Protein AF-A0AA35T4T9-F1 (afdb_monomer_lite)

Radius of gyration: 31.25 Å; chains: 1; bounding box: 90×72×104 Å

InterPro domains:
  IPR000194 ATPase, F1/V1/A1 complex, alpha/beta subunit, nucleotide-binding domain [PF00006] (45-209)
  IPR003439 ABC transporter-like, ATP-binding domain [PF00005] (339-490)
  IPR003439 ABC transporter-like, ATP-binding domain [PS50893] (324-562)
  IPR003593 AAA+ ATPase domain [SM00382] (55-213)
  IPR003593 AAA+ ATPase domain [SM00382] (348-539)
  IPR004665 Transcription termination factor Rho [MF_01884] (1-222)
  IPR004665 Transcription termination factor Rho [PTHR46425] (1-222)
  IPR015856 ABC transporter, CbiO/EcfA subunit [cd03225] (333-538)
  IPR027417 P-loop containing nucleoside triphosphate hydrolase [G3DSA:3.40.50.300] (18-226)
  IPR027417 P-loop containing nucleoside triphosphate hydrolase [G3DSA:3.40.50.300] (318-562)
  IPR027417 P-loop containing nucleoside triphosphate hydrolase [SSF52540] (5-224)
  IPR027417 P-loop containing nucleoside triphosphate hydrolase [SSF52540] (334-550)

Organism: Geodia barretti (NCBI:txid519541)

pLDDT: mean 74.81, std 25.46, range [21.09, 98.5]

Foldseek 3Di:
DPDDCDDLNHGVVLVVPFDALVPFDFDAFPAWQQLQDPVRDPLSVCCCVPPTHGQLFQKEWEKAPPPCPLVSLLSSQASCCVRPVQEQEEEEEEQAAPVSLVVSVVRGDHHYFYDHVVDALVVRQVSLVVVLVVLSSVQSVQGGYEYEAEALLRNLVSLQVPDPAPVDADWQRGGPVSCPVSCCSSVSRGDGDVTGGYHYYHYQHDPHPGRSSVVSVVVQQPLEPPFDDDDDDDDDPDDPDDDDDDDDDDDDMDIDMDGRYDDDDPDPPDDDDDDDDDDDDDDDDDDDDDDDDDDDDDDDDPDDDDDDPDPVVVPDDPPDFDWQKWWAQFWADDSHTLAGGETDTHTFLAEEEEAEDPSLNQVVVVCLQLLNDDTPDTWMDHRNRTRVRDDSPVVNLQEFEADPCLLVLQDQADFLLQCLLCLLVVHNGDPDDQDPVLSVLLCVLCVLLVNNVRRRPGLNPDDLLSNLSSSLSSRCSNQHREYEYAQSCPPDDPVSLVSNLSSNCSSSVVHSHYYYHYHNDLVSDALRHQFYWYGGNNYIDTQDDPDDPVCSRVRSVSCVCVVVDPPDDPDPDDDDDDDPDVVVPVPPDDD

Sequence (591 aa):
MLKVETVNDNPPIVAQNRVPFDHLTPLYPDERLNLETADGNLETRMMNLFCPLGKGQRGLIVSPPRAGKTMLLQRVANAITENHPEVFLIVLLIDERPEEVTDMQRNVRGEVVSSTFDEQATRHVQVAEMVIEKARRLVEHRRDVVILLDSITRLARAYNQTVPTSGKILSGGVDSNALHKPKRFFGAARNVEHGGSLTIVATGLIETGSRMDEVIFEEFKGHRQHGGAPGPQDRRPQDLSGDQPQADRHPQGRVAVERSGAGQAVDPAQGARPHGRTADRRVSDRKDAQDQDQRCLPALDEHHGGRRLTLRSLGEPRSGGTPAFALDRVTLRNAAPILNGVSWSAELGQRWAVLGPNGCGKSTLLRLLAGRAHPSSGTVDLLGHRVGRVDLGPLRRAIAWVHADLLQWIPRFQTVLETVVAGMRGTFVVYDRIAPPEAGLAREELHAVAMWPLRDRRFVTLSTGERQRTLIARAFAARPALVLLDEPCAGLDPRAREEFLTALRAAVDRSSATVVYVTHSIEELDGSYDGVMLMKAGCLRRSGAAGDPAHRGESVTAVRRAVLGDRRRRPLLAACRPSRTISAMIRATGR

Structure (mmCIF, N/CA/C/O backbone):
data_AF-A0AA35T4T9-F1
#
_entry.id   AF-A0AA35T4T9-F1
#
loop_
_atom_site.group_PDB
_atom_site.id
_atom_site.type_symbol
_atom_site.label_atom_id
_atom_site.label_alt_id
_atom_site.label_comp_id
_atom_site.label_asym_id
_atom_site.label_entity_id
_atom_site.label_seq_id
_atom_site.pdbx_PDB_ins_code
_atom_site.Cartn_x
_atom_site.Cartn_y
_atom_site.Cartn_z
_atom_site.occupancy
_atom_site.B_iso_or_equiv
_atom_site.auth_seq_id
_atom_site.auth_comp_id
_atom_site.auth_asym_id
_atom_site.auth_atom_id
_atom_site.pdbx_PDB_model_num
ATOM 1 N N . MET A 1 1 ? 0.673 22.098 -16.822 1.00 44.81 1 MET A N 1
ATOM 2 C CA . MET A 1 1 ? -0.026 21.186 -17.753 1.00 44.81 1 MET A CA 1
ATOM 3 C C . MET A 1 1 ? -1.448 21.715 -17.905 1.00 44.81 1 MET A C 1
ATOM 5 O O . MET A 1 1 ? -2.124 21.805 -16.891 1.00 44.81 1 MET A O 1
ATOM 9 N N . LEU A 1 2 ? -1.845 22.196 -19.091 1.00 62.41 2 LEU A N 1
ATOM 10 C CA . LEU A 1 2 ? -3.111 22.936 -19.292 1.00 62.41 2 LEU A CA 1
ATOM 11 C C . LEU A 1 2 ? -4.284 22.036 -19.729 1.00 62.41 2 LEU A C 1
ATOM 13 O O . LEU A 1 2 ? -5.432 22.356 -19.443 1.00 62.41 2 LEU A O 1
ATOM 17 N N . LYS A 1 3 ? -4.002 20.899 -20.377 1.00 70.94 3 LYS A N 1
ATOM 18 C CA . LYS A 1 3 ? -4.974 19.872 -20.776 1.00 70.94 3 LYS A CA 1
ATOM 19 C C . LYS A 1 3 ? -4.243 18.538 -20.956 1.00 70.94 3 LYS A C 1
ATOM 21 O O . LYS A 1 3 ? -3.087 18.535 -21.372 1.00 70.94 3 LYS A O 1
ATOM 26 N N . VAL A 1 4 ? -4.884 17.426 -20.601 1.00 78.12 4 VAL A N 1
ATOM 27 C CA . VAL A 1 4 ? -4.354 16.069 -20.815 1.00 78.12 4 VAL A CA 1
ATOM 28 C C . VAL A 1 4 ? -4.960 15.530 -22.105 1.00 78.12 4 VAL A C 1
ATOM 30 O O . VAL A 1 4 ? -6.179 15.395 -22.188 1.00 78.12 4 VAL A O 1
ATOM 33 N N . GLU A 1 5 ? -4.128 15.261 -23.108 1.00 82.75 5 GLU A N 1
ATOM 34 C CA . GLU A 1 5 ? -4.583 14.746 -24.407 1.00 82.75 5 GLU A CA 1
ATOM 35 C C . GLU A 1 5 ? -4.777 13.230 -24.384 1.00 82.75 5 GLU A C 1
ATOM 37 O O . GLU A 1 5 ? -5.777 12.730 -24.893 1.00 82.75 5 GLU A O 1
ATOM 42 N N . THR A 1 6 ? -3.866 12.504 -23.733 1.00 81.94 6 THR A N 1
ATOM 43 C CA . THR A 1 6 ? -3.902 11.045 -23.608 1.00 81.94 6 THR A CA 1
ATOM 44 C C . THR A 1 6 ? -3.505 10.600 -22.200 1.00 81.94 6 THR A C 1
ATOM 46 O O . THR A 1 6 ? -2.745 11.266 -21.494 1.00 81.94 6 THR A O 1
ATOM 49 N N . VAL A 1 7 ? -4.048 9.462 -21.769 1.00 81.94 7 VAL A N 1
ATOM 50 C CA . VAL A 1 7 ? -3.685 8.761 -20.532 1.00 81.94 7 VAL A CA 1
ATOM 51 C C . VAL A 1 7 ? -3.388 7.313 -20.904 1.00 81.94 7 VAL A C 1
ATOM 53 O O . VAL A 1 7 ? -4.291 6.604 -21.342 1.00 81.94 7 VAL A O 1
ATOM 56 N N . ASN A 1 8 ? -2.135 6.877 -20.736 1.00 80.69 8 ASN A N 1
ATOM 57 C CA . ASN A 1 8 ? -1.667 5.542 -21.145 1.00 80.69 8 ASN A CA 1
ATOM 58 C C . ASN A 1 8 ? -2.036 5.218 -22.604 1.00 80.69 8 ASN A C 1
ATOM 60 O O . ASN A 1 8 ? -2.707 4.220 -22.866 1.00 80.69 8 ASN A O 1
ATOM 64 N N . ASP A 1 9 ? -1.678 6.112 -23.528 1.00 80.06 9 ASP A N 1
ATOM 65 C CA . ASP A 1 9 ? -1.926 5.988 -24.976 1.00 80.06 9 ASP A CA 1
ATOM 66 C C . ASP A 1 9 ? -3.414 5.925 -25.380 1.00 80.06 9 ASP A C 1
ATOM 68 O O . ASP A 1 9 ? -3.741 5.667 -26.534 1.00 80.06 9 ASP A O 1
ATOM 72 N N . ASN A 1 10 ? -4.329 6.192 -24.443 1.00 77.38 10 ASN A N 1
ATOM 73 C CA . ASN A 1 10 ? -5.772 6.175 -24.663 1.00 77.38 10 ASN A CA 1
ATOM 74 C C . ASN A 1 10 ? -6.399 7.556 -24.414 1.00 77.38 10 ASN A C 1
ATOM 76 O O . ASN A 1 10 ? -5.863 8.349 -23.630 1.00 77.38 10 ASN A O 1
ATOM 80 N N . PRO A 1 11 ? -7.575 7.846 -25.001 1.00 83.06 11 PRO A N 1
ATOM 81 C CA . PRO A 1 11 ? -8.355 9.019 -24.634 1.00 83.06 11 PRO A CA 1
ATOM 82 C C . PRO A 1 11 ? -8.667 9.033 -23.122 1.00 83.06 11 PRO A C 1
ATOM 84 O O . PR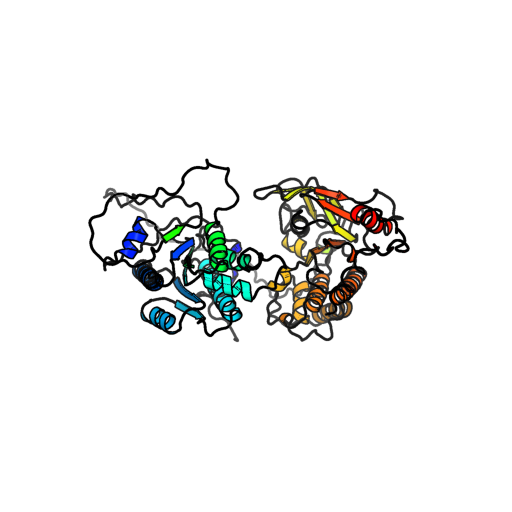O A 1 11 ? -9.018 7.987 -22.565 1.00 83.06 11 PRO A O 1
ATOM 87 N N . PRO A 1 12 ? -8.616 10.195 -22.438 1.00 83.94 12 PRO A N 1
ATOM 88 C CA . PRO A 1 12 ? -8.791 10.288 -20.983 1.00 83.94 12 PRO A CA 1
ATOM 89 C C . PRO A 1 12 ? -10.098 9.688 -20.445 1.00 83.94 12 PRO A C 1
ATOM 91 O O . PRO A 1 12 ? -10.160 9.289 -19.285 1.00 83.94 12 PRO A O 1
ATOM 94 N N . ILE A 1 13 ? -11.137 9.589 -21.279 1.00 80.56 13 ILE A N 1
ATOM 95 C CA . ILE A 1 13 ? -12.422 8.992 -20.901 1.00 80.56 13 ILE A CA 1
ATOM 96 C C . ILE A 1 13 ? -12.313 7.492 -20.590 1.00 80.56 13 ILE A C 1
ATOM 98 O O . ILE A 1 13 ? -12.965 7.004 -19.671 1.00 80.56 13 ILE A O 1
ATOM 102 N N . VAL A 1 14 ? -11.424 6.767 -21.279 1.00 77.56 14 VAL A N 1
ATOM 103 C CA . VAL A 1 14 ? -11.160 5.340 -21.016 1.00 77.56 14 VAL A CA 1
ATOM 104 C C . VAL A 1 14 ? -10.571 5.170 -19.618 1.00 77.56 14 VAL A C 1
ATOM 106 O O . VAL A 1 14 ? -10.965 4.288 -18.859 1.00 77.56 14 VAL A O 1
ATOM 109 N N . ALA A 1 15 ? -9.674 6.081 -19.242 1.00 75.75 15 ALA A N 1
ATOM 110 C CA . ALA A 1 15 ? -9.070 6.101 -17.925 1.00 75.75 15 ALA A CA 1
ATOM 111 C C . ALA A 1 15 ? -10.091 6.369 -16.800 1.00 75.75 15 ALA A C 1
ATOM 113 O O . ALA A 1 15 ? -9.854 5.913 -15.684 1.00 75.75 15 ALA A O 1
ATOM 114 N N . GLN A 1 16 ? -11.210 7.057 -17.052 1.00 78.00 16 GLN A N 1
ATOM 115 C CA . GLN A 1 16 ? -12.232 7.325 -16.026 1.00 78.00 16 GLN A CA 1
ATOM 116 C C . GLN A 1 16 ? -13.088 6.094 -15.692 1.00 78.00 16 GLN A C 1
ATOM 118 O O . GLN A 1 16 ? -13.493 5.936 -14.544 1.00 78.00 16 GLN A O 1
ATOM 123 N N . ASN A 1 17 ? -13.314 5.206 -16.665 1.00 79.94 17 ASN A N 1
ATOM 124 C CA . ASN A 1 17 ? -14.188 4.036 -16.517 1.00 79.94 17 ASN A CA 1
ATOM 125 C C . ASN A 1 17 ? -13.442 2.740 -16.149 1.00 79.94 17 ASN A C 1
ATOM 127 O O . ASN A 1 17 ? -14.055 1.675 -16.076 1.00 79.94 17 ASN A O 1
ATOM 131 N N . ARG A 1 18 ? -12.120 2.796 -15.944 1.00 81.31 18 ARG A N 1
ATOM 132 C CA . ARG A 1 18 ? -11.312 1.603 -15.656 1.00 81.31 18 ARG A CA 1
ATOM 133 C C . ARG A 1 18 ? -11.523 1.096 -14.229 1.00 81.31 18 ARG A C 1
ATOM 135 O O . ARG A 1 18 ? -11.650 1.875 -13.283 1.00 81.31 18 ARG A O 1
ATOM 142 N N . VAL A 1 19 ? -11.480 -0.222 -14.062 1.00 85.88 19 VAL A N 1
ATOM 143 C CA . VAL A 1 19 ? -11.493 -0.856 -12.739 1.00 85.88 19 VAL A CA 1
ATOM 144 C C . VAL A 1 19 ? -10.095 -0.730 -12.118 1.00 85.88 19 VAL A C 1
ATOM 146 O O . VAL A 1 19 ? -9.117 -1.088 -12.775 1.00 85.88 19 VAL A O 1
ATOM 149 N N . PRO A 1 20 ? -9.957 -0.231 -10.875 1.00 88.75 20 PRO A N 1
ATOM 150 C CA . PRO A 1 20 ? -8.660 -0.162 -10.205 1.00 88.75 20 PRO A CA 1
ATOM 151 C C . PRO A 1 20 ? -8.016 -1.543 -10.037 1.00 88.75 20 PRO A C 1
ATOM 153 O O . PRO A 1 20 ? -8.707 -2.510 -9.722 1.00 88.75 20 PRO A O 1
ATOM 156 N N . PHE A 1 21 ? -6.686 -1.617 -10.135 1.00 90.81 21 PHE A N 1
ATOM 157 C CA . PHE A 1 21 ? -5.913 -2.864 -10.057 1.00 90.81 21 PHE A CA 1
ATOM 158 C C . PHE A 1 21 ? -6.214 -3.714 -8.814 1.00 90.81 21 PHE A C 1
ATOM 160 O O . PHE A 1 21 ? -6.198 -4.940 -8.867 1.00 90.81 21 PHE A O 1
ATOM 167 N N . ASP A 1 22 ? -6.501 -3.075 -7.680 1.00 88.25 22 ASP A N 1
ATOM 168 C CA . ASP A 1 22 ? -6.801 -3.768 -6.423 1.00 88.25 22 ASP A CA 1
ATOM 169 C C . ASP A 1 22 ? -8.177 -4.459 -6.420 1.00 88.25 22 ASP A C 1
ATOM 171 O O . ASP A 1 22 ? -8.401 -5.348 -5.602 1.00 88.25 22 ASP A O 1
ATOM 175 N N . HIS A 1 23 ? -9.080 -4.078 -7.328 1.00 90.00 23 HIS A N 1
ATOM 176 C CA . HIS A 1 23 ? -10.413 -4.671 -7.486 1.00 90.00 23 HIS A CA 1
ATOM 177 C C . HIS A 1 23 ? -10.487 -5.697 -8.624 1.00 90.00 23 HIS A C 1
ATOM 179 O O . HIS A 1 23 ? -11.531 -6.312 -8.819 1.00 90.00 23 HIS A O 1
ATOM 185 N N . LEU A 1 24 ? -9.402 -5.873 -9.377 1.00 89.50 24 LEU A N 1
ATOM 186 C CA . LEU A 1 24 ? -9.315 -6.880 -10.425 1.00 89.50 24 LEU A CA 1
ATOM 187 C C . LEU A 1 24 ? -9.246 -8.288 -9.810 1.00 89.50 24 LEU A C 1
ATOM 189 O O . LEU A 1 24 ? -8.465 -8.519 -8.879 1.00 89.50 24 LEU A O 1
ATOM 193 N N . THR A 1 25 ? -10.041 -9.225 -10.335 1.00 90.81 25 THR A N 1
ATOM 194 C CA . THR A 1 25 ? -10.057 -10.621 -9.874 1.00 90.81 25 THR A CA 1
ATOM 195 C C . THR A 1 25 ? -8.735 -11.304 -10.247 1.00 90.81 25 THR A C 1
ATOM 197 O O . THR A 1 25 ? -8.428 -11.410 -11.436 1.00 90.81 25 THR A O 1
ATOM 200 N N . PRO A 1 26 ? -7.928 -11.760 -9.270 1.00 91.25 26 PRO A N 1
ATOM 201 C CA . PRO A 1 26 ? -6.673 -12.446 -9.545 1.00 91.25 26 PRO A CA 1
ATOM 202 C C . PRO A 1 26 ? -6.917 -13.887 -10.003 1.00 91.25 26 PRO A C 1
ATOM 204 O O . PRO A 1 26 ? -7.647 -14.629 -9.347 1.00 91.25 26 PRO A O 1
ATOM 207 N N . LEU A 1 27 ? -6.227 -14.300 -11.061 1.00 88.50 27 LEU A N 1
ATOM 208 C CA . LEU A 1 27 ? -6.191 -15.674 -11.554 1.00 88.50 27 LEU A CA 1
ATOM 209 C C . LEU A 1 27 ? -4.770 -16.241 -11.500 1.00 88.50 27 LEU A C 1
ATOM 211 O O . LEU A 1 27 ? -3.778 -15.516 -11.349 1.00 88.50 27 LEU A O 1
ATOM 215 N N . TYR A 1 28 ? -4.679 -17.561 -11.632 1.00 87.31 28 TYR A N 1
ATOM 216 C CA . TYR A 1 28 ? -3.417 -18.211 -11.962 1.00 87.31 28 TYR A CA 1
ATOM 217 C C . TYR A 1 28 ? -3.031 -17.919 -13.420 1.00 87.31 28 TYR A C 1
ATOM 219 O O . TYR A 1 28 ? -3.920 -17.666 -14.237 1.00 87.31 28 TYR A O 1
ATOM 227 N N . PRO A 1 29 ? -1.728 -17.941 -13.755 1.00 90.62 29 PRO A N 1
ATOM 228 C CA . PRO A 1 29 ? -1.291 -17.877 -15.144 1.00 90.62 29 PRO A CA 1
ATOM 229 C C . PRO A 1 29 ? -1.898 -19.021 -15.957 1.00 90.62 29 PRO A C 1
ATOM 231 O O . PRO A 1 29 ? -1.780 -20.185 -15.572 1.00 90.62 29 PRO A O 1
ATOM 234 N N . ASP A 1 30 ? -2.536 -18.674 -17.065 1.00 89.06 30 ASP A N 1
ATOM 235 C CA . ASP A 1 30 ? -3.159 -19.582 -18.031 1.00 89.06 30 ASP A CA 1
ATOM 236 C C . ASP A 1 30 ? -2.425 -19.567 -19.381 1.00 89.06 30 ASP A C 1
ATOM 238 O O . ASP A 1 30 ? -2.356 -20.591 -20.058 1.00 89.06 30 ASP A O 1
ATOM 242 N N . GLU A 1 31 ? -1.799 -18.444 -19.731 1.00 92.44 31 GLU A N 1
ATOM 243 C CA . GLU A 1 31 ? -0.946 -18.307 -20.910 1.00 92.44 31 GLU A CA 1
ATOM 244 C C . GLU A 1 31 ? 0.548 -18.384 -20.547 1.00 92.44 31 GLU A C 1
ATOM 246 O O . GLU A 1 31 ? 1.024 -17.768 -19.587 1.00 92.44 31 GLU A O 1
ATOM 251 N N . ARG A 1 32 ? 1.314 -19.149 -21.330 1.00 93.56 32 ARG A N 1
ATOM 252 C CA . ARG A 1 32 ? 2.755 -19.351 -21.134 1.00 93.56 32 ARG A CA 1
ATOM 253 C C . ARG A 1 32 ? 3.571 -18.278 -21.862 1.00 93.56 32 ARG A C 1
ATOM 255 O O . ARG A 1 32 ? 3.330 -18.009 -23.031 1.00 93.56 32 ARG A O 1
ATOM 262 N N . LEU A 1 33 ? 4.600 -17.758 -21.193 1.00 94.75 33 LEU A N 1
ATOM 263 C CA . LEU A 1 33 ? 5.670 -16.978 -21.815 1.00 94.75 33 LEU A CA 1
ATOM 264 C C . LEU A 1 33 ? 6.736 -17.946 -22.342 1.00 94.75 33 LEU A C 1
ATOM 266 O O . LEU A 1 33 ? 7.464 -18.568 -21.564 1.00 94.75 33 LEU A O 1
ATOM 270 N N . ASN A 1 34 ? 6.792 -18.119 -23.658 1.00 93.69 34 ASN A N 1
ATOM 271 C CA . ASN A 1 34 ? 7.774 -18.959 -24.323 1.00 93.69 34 ASN A CA 1
ATOM 272 C C . ASN A 1 34 ? 9.136 -18.253 -24.366 1.00 93.69 34 ASN A C 1
ATOM 274 O O . ASN A 1 34 ? 9.271 -17.188 -24.960 1.00 93.69 34 ASN A O 1
ATOM 278 N N . LEU A 1 35 ? 10.158 -18.856 -23.760 1.00 93.56 35 LEU A N 1
ATOM 279 C CA . LEU A 1 35 ? 11.514 -18.296 -23.711 1.00 93.56 35 LEU A CA 1
ATOM 280 C C . LEU A 1 35 ? 12.462 -18.890 -24.771 1.00 93.56 35 LEU A C 1
ATOM 282 O O . LEU A 1 35 ? 13.629 -18.519 -24.841 1.00 93.56 35 LEU A O 1
ATOM 286 N N . GLU A 1 36 ? 11.995 -19.832 -25.583 1.00 91.69 36 GLU A N 1
ATOM 287 C CA . GLU A 1 36 ? 12.795 -20.467 -26.630 1.00 91.69 36 GLU A CA 1
ATOM 288 C C . GLU A 1 36 ? 12.978 -19.529 -27.820 1.00 91.69 36 GLU A C 1
ATOM 290 O O . GLU A 1 36 ? 11.995 -19.159 -28.452 1.00 91.69 36 GLU A O 1
ATOM 295 N N . THR A 1 37 ? 14.223 -19.168 -28.127 1.00 88.81 37 THR A N 1
ATOM 296 C CA . THR A 1 37 ? 14.591 -18.323 -29.273 1.00 88.81 37 THR A CA 1
ATOM 297 C C . THR A 1 37 ? 15.264 -19.145 -30.374 1.00 88.81 37 THR A C 1
ATOM 299 O O . THR A 1 37 ? 15.725 -20.272 -30.140 1.00 88.81 37 THR A O 1
ATOM 302 N N . ALA A 1 38 ? 15.321 -18.601 -31.593 1.00 81.94 38 ALA A N 1
ATOM 303 C CA . ALA A 1 38 ? 15.870 -19.298 -32.765 1.00 81.94 38 ALA A CA 1
ATOM 304 C C . ALA A 1 38 ? 17.374 -19.618 -32.636 1.00 81.94 38 ALA A C 1
ATOM 306 O O . ALA A 1 38 ? 17.856 -20.627 -33.148 1.00 81.94 38 ALA A O 1
ATOM 307 N N . ASP A 1 39 ? 18.100 -18.782 -31.902 1.00 80.31 39 ASP A N 1
ATOM 308 C CA . ASP A 1 39 ? 19.509 -18.909 -31.521 1.00 80.31 39 ASP A CA 1
ATOM 309 C C . ASP A 1 39 ? 19.779 -20.076 -30.554 1.00 80.31 39 ASP A C 1
ATOM 311 O O . ASP A 1 39 ? 20.935 -20.418 -30.299 1.00 80.31 39 ASP A O 1
ATOM 315 N N . GLY A 1 40 ? 18.731 -20.750 -30.067 1.00 77.50 40 GLY A N 1
ATOM 316 C CA . GLY A 1 40 ? 18.852 -22.037 -29.387 1.00 77.50 40 GLY A CA 1
ATOM 317 C C . GLY A 1 40 ? 19.535 -21.955 -28.025 1.00 77.50 40 GLY A C 1
ATOM 318 O O . GLY A 1 40 ? 20.131 -22.945 -27.588 1.00 77.50 40 GLY A O 1
ATOM 319 N N . ASN A 1 41 ? 19.449 -20.800 -27.354 1.00 87.25 41 ASN A N 1
ATOM 320 C CA . ASN A 1 41 ? 20.067 -20.567 -26.056 1.00 87.25 41 ASN A CA 1
ATOM 321 C C . ASN A 1 41 ? 19.670 -21.660 -25.042 1.00 87.25 41 ASN A C 1
ATOM 323 O O . ASN A 1 41 ? 18.491 -21.909 -24.778 1.00 87.25 41 ASN A O 1
ATOM 327 N N . LEU A 1 42 ? 20.671 -22.351 -24.488 1.00 89.06 42 LEU A N 1
ATOM 328 C CA . LEU A 1 42 ? 20.436 -23.508 -23.625 1.00 89.06 42 LEU A CA 1
ATOM 329 C C . LEU A 1 42 ? 19.725 -23.104 -22.330 1.00 89.06 42 LEU A C 1
ATOM 331 O O . LEU A 1 42 ? 18.864 -23.838 -21.849 1.00 89.06 42 LEU A O 1
ATOM 335 N N . GLU A 1 43 ? 20.060 -21.941 -21.775 1.00 88.25 43 GLU A N 1
ATOM 336 C CA . GLU A 1 43 ? 19.523 -21.477 -20.502 1.00 88.25 43 GLU A CA 1
ATOM 337 C C . GLU A 1 43 ? 18.029 -21.160 -20.597 1.00 88.25 43 GLU A C 1
ATOM 339 O O . GLU A 1 43 ? 17.256 -21.603 -19.742 1.00 88.25 43 GLU A O 1
ATOM 344 N N . THR A 1 44 ? 17.590 -20.472 -21.653 1.00 90.06 44 THR A N 1
ATOM 345 C CA . THR A 1 44 ? 16.164 -20.180 -21.842 1.00 90.06 44 THR A CA 1
ATOM 346 C C . THR A 1 44 ? 15.358 -21.435 -22.167 1.00 90.06 44 THR A C 1
ATOM 348 O O . THR A 1 44 ? 14.261 -21.594 -21.633 1.00 90.06 44 THR A O 1
ATOM 351 N N . ARG A 1 45 ? 15.924 -22.385 -22.929 1.00 91.44 45 ARG A N 1
ATOM 352 C CA . ARG A 1 45 ? 15.344 -23.724 -23.171 1.00 91.44 45 ARG A CA 1
ATOM 353 C C . ARG A 1 45 ? 15.167 -24.522 -21.885 1.00 91.44 45 ARG A C 1
ATOM 355 O O . ARG A 1 45 ? 14.108 -25.101 -21.645 1.00 91.44 45 ARG A O 1
ATOM 362 N N . MET A 1 46 ? 16.195 -24.539 -21.040 1.00 89.31 46 MET A N 1
ATOM 363 C CA . MET A 1 46 ? 16.137 -25.200 -19.737 1.00 89.31 46 MET A CA 1
ATOM 364 C C . MET A 1 46 ? 15.077 -24.560 -18.840 1.00 89.31 46 MET A C 1
ATOM 366 O O . MET A 1 46 ? 14.273 -25.279 -18.247 1.00 89.31 46 MET A O 1
ATOM 370 N N . MET A 1 47 ? 15.021 -23.226 -18.774 1.00 90.31 47 MET A N 1
ATOM 371 C CA . MET A 1 47 ? 13.966 -22.529 -18.032 1.00 90.31 47 MET A CA 1
ATOM 372 C C . MET A 1 47 ? 12.581 -22.874 -18.576 1.00 90.31 47 MET A C 1
ATOM 374 O O . MET A 1 47 ? 11.683 -23.189 -17.801 1.00 90.31 47 MET A O 1
ATOM 378 N N . ASN A 1 48 ? 12.418 -22.891 -19.894 1.00 87.81 48 ASN A N 1
ATOM 379 C CA . ASN A 1 48 ? 11.174 -23.270 -20.545 1.00 87.81 48 ASN A CA 1
ATOM 380 C C . ASN A 1 48 ? 10.700 -24.676 -20.153 1.00 87.81 48 ASN A C 1
ATOM 382 O O . ASN A 1 48 ? 9.513 -24.878 -19.901 1.00 87.81 48 ASN A O 1
ATOM 386 N N . LEU A 1 49 ? 11.614 -25.644 -20.105 1.00 88.75 49 LEU A N 1
ATOM 387 C CA . LEU A 1 49 ? 11.284 -27.036 -19.813 1.00 88.75 49 LEU A CA 1
ATOM 388 C C . LEU A 1 49 ? 11.010 -27.273 -18.323 1.00 88.75 49 LEU A C 1
ATOM 390 O O . LEU A 1 49 ? 10.016 -27.903 -17.967 1.00 88.75 49 LEU A O 1
ATOM 394 N N . PHE A 1 50 ? 11.889 -26.781 -17.449 1.00 86.75 50 PHE A N 1
ATOM 395 C CA . PHE A 1 50 ? 11.869 -27.129 -16.025 1.00 86.75 50 PHE A CA 1
ATOM 396 C C . PHE A 1 50 ? 11.141 -26.108 -15.154 1.00 86.75 50 PHE A C 1
ATOM 398 O O . PHE A 1 50 ? 10.624 -26.454 -14.093 1.00 86.75 50 PHE A O 1
ATOM 405 N N . CYS A 1 51 ? 11.110 -24.844 -15.568 1.00 89.31 51 CYS A N 1
ATOM 406 C CA . CYS A 1 51 ? 10.561 -23.735 -14.794 1.00 89.31 51 CYS A CA 1
ATOM 4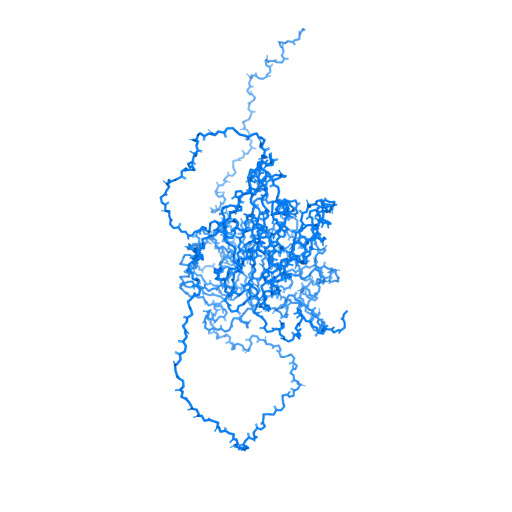07 C C . CYS A 1 51 ? 9.728 -22.789 -15.681 1.00 89.31 51 CYS A C 1
ATOM 409 O O . CYS A 1 51 ? 10.029 -21.593 -15.719 1.00 89.31 51 CYS A O 1
ATOM 411 N N . PRO A 1 52 ? 8.683 -23.276 -16.390 1.00 88.69 52 PRO A N 1
ATOM 412 C CA . PRO A 1 52 ? 7.964 -22.440 -17.342 1.00 88.69 52 PRO A CA 1
ATOM 413 C C . PRO A 1 52 ? 7.364 -21.214 -16.653 1.00 88.69 52 PRO A C 1
ATOM 415 O O . PRO A 1 52 ? 6.801 -21.329 -15.553 1.00 88.69 52 PRO A O 1
ATOM 418 N N . LEU A 1 53 ? 7.507 -20.063 -17.313 1.00 93.56 53 LEU A N 1
ATOM 419 C CA . LEU A 1 53 ? 6.938 -18.781 -16.912 1.00 93.56 53 LEU A CA 1
ATOM 420 C C . LEU A 1 53 ? 5.599 -18.569 -17.619 1.00 93.56 53 LEU A C 1
ATOM 422 O O . LEU A 1 53 ? 5.439 -18.942 -18.777 1.00 93.56 53 LEU A O 1
ATOM 426 N N . GLY A 1 54 ? 4.642 -17.960 -16.926 1.00 93.56 54 GLY A N 1
ATOM 427 C CA . GLY A 1 54 ? 3.345 -17.593 -17.487 1.00 93.56 54 GLY A CA 1
ATOM 428 C C . GLY A 1 54 ? 3.036 -16.113 -17.302 1.00 93.56 54 GLY A C 1
ATOM 429 O O . GLY A 1 54 ? 3.649 -15.435 -16.473 1.00 93.56 54 GLY A O 1
ATOM 430 N N . LYS A 1 55 ? 2.059 -15.622 -18.058 1.00 96.06 55 LYS A N 1
ATOM 431 C CA . LYS A 1 55 ? 1.511 -14.276 -17.912 1.00 96.06 55 LYS A CA 1
ATOM 432 C C . LYS A 1 55 ? 0.837 -14.144 -16.546 1.00 96.06 55 LYS A C 1
ATOM 434 O O . LYS A 1 55 ? -0.098 -14.865 -16.212 1.00 96.06 55 LYS A O 1
ATOM 439 N N . GLY A 1 56 ? 1.375 -13.268 -15.702 1.00 93.62 56 GLY A N 1
ATOM 440 C CA . GLY A 1 56 ? 0.944 -13.105 -14.314 1.00 93.62 56 GLY A CA 1
ATOM 441 C C . GLY A 1 56 ? 1.784 -13.874 -13.292 1.00 93.62 56 GLY A C 1
ATOM 442 O O . GLY A 1 56 ? 1.422 -13.932 -12.114 1.00 93.62 56 GLY A O 1
ATOM 443 N N . GLN A 1 57 ? 2.881 -14.507 -13.721 1.00 93.31 57 GLN A N 1
ATOM 444 C CA . GLN A 1 57 ? 3.717 -15.336 -12.855 1.00 93.31 57 GLN A CA 1
ATOM 445 C C . GLN A 1 57 ? 4.517 -14.493 -11.851 1.00 93.31 57 GLN A C 1
ATOM 447 O O . GLN A 1 57 ? 5.047 -13.425 -12.160 1.00 93.31 57 GLN A O 1
ATOM 452 N N . ARG A 1 58 ? 4.669 -15.042 -10.642 1.00 94.19 58 ARG A N 1
ATOM 453 C CA . ARG A 1 58 ? 5.694 -14.632 -9.673 1.00 94.19 58 ARG A CA 1
ATOM 454 C C . ARG A 1 58 ? 6.854 -15.614 -9.728 1.00 94.19 58 ARG A C 1
ATOM 456 O O . ARG A 1 58 ? 6.668 -16.796 -9.422 1.00 94.19 58 ARG A O 1
ATOM 463 N N . GLY A 1 59 ? 8.018 -15.138 -10.154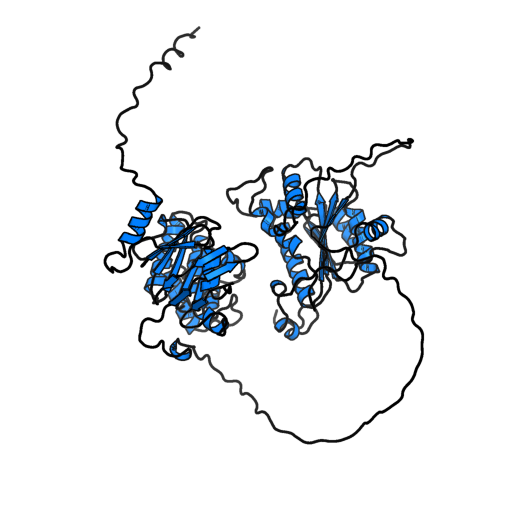 1.00 92.44 59 GLY A N 1
ATOM 464 C CA . GLY A 1 59 ? 9.238 -15.934 -10.289 1.00 92.44 59 GLY A CA 1
ATOM 465 C C . GLY A 1 59 ? 10.366 -15.377 -9.429 1.00 92.44 59 GLY A C 1
ATOM 466 O O . GLY A 1 59 ? 10.553 -14.161 -9.368 1.00 92.44 59 GLY A O 1
ATOM 467 N N . LEU A 1 60 ? 11.115 -16.260 -8.768 1.00 94.00 60 LEU A N 1
ATOM 468 C CA . LEU A 1 60 ? 12.313 -15.896 -8.017 1.00 94.00 60 LEU A CA 1
ATOM 469 C C . LEU A 1 60 ? 13.515 -16.675 -8.566 1.00 94.00 60 LEU A C 1
ATOM 471 O O . LEU A 1 60 ? 13.532 -17.902 -8.527 1.00 94.00 60 LEU A O 1
ATOM 475 N N . ILE A 1 61 ? 14.514 -15.961 -9.080 1.00 92.31 61 ILE A N 1
ATOM 476 C CA . ILE A 1 61 ? 15.794 -16.519 -9.527 1.00 92.31 61 ILE A CA 1
ATOM 477 C C . ILE A 1 61 ? 16.781 -16.378 -8.373 1.00 92.31 61 ILE A C 1
ATOM 479 O O . ILE A 1 61 ? 17.247 -15.285 -8.064 1.00 92.31 61 ILE A O 1
ATOM 483 N N . VAL A 1 62 ? 17.077 -17.484 -7.713 1.00 91.00 62 VAL A N 1
ATOM 484 C CA . VAL A 1 62 ? 17.926 -17.544 -6.530 1.00 91.00 62 VAL A CA 1
ATOM 485 C C . VAL A 1 62 ? 19.349 -17.866 -6.960 1.00 91.00 62 VAL A C 1
ATOM 487 O O . VAL A 1 62 ? 19.591 -18.862 -7.644 1.00 91.00 62 VAL A O 1
ATOM 490 N N . SER A 1 63 ? 20.305 -17.030 -6.573 1.00 88.12 63 SER A N 1
ATOM 491 C CA . SER A 1 63 ? 21.700 -17.239 -6.954 1.00 88.12 63 SER A CA 1
ATOM 492 C C . SER A 1 63 ? 22.675 -16.577 -5.984 1.00 88.12 63 SER A C 1
ATOM 494 O O . SER A 1 63 ? 22.385 -15.474 -5.506 1.00 88.12 63 SER A O 1
ATOM 496 N N . PRO A 1 64 ? 23.853 -17.173 -5.746 1.00 88.38 64 PRO A N 1
ATOM 497 C CA . PRO A 1 64 ? 24.922 -16.479 -5.052 1.00 88.38 64 PRO A CA 1
ATOM 498 C C . PRO A 1 64 ? 25.513 -15.348 -5.913 1.00 88.38 64 PRO A C 1
ATOM 500 O O . PRO A 1 64 ? 25.307 -15.304 -7.135 1.00 88.38 64 PRO A O 1
ATOM 503 N N . PRO A 1 65 ? 26.258 -14.406 -5.307 1.00 85.75 65 PRO A N 1
ATOM 504 C CA . PRO A 1 65 ? 26.968 -13.375 -6.055 1.00 85.75 65 PRO A CA 1
ATOM 505 C C . PRO A 1 65 ? 27.870 -13.982 -7.140 1.00 85.75 65 PRO A C 1
ATOM 507 O O . PRO A 1 65 ? 28.533 -14.988 -6.912 1.00 85.75 65 PRO A O 1
ATOM 510 N N . ARG A 1 66 ? 27.936 -13.334 -8.312 1.00 83.38 66 ARG A N 1
ATOM 511 C CA . ARG A 1 66 ? 28.765 -13.742 -9.470 1.00 83.38 66 ARG A CA 1
ATOM 512 C C . ARG A 1 66 ? 28.389 -15.080 -10.135 1.00 83.38 66 ARG A C 1
ATOM 514 O O . ARG A 1 66 ? 29.144 -15.555 -10.973 1.00 83.38 66 ARG A O 1
ATOM 521 N N . ALA A 1 67 ? 27.207 -15.636 -9.872 1.00 81.19 67 ALA A N 1
ATOM 522 C CA . ALA A 1 67 ? 26.727 -16.874 -10.506 1.00 81.19 67 ALA A CA 1
ATOM 523 C C . ALA A 1 67 ? 26.084 -16.693 -11.903 1.00 81.19 67 ALA A C 1
ATOM 525 O O . ALA A 1 67 ? 25.415 -17.593 -12.400 1.00 81.19 67 ALA A O 1
ATOM 526 N N . GLY A 1 68 ? 26.233 -15.524 -12.539 1.00 83.69 68 GLY A N 1
ATOM 527 C CA . GLY A 1 68 ? 25.678 -15.269 -13.878 1.00 83.69 68 GLY A CA 1
ATOM 528 C C . GLY A 1 68 ? 24.220 -14.786 -13.918 1.00 83.69 68 GLY A C 1
ATOM 529 O O . GLY A 1 68 ? 23.600 -14.840 -14.980 1.00 83.69 68 GLY A O 1
ATOM 530 N N . LYS A 1 69 ? 23.678 -14.265 -12.801 1.00 89.44 69 LYS A N 1
ATOM 531 C CA . LYS A 1 69 ? 22.305 -13.716 -12.709 1.00 89.44 69 LYS A CA 1
ATOM 532 C C . LYS A 1 69 ? 21.969 -12.724 -13.830 1.00 89.44 69 LYS A C 1
ATOM 534 O O . LYS A 1 69 ? 20.908 -12.817 -14.436 1.00 89.44 69 LYS A O 1
ATOM 539 N N . THR A 1 70 ? 22.896 -11.814 -14.129 1.00 85.44 70 THR A N 1
ATOM 540 C CA . THR A 1 70 ? 22.680 -10.699 -15.056 1.00 85.44 70 THR A CA 1
ATOM 541 C C . THR A 1 70 ? 22.547 -11.214 -16.486 1.00 85.44 70 THR A C 1
ATOM 543 O O . THR A 1 70 ? 21.621 -10.835 -17.195 1.00 85.44 70 THR A O 1
ATOM 546 N N . MET A 1 71 ? 23.405 -12.164 -16.873 1.00 89.06 71 MET A N 1
ATOM 547 C CA . MET A 1 71 ? 23.369 -12.803 -18.190 1.00 89.06 71 MET A CA 1
ATOM 548 C C . MET A 1 71 ? 22.077 -13.602 -18.392 1.00 89.06 71 MET A C 1
ATOM 550 O O . MET A 1 71 ? 21.461 -13.543 -19.455 1.00 89.06 71 MET A O 1
ATOM 554 N N . LEU A 1 72 ? 21.628 -14.325 -17.360 1.00 91.31 72 LEU A N 1
ATOM 555 C CA . LEU A 1 72 ? 20.352 -15.036 -17.413 1.00 91.31 72 LEU A CA 1
ATOM 556 C C . LEU A 1 72 ? 19.178 -14.062 -17.574 1.00 91.31 72 LEU A C 1
ATOM 558 O O . LEU A 1 72 ? 18.315 -14.285 -18.419 1.00 91.31 72 LEU A O 1
ATOM 562 N N . LEU A 1 73 ? 19.163 -12.968 -16.807 1.00 93.06 73 LEU A N 1
ATOM 563 C CA . LEU A 1 73 ? 18.095 -11.970 -16.867 1.00 93.06 73 LEU A CA 1
ATOM 564 C C . LEU A 1 73 ? 18.035 -11.274 -18.236 1.00 93.06 73 LEU A C 1
ATOM 566 O O . LEU A 1 73 ? 16.944 -11.099 -18.770 1.00 93.06 73 LEU A O 1
ATOM 570 N N . GLN A 1 74 ? 19.188 -10.953 -18.834 1.00 92.81 74 GLN A N 1
ATOM 571 C CA . GLN A 1 74 ? 19.284 -10.415 -20.199 1.00 92.81 74 GLN A CA 1
ATOM 572 C C . GLN A 1 74 ? 18.721 -11.382 -21.245 1.00 92.81 74 GLN A C 1
ATOM 574 O O . GLN A 1 74 ? 17.956 -10.975 -22.117 1.00 92.81 74 GLN A O 1
ATOM 579 N N . ARG A 1 75 ? 19.056 -12.673 -21.147 1.00 93.25 75 ARG A N 1
ATOM 580 C CA . ARG A 1 75 ? 18.536 -13.702 -22.061 1.00 93.25 75 ARG A CA 1
ATOM 581 C C . ARG A 1 75 ? 17.026 -13.863 -21.937 1.00 93.25 75 ARG A C 1
ATOM 583 O O . ARG A 1 75 ? 16.343 -13.920 -22.952 1.00 93.25 75 ARG A O 1
ATOM 590 N N . VAL A 1 76 ? 16.499 -13.871 -20.710 1.00 94.38 76 VAL A N 1
ATOM 591 C CA . VAL A 1 76 ? 15.047 -13.887 -20.465 1.00 94.38 76 VAL A CA 1
ATOM 592 C C . VAL A 1 76 ? 14.386 -12.641 -21.056 1.00 94.38 76 VAL A C 1
ATOM 594 O O . VAL A 1 76 ? 13.360 -12.758 -21.716 1.00 94.38 76 VAL A O 1
ATOM 597 N N . ALA A 1 77 ? 14.981 -11.463 -20.860 1.00 95.38 77 ALA A N 1
ATOM 598 C CA . ALA A 1 77 ? 14.478 -10.205 -21.399 1.00 95.38 77 ALA A CA 1
ATOM 599 C C . ALA A 1 77 ? 14.370 -10.242 -22.930 1.00 95.38 77 ALA A C 1
ATOM 601 O O . ALA A 1 77 ? 13.311 -9.964 -23.484 1.00 95.38 77 ALA A O 1
ATOM 602 N N . ASN A 1 78 ? 15.445 -10.654 -23.602 1.00 93.81 78 ASN A N 1
ATOM 603 C CA . ASN A 1 78 ? 15.494 -10.722 -25.058 1.00 93.81 78 ASN A CA 1
ATOM 604 C C . ASN A 1 78 ? 14.546 -11.783 -25.624 1.00 93.81 78 ASN A C 1
ATOM 606 O O . ASN A 1 78 ? 13.846 -11.498 -26.592 1.00 93.81 78 ASN A O 1
ATOM 610 N N . ALA A 1 79 ? 14.442 -12.947 -24.979 1.00 94.69 79 ALA A N 1
ATOM 611 C CA . ALA A 1 79 ? 13.491 -13.979 -25.376 1.00 94.69 79 ALA A CA 1
ATOM 612 C C . ALA A 1 79 ? 12.033 -13.513 -25.257 1.00 94.69 79 ALA A C 1
ATOM 614 O O . ALA A 1 79 ? 11.223 -13.800 -26.134 1.00 94.69 79 ALA A O 1
ATOM 615 N N . ILE A 1 80 ? 11.693 -12.758 -24.203 1.00 95.81 80 ILE A N 1
ATOM 616 C CA . ILE A 1 80 ? 10.355 -12.170 -24.057 1.00 95.81 80 ILE A CA 1
ATOM 617 C C . ILE A 1 80 ? 10.107 -11.143 -25.161 1.00 95.81 80 ILE A C 1
ATOM 619 O O . ILE A 1 80 ? 9.060 -11.195 -25.791 1.00 95.81 80 ILE A O 1
ATOM 623 N N . THR A 1 81 ? 11.051 -10.244 -25.443 1.00 94.88 81 THR A N 1
ATOM 624 C CA . THR A 1 81 ? 10.845 -9.227 -26.486 1.00 94.88 81 THR A CA 1
ATOM 625 C C . THR A 1 81 ? 10.760 -9.823 -27.896 1.00 94.88 81 THR A C 1
ATOM 627 O O . THR A 1 81 ? 10.070 -9.268 -28.748 1.00 94.88 81 THR A O 1
ATOM 630 N N . GLU A 1 82 ? 11.448 -10.935 -28.159 1.00 94.06 82 GLU A N 1
ATOM 631 C CA . GLU A 1 82 ? 11.383 -11.642 -29.443 1.00 94.06 82 GLU A CA 1
ATOM 632 C C . GLU A 1 82 ? 10.073 -12.419 -29.610 1.00 94.06 82 GLU A C 1
ATOM 634 O O . GLU A 1 82 ? 9.388 -12.262 -30.620 1.00 94.06 82 GLU A O 1
ATOM 639 N N . ASN A 1 83 ? 9.705 -13.227 -28.613 1.00 94.94 83 ASN A N 1
ATOM 640 C CA . ASN A 1 83 ? 8.565 -14.141 -28.712 1.00 94.94 83 ASN A CA 1
ATOM 641 C C . ASN A 1 83 ? 7.225 -13.496 -28.341 1.00 94.94 83 ASN A C 1
ATOM 643 O O . ASN A 1 83 ? 6.179 -13.973 -28.777 1.00 94.94 83 ASN A O 1
ATOM 647 N N . HIS A 1 84 ? 7.260 -12.440 -27.529 1.00 96.12 84 HIS A N 1
ATOM 648 C CA . HIS A 1 84 ? 6.091 -11.758 -26.978 1.00 96.12 84 HIS A CA 1
ATOM 649 C C . HIS A 1 84 ? 6.204 -10.231 -27.136 1.00 96.12 84 HIS A C 1
ATOM 651 O O . HIS A 1 84 ? 6.270 -9.502 -26.140 1.00 96.12 84 HIS A O 1
ATOM 657 N N . PRO A 1 85 ? 6.234 -9.703 -28.377 1.00 94.38 85 PRO A N 1
ATOM 658 C CA . PRO A 1 85 ? 6.356 -8.265 -28.625 1.00 94.38 85 PRO A CA 1
ATOM 659 C C . PRO A 1 85 ? 5.154 -7.453 -28.109 1.00 94.38 85 PRO A C 1
ATOM 661 O O . PRO A 1 85 ? 5.245 -6.231 -27.989 1.00 94.38 85 PRO A O 1
ATOM 664 N N . GLU A 1 86 ? 4.027 -8.103 -27.805 1.00 93.81 86 GLU A N 1
ATOM 665 C CA . GLU A 1 86 ? 2.856 -7.487 -27.176 1.00 93.81 86 GLU A CA 1
ATOM 666 C C . GLU A 1 86 ? 3.068 -7.156 -25.690 1.00 93.81 86 GLU A C 1
ATOM 668 O O . GLU A 1 86 ? 2.349 -6.322 -25.131 1.00 93.81 86 GLU A O 1
ATOM 673 N N . VAL A 1 87 ? 4.041 -7.805 -25.044 1.00 96.69 87 VAL A N 1
ATOM 674 C CA . VAL A 1 87 ? 4.323 -7.642 -23.619 1.00 96.69 87 VAL A CA 1
ATOM 675 C C . VAL A 1 87 ? 5.132 -6.373 -23.379 1.00 96.69 87 VAL A C 1
ATOM 677 O O . VAL A 1 87 ? 6.195 -6.142 -23.953 1.00 96.69 87 VAL A O 1
ATOM 680 N N . PHE A 1 88 ? 4.664 -5.559 -22.438 1.00 97.00 88 PHE A N 1
ATOM 681 C CA . PHE A 1 88 ? 5.393 -4.388 -21.982 1.00 97.00 88 PHE A CA 1
ATOM 682 C C . PHE A 1 88 ? 6.489 -4.799 -20.989 1.00 97.00 88 PHE A C 1
ATOM 684 O O . PHE A 1 88 ? 6.216 -5.066 -19.814 1.00 97.00 88 PHE A O 1
ATOM 691 N N . LEU A 1 89 ? 7.734 -4.856 -21.464 1.00 97.94 89 LEU A N 1
ATOM 692 C CA . LEU A 1 89 ? 8.889 -5.268 -20.670 1.00 97.94 89 LEU A CA 1
ATOM 693 C C . LEU A 1 89 ? 9.536 -4.087 -19.932 1.00 97.94 89 LEU A C 1
ATOM 695 O O . LEU A 1 89 ? 9.981 -3.118 -20.551 1.00 97.94 89 LEU A O 1
ATOM 699 N N . ILE A 1 90 ? 9.652 -4.216 -18.610 1.00 98.25 90 ILE A N 1
ATOM 700 C CA . ILE A 1 90 ? 10.375 -3.293 -17.732 1.00 98.25 90 ILE A CA 1
ATOM 701 C C . ILE A 1 90 ? 11.515 -4.048 -17.051 1.00 98.25 90 ILE A C 1
ATOM 703 O O . ILE A 1 90 ? 11.287 -5.059 -16.386 1.00 98.25 90 ILE A O 1
ATOM 707 N N . VAL A 1 91 ? 12.736 -3.530 -17.143 1.00 97.88 91 VAL A N 1
ATOM 708 C CA . VAL A 1 91 ? 13.876 -4.011 -16.354 1.00 97.88 91 VAL A CA 1
ATOM 709 C C . VAL A 1 91 ? 14.153 -3.009 -15.244 1.00 97.88 91 VAL A C 1
ATOM 711 O O . VAL A 1 91 ? 14.482 -1.858 -15.516 1.00 97.88 91 VAL A O 1
ATOM 714 N N . LEU A 1 92 ? 13.996 -3.436 -13.994 1.00 97.75 92 LEU A N 1
ATOM 715 C CA . LEU A 1 92 ? 14.198 -2.618 -12.805 1.00 97.75 92 LEU A CA 1
ATOM 716 C C . LEU A 1 92 ? 15.491 -3.025 -12.094 1.00 97.75 92 LEU A C 1
ATOM 718 O O . LEU A 1 92 ? 15.568 -4.104 -11.508 1.00 97.75 92 LEU A O 1
ATOM 722 N N . LEU A 1 93 ? 16.481 -2.136 -12.108 1.00 96.81 93 LEU A N 1
ATOM 723 C CA . LEU A 1 93 ? 17.787 -2.349 -11.480 1.00 96.81 93 LEU A CA 1
ATOM 724 C C . LEU A 1 93 ? 17.906 -1.499 -10.210 1.00 96.81 93 LEU A C 1
ATOM 726 O O . LEU A 1 93 ? 17.792 -0.271 -10.265 1.00 96.81 93 LEU A O 1
ATOM 730 N N . ILE A 1 94 ? 18.115 -2.139 -9.062 1.00 96.19 94 ILE A N 1
ATOM 731 C CA . ILE A 1 94 ? 18.164 -1.491 -7.747 1.00 96.19 94 ILE A CA 1
ATOM 732 C C . ILE A 1 94 ? 19.495 -1.780 -7.070 1.00 96.19 94 ILE A C 1
ATOM 734 O O . ILE A 1 94 ? 19.824 -2.944 -6.838 1.00 96.19 94 ILE A O 1
ATOM 738 N N . ASP A 1 95 ? 20.187 -0.710 -6.669 1.00 93.62 95 ASP A N 1
ATOM 739 C CA . ASP A 1 95 ? 21.455 -0.774 -5.934 1.00 93.62 95 ASP A CA 1
ATOM 740 C C . ASP A 1 95 ? 22.494 -1.629 -6.690 1.00 93.62 95 ASP A C 1
ATOM 742 O O . ASP A 1 95 ? 23.224 -2.444 -6.123 1.00 93.62 95 ASP A O 1
ATOM 746 N N . GLU A 1 96 ? 22.506 -1.468 -8.018 1.00 91.94 96 GLU A N 1
ATOM 747 C CA . GLU A 1 96 ? 23.416 -2.161 -8.929 1.00 91.94 96 GLU A CA 1
ATOM 748 C C . GLU A 1 96 ? 24.468 -1.203 -9.499 1.00 91.94 96 GLU A C 1
ATOM 750 O O . GLU A 1 96 ? 24.314 0.026 -9.460 1.00 91.94 96 GLU A O 1
ATOM 755 N N . ARG A 1 97 ? 25.572 -1.763 -9.995 1.00 92.06 97 ARG A N 1
ATOM 756 C CA . ARG A 1 97 ? 26.698 -0.983 -10.515 1.00 92.06 97 ARG A CA 1
ATOM 757 C C . ARG A 1 97 ? 26.371 -0.247 -11.825 1.00 92.06 97 ARG A C 1
ATOM 759 O O . ARG A 1 97 ? 25.703 -0.823 -12.686 1.00 92.06 97 ARG A O 1
ATOM 766 N N . PRO A 1 98 ? 26.850 1.000 -12.024 1.00 91.56 98 PRO A N 1
ATOM 767 C CA . PRO A 1 98 ? 26.598 1.774 -13.243 1.00 91.56 98 PRO A CA 1
ATOM 768 C C . PRO A 1 98 ? 26.991 1.060 -14.544 1.00 91.56 98 PRO A C 1
ATOM 770 O O . PRO A 1 98 ? 26.291 1.186 -15.553 1.00 91.56 98 PRO A O 1
ATOM 773 N N . GLU A 1 99 ? 28.083 0.294 -14.539 1.00 92.06 99 GLU A N 1
ATOM 774 C CA . GLU A 1 99 ? 28.522 -0.487 -15.697 1.00 92.06 99 GLU A CA 1
ATOM 775 C C . GLU A 1 99 ? 27.545 -1.617 -16.048 1.00 92.06 99 GLU A C 1
ATOM 777 O O . GLU A 1 99 ? 27.257 -1.826 -17.224 1.00 92.06 99 GLU A O 1
ATOM 782 N N . GLU A 1 100 ? 26.958 -2.277 -15.045 1.00 89.44 100 GLU A N 1
ATOM 783 C CA . GLU A 1 100 ? 25.950 -3.329 -15.237 1.00 89.44 100 GLU A CA 1
ATOM 784 C C . GLU A 1 100 ? 24.618 -2.738 -15.732 1.00 89.44 100 GLU A C 1
ATOM 786 O O . GLU A 1 100 ? 23.951 -3.317 -16.591 1.00 89.44 100 GLU A O 1
ATOM 791 N N . VAL A 1 101 ? 24.255 -1.541 -15.254 1.00 92.44 101 VAL A N 1
ATOM 792 C CA . VAL A 1 101 ? 23.094 -0.788 -15.757 1.00 92.44 101 VAL A CA 1
ATOM 793 C C . VAL A 1 101 ? 23.273 -0.421 -17.228 1.00 92.44 101 VAL A C 1
ATOM 795 O O . VAL A 1 101 ? 22.363 -0.618 -18.034 1.00 92.44 101 VAL A O 1
ATOM 798 N N . THR A 1 102 ? 24.450 0.095 -17.585 1.00 91.81 102 THR A N 1
ATOM 799 C CA . THR A 1 102 ? 24.763 0.496 -18.963 1.00 91.81 102 THR A CA 1
ATOM 800 C C . THR A 1 102 ? 24.741 -0.706 -19.905 1.00 91.81 102 THR A C 1
ATOM 802 O O . THR A 1 102 ? 24.228 -0.610 -21.021 1.00 91.81 102 THR A O 1
ATOM 805 N N . ASP A 1 103 ? 25.269 -1.845 -19.458 1.00 92.19 103 ASP A N 1
ATOM 806 C CA . ASP A 1 103 ? 25.248 -3.094 -20.217 1.00 92.19 103 ASP A CA 1
ATOM 807 C C . ASP A 1 103 ? 23.811 -3.576 -20.481 1.00 92.19 103 ASP A C 1
ATOM 809 O O . ASP A 1 103 ? 23.446 -3.872 -21.621 1.00 92.19 103 ASP A O 1
ATOM 813 N N . MET A 1 104 ? 22.945 -3.543 -19.463 1.00 92.94 104 MET A N 1
ATOM 814 C CA . MET A 1 104 ? 21.527 -3.888 -19.612 1.00 92.94 104 MET A CA 1
ATOM 815 C C . MET A 1 104 ? 20.805 -2.961 -20.603 1.00 92.94 104 MET A C 1
ATOM 817 O O . MET A 1 104 ? 20.060 -3.432 -21.459 1.00 92.94 104 MET A O 1
ATOM 821 N N . GLN A 1 105 ? 21.055 -1.649 -20.530 1.00 91.88 105 GLN A N 1
ATOM 822 C CA . GLN A 1 105 ? 20.452 -0.654 -21.428 1.00 91.88 105 GLN A CA 1
ATOM 823 C C . GLN A 1 105 ? 20.829 -0.849 -22.899 1.00 91.88 105 GLN A C 1
ATOM 825 O O . GLN A 1 105 ? 20.041 -0.514 -23.781 1.00 91.88 105 GLN A O 1
ATOM 830 N N . ARG A 1 106 ? 22.034 -1.357 -23.174 1.00 91.81 106 ARG A N 1
ATOM 831 C CA . ARG A 1 106 ? 22.515 -1.571 -24.546 1.00 91.81 106 ARG A CA 1
ATOM 832 C C . ARG A 1 106 ? 22.034 -2.890 -25.141 1.00 91.81 106 ARG A C 1
ATOM 834 O O . ARG A 1 106 ? 21.821 -2.953 -26.348 1.00 91.81 106 ARG A O 1
ATOM 841 N N . ASN A 1 107 ? 21.880 -3.921 -24.312 1.00 90.88 107 ASN A N 1
ATOM 842 C CA . ASN A 1 107 ? 21.635 -5.287 -24.776 1.00 90.88 107 ASN A CA 1
ATOM 843 C C . ASN A 1 107 ? 20.178 -5.748 -24.657 1.00 90.88 107 ASN A C 1
ATOM 845 O O . ASN A 1 107 ? 19.825 -6.750 -25.278 1.00 90.88 107 ASN A O 1
ATOM 849 N N . VAL A 1 108 ? 19.337 -5.049 -23.884 1.00 91.75 108 VAL A N 1
ATOM 850 C CA . VAL A 1 108 ? 17.922 -5.401 -23.707 1.00 91.75 108 VAL A CA 1
ATOM 851 C C . VAL A 1 108 ? 17.009 -4.430 -24.437 1.00 91.75 108 VAL A C 1
ATOM 853 O O . VAL A 1 108 ? 17.055 -3.217 -24.240 1.00 91.75 108 VAL A O 1
ATOM 856 N N . ARG A 1 109 ? 16.104 -4.988 -25.243 1.00 88.25 109 ARG A N 1
ATOM 857 C CA . ARG A 1 109 ? 15.023 -4.236 -25.888 1.00 88.25 109 ARG A CA 1
ATOM 858 C C . ARG A 1 109 ? 13.822 -4.148 -24.946 1.00 88.25 109 ARG A C 1
ATOM 860 O O . ARG A 1 109 ? 12.966 -5.026 -24.944 1.00 88.25 109 ARG A O 1
ATOM 867 N N . GLY A 1 110 ? 13.774 -3.091 -24.142 1.00 91.50 110 GLY A N 1
ATOM 868 C CA . GLY A 1 110 ? 12.697 -2.827 -23.188 1.00 91.50 110 GLY A CA 1
ATOM 869 C C . GLY A 1 110 ? 12.929 -1.531 -22.415 1.00 91.50 110 GLY A C 1
ATOM 870 O O . GLY A 1 110 ? 13.921 -0.832 -22.629 1.00 91.50 110 GLY A O 1
ATOM 871 N N . GLU A 1 111 ? 12.021 -1.196 -21.504 1.00 95.94 111 GLU A N 1
ATOM 872 C CA . GLU A 1 111 ? 12.198 -0.029 -20.643 1.00 95.94 111 GLU A CA 1
ATOM 873 C C . GLU A 1 111 ? 13.115 -0.373 -19.464 1.00 95.94 111 GLU A C 1
ATOM 875 O O . GLU A 1 111 ? 12.708 -1.058 -18.526 1.00 95.94 111 GLU A O 1
ATOM 880 N N . VAL A 1 112 ? 14.355 0.116 -19.491 1.00 96.12 112 VAL A N 1
ATOM 881 C CA . VAL A 1 112 ? 15.309 -0.081 -18.393 1.00 96.12 112 VAL A CA 1
ATOM 882 C C . VAL A 1 112 ? 15.248 1.103 -17.429 1.00 96.12 112 VAL A C 1
ATOM 884 O O . VAL A 1 112 ? 15.624 2.224 -17.771 1.00 96.12 112 VAL A O 1
ATOM 887 N N . VAL A 1 113 ? 14.792 0.846 -16.204 1.00 96.62 113 VAL A N 1
ATOM 888 C CA . VAL A 1 113 ? 14.707 1.816 -15.108 1.00 96.62 113 VAL A CA 1
ATOM 889 C C . VAL A 1 113 ? 15.688 1.411 -14.013 1.00 96.62 113 VAL A C 1
ATOM 891 O O . VAL A 1 113 ? 15.656 0.282 -13.529 1.00 96.62 113 VAL A O 1
ATOM 894 N N . SER A 1 114 ? 16.550 2.328 -13.580 1.00 94.94 114 SER A N 1
ATOM 895 C CA . SER A 1 114 ? 17.610 2.015 -12.619 1.00 94.94 114 SER A CA 1
ATOM 896 C C . SER A 1 114 ? 17.745 3.043 -11.502 1.00 94.94 114 SER A C 1
ATOM 898 O O . SER A 1 114 ? 17.525 4.238 -11.700 1.00 94.94 114 SER A O 1
ATOM 900 N N . SER A 1 115 ? 18.193 2.576 -10.340 1.00 94.88 115 SER A N 1
ATOM 901 C CA . SER A 1 115 ? 18.773 3.392 -9.274 1.00 94.88 115 SER A CA 1
ATOM 902 C C . SER A 1 115 ? 20.079 2.724 -8.847 1.00 94.88 115 SER A C 1
ATOM 904 O O . SER A 1 115 ? 20.033 1.655 -8.240 1.00 94.88 115 SER A O 1
ATOM 906 N N . THR A 1 116 ? 21.221 3.317 -9.205 1.00 93.31 116 THR A N 1
ATOM 907 C CA . THR A 1 116 ? 22.558 2.753 -8.937 1.00 93.31 116 THR A CA 1
ATOM 908 C C . THR A 1 116 ? 22.893 2.778 -7.448 1.00 93.31 116 THR A C 1
ATOM 910 O O . THR A 1 116 ? 22.236 3.489 -6.692 1.00 93.31 116 THR A O 1
ATOM 913 N N . PHE A 1 117 ? 23.918 2.033 -7.022 1.00 89.56 117 PHE A N 1
ATOM 914 C CA . PHE A 1 117 ? 24.346 1.989 -5.611 1.00 89.56 117 PHE A CA 1
ATOM 915 C C . PHE A 1 117 ? 24.817 3.343 -5.040 1.00 89.56 117 PHE A C 1
ATOM 917 O O . PHE A 1 117 ? 24.895 3.500 -3.824 1.00 89.56 117 PHE A O 1
ATOM 924 N N . ASP A 1 118 ? 25.139 4.321 -5.896 1.00 89.25 118 ASP A N 1
ATOM 925 C CA . ASP A 1 118 ? 25.521 5.681 -5.483 1.00 89.25 118 ASP A CA 1
ATOM 926 C C . ASP A 1 118 ? 24.336 6.488 -4.915 1.00 89.25 118 ASP A C 1
ATOM 928 O O . ASP A 1 118 ? 24.514 7.535 -4.289 1.00 89.25 118 ASP A O 1
ATOM 932 N N . GLU A 1 119 ? 23.110 6.023 -5.154 1.00 92.88 119 GLU A N 1
ATOM 933 C CA . GLU A 1 119 ? 21.879 6.680 -4.726 1.00 92.88 119 GLU A CA 1
ATOM 934 C C . GLU A 1 119 ? 21.475 6.278 -3.300 1.00 92.88 119 GLU A C 1
ATOM 936 O O . GLU A 1 119 ? 21.811 5.213 -2.789 1.00 92.88 119 GLU A O 1
ATOM 941 N N . GLN A 1 120 ? 20.677 7.117 -2.637 1.00 93.00 120 GLN A N 1
ATOM 942 C CA . GLN A 1 120 ? 20.171 6.795 -1.299 1.00 93.00 120 GLN A CA 1
ATOM 943 C C . GLN A 1 120 ? 19.098 5.693 -1.339 1.00 93.00 120 GLN A C 1
ATOM 945 O O . GLN A 1 120 ? 18.283 5.630 -2.261 1.00 93.00 120 GLN A O 1
ATOM 950 N N . ALA A 1 121 ? 18.964 4.921 -0.254 1.00 93.19 121 ALA A N 1
ATOM 951 C CA . ALA A 1 121 ? 17.906 3.912 -0.111 1.00 93.19 121 ALA A CA 1
ATOM 952 C C . ALA A 1 121 ? 16.482 4.465 -0.338 1.00 93.19 121 ALA A C 1
ATOM 954 O O . ALA A 1 121 ? 15.611 3.779 -0.877 1.00 93.19 121 ALA A O 1
ATOM 955 N N . THR A 1 122 ? 16.240 5.731 0.018 1.00 92.50 122 THR A N 1
ATOM 956 C CA . THR A 1 122 ? 14.977 6.441 -0.252 1.00 92.50 122 THR A CA 1
ATOM 957 C C . THR A 1 122 ? 14.682 6.564 -1.747 1.00 92.50 122 THR A C 1
ATOM 959 O O . THR A 1 122 ? 13.526 6.426 -2.153 1.00 92.50 122 THR A O 1
ATOM 962 N N . ARG A 1 123 ? 15.714 6.771 -2.575 1.00 91.88 123 ARG A N 1
ATOM 963 C CA . ARG A 1 123 ? 15.614 6.826 -4.035 1.00 91.88 123 ARG A CA 1
ATOM 964 C C . ARG A 1 123 ? 15.286 5.456 -4.613 1.00 91.88 123 ARG A C 1
ATOM 966 O O . ARG A 1 123 ? 14.372 5.374 -5.428 1.00 91.88 123 ARG A O 1
ATOM 973 N N . HIS A 1 124 ? 15.943 4.393 -4.147 1.00 95.19 124 HIS A N 1
ATOM 974 C CA . HIS A 1 124 ? 15.643 3.021 -4.578 1.00 95.19 124 HIS A CA 1
ATOM 975 C C . HIS A 1 124 ? 14.169 2.666 -4.350 1.00 95.19 124 HIS A C 1
ATOM 977 O O . HIS A 1 124 ? 13.484 2.204 -5.263 1.00 95.19 124 HIS A O 1
ATOM 983 N N . VAL A 1 125 ? 13.664 2.948 -3.141 1.00 94.31 125 VAL A N 1
ATOM 984 C CA . VAL A 1 125 ? 12.257 2.729 -2.780 1.00 94.31 125 VAL A CA 1
ATOM 985 C C . VAL A 1 125 ? 11.332 3.556 -3.668 1.00 94.31 125 VAL A C 1
ATOM 987 O O . VAL A 1 125 ? 10.355 3.028 -4.194 1.00 94.31 125 VAL A O 1
ATOM 990 N N . GLN A 1 126 ? 11.644 4.837 -3.880 1.00 92.94 126 GLN A N 1
ATOM 991 C CA . GLN A 1 126 ? 10.833 5.714 -4.721 1.00 92.94 126 GLN A CA 1
ATOM 992 C C . GLN A 1 126 ? 10.764 5.221 -6.173 1.00 92.94 126 GLN A C 1
ATOM 994 O O . GLN A 1 126 ? 9.683 5.210 -6.761 1.00 92.94 126 GLN A O 1
ATOM 999 N N . VAL A 1 127 ? 11.896 4.822 -6.759 1.00 95.19 127 VAL A N 1
ATOM 1000 C CA . VAL A 1 127 ? 11.962 4.317 -8.139 1.00 95.19 127 VAL A CA 1
ATOM 1001 C C . VAL A 1 127 ? 11.148 3.032 -8.278 1.00 95.19 127 VAL A C 1
ATOM 1003 O O . VAL A 1 127 ? 10.310 2.944 -9.176 1.00 95.19 127 VAL A O 1
ATOM 1006 N N . ALA A 1 128 ? 11.300 2.085 -7.350 1.00 96.31 128 ALA A N 1
ATOM 1007 C CA . ALA A 1 128 ? 10.506 0.859 -7.342 1.00 96.31 128 ALA A CA 1
ATOM 1008 C C . ALA A 1 128 ? 8.996 1.135 -7.194 1.00 96.31 128 ALA A C 1
ATOM 1010 O O . ALA A 1 128 ? 8.192 0.549 -7.920 1.00 96.31 128 ALA A O 1
ATOM 1011 N N . GLU A 1 129 ? 8.595 2.058 -6.308 1.00 94.88 129 GLU A N 1
ATOM 1012 C CA . GLU A 1 129 ? 7.187 2.447 -6.125 1.00 94.88 129 GLU A CA 1
ATOM 1013 C C . GLU A 1 129 ? 6.594 3.097 -7.393 1.00 94.88 129 GLU A C 1
ATOM 1015 O O . GLU A 1 129 ? 5.449 2.819 -7.753 1.00 94.88 129 GLU A O 1
ATOM 1020 N N . MET A 1 130 ? 7.366 3.907 -8.125 1.00 94.81 130 MET A N 1
ATOM 1021 C CA . MET A 1 130 ? 6.916 4.475 -9.404 1.00 94.81 130 MET A CA 1
ATOM 1022 C C . MET A 1 130 ? 6.747 3.400 -10.484 1.00 94.81 130 MET A C 1
ATOM 1024 O O . MET A 1 130 ? 5.748 3.411 -11.205 1.00 94.81 130 MET A O 1
ATOM 1028 N N . VAL A 1 131 ? 7.691 2.460 -10.579 1.00 97.12 131 VAL A N 1
ATOM 1029 C CA . VAL A 1 131 ? 7.648 1.374 -11.570 1.00 97.12 131 VAL A CA 1
ATOM 1030 C C . VAL A 1 131 ? 6.455 0.454 -11.335 1.00 97.12 131 VAL A C 1
ATOM 1032 O O . VAL A 1 131 ? 5.730 0.145 -12.282 1.00 97.12 131 VAL A O 1
ATOM 1035 N N . ILE A 1 132 ? 6.192 0.057 -10.086 1.00 96.44 132 ILE A N 1
ATOM 1036 C CA . ILE A 1 132 ? 5.051 -0.821 -9.800 1.00 96.44 132 ILE A CA 1
ATOM 1037 C C . ILE A 1 132 ? 3.716 -0.119 -10.050 1.00 96.44 132 ILE A C 1
ATOM 1039 O O . ILE A 1 132 ? 2.802 -0.735 -10.593 1.00 96.44 132 ILE A O 1
ATOM 1043 N N . GLU A 1 133 ? 3.586 1.168 -9.713 1.00 95.00 133 GLU A N 1
ATOM 1044 C CA . GLU A 1 133 ? 2.361 1.914 -10.011 1.00 95.00 133 GLU A CA 1
ATOM 1045 C C . GLU A 1 133 ? 2.164 2.088 -11.518 1.00 95.00 133 GLU A C 1
ATOM 1047 O O . GLU A 1 133 ? 1.050 1.885 -12.000 1.00 95.00 133 GLU A O 1
ATOM 1052 N N . LYS A 1 134 ? 3.230 2.362 -12.281 1.00 95.50 134 LYS A N 1
ATOM 1053 C CA . LYS A 1 134 ? 3.169 2.375 -13.749 1.00 95.50 134 LYS A CA 1
ATOM 1054 C C . LYS A 1 134 ? 2.677 1.032 -14.290 1.00 95.50 134 LYS A C 1
ATOM 1056 O O . LYS A 1 134 ? 1.710 1.008 -15.046 1.00 95.50 134 LYS A O 1
ATOM 1061 N N . ALA A 1 135 ? 3.271 -0.075 -13.851 1.00 96.25 135 ALA A N 1
ATOM 1062 C CA . ALA A 1 135 ? 2.872 -1.413 -14.279 1.00 96.25 135 ALA A CA 1
ATOM 1063 C C . ALA A 1 135 ? 1.399 -1.715 -13.958 1.00 96.25 135 ALA A C 1
ATOM 1065 O O . ALA A 1 135 ? 0.662 -2.179 -14.824 1.00 96.25 135 ALA A O 1
ATOM 1066 N N . ARG A 1 136 ? 0.923 -1.365 -12.755 1.00 94.88 136 ARG A N 1
ATOM 1067 C CA . ARG A 1 136 ? -0.498 -1.511 -12.387 1.00 94.88 136 ARG A CA 1
ATOM 1068 C C . ARG A 1 136 ? -1.418 -0.722 -13.309 1.00 94.88 136 ARG A C 1
ATOM 1070 O O . ARG A 1 136 ? -2.428 -1.259 -13.749 1.00 94.88 136 ARG A O 1
ATOM 1077 N N . ARG A 1 137 ? -1.072 0.532 -13.623 1.00 92.75 137 ARG A N 1
ATOM 1078 C CA . ARG A 1 137 ? -1.857 1.361 -14.551 1.00 92.75 137 ARG A CA 1
ATOM 1079 C C . ARG A 1 137 ? -1.899 0.753 -15.954 1.00 92.75 137 ARG A C 1
ATOM 1081 O O . ARG A 1 137 ? -2.939 0.817 -16.590 1.00 92.75 137 ARG A O 1
ATOM 1088 N N . LEU A 1 138 ? -0.819 0.132 -16.423 1.00 93.31 138 LEU A N 1
ATOM 1089 C CA . LEU A 1 138 ? -0.811 -0.566 -17.713 1.00 93.31 138 LEU A CA 1
ATOM 1090 C C . LEU A 1 138 ? -1.714 -1.811 -17.708 1.00 93.31 138 LEU A C 1
ATOM 1092 O O . LEU A 1 138 ? -2.476 -2.015 -18.651 1.00 93.31 138 LEU A O 1
ATOM 1096 N N . VAL A 1 139 ? -1.708 -2.589 -16.623 1.00 94.75 139 VAL A N 1
ATOM 1097 C CA . VAL A 1 139 ? -2.576 -3.774 -16.482 1.00 94.75 139 VAL A CA 1
ATOM 1098 C C . VAL A 1 139 ? -4.056 -3.404 -16.385 1.00 94.75 139 VAL A C 1
ATOM 1100 O O . VAL A 1 139 ? -4.900 -4.080 -16.970 1.00 94.75 139 VAL A O 1
ATOM 1103 N N . GLU A 1 140 ? -4.390 -2.290 -15.726 1.00 91.50 140 GLU A N 1
ATOM 1104 C CA . GLU A 1 140 ? -5.757 -1.737 -15.724 1.00 91.50 140 GLU A CA 1
ATOM 1105 C C . GLU A 1 140 ? -6.258 -1.398 -17.141 1.00 91.50 140 GLU A C 1
ATOM 1107 O O . GLU A 1 140 ? -7.463 -1.391 -17.382 1.00 91.50 140 GLU A O 1
ATOM 1112 N N . HIS A 1 141 ? -5.342 -1.151 -18.082 1.00 89.19 141 HIS A N 1
ATOM 1113 C CA . HIS A 1 141 ? -5.619 -0.944 -19.507 1.00 89.19 141 HIS A CA 1
ATOM 1114 C C . HIS A 1 141 ? -5.471 -2.230 -20.338 1.00 89.19 141 HIS A C 1
ATOM 1116 O O . HIS A 1 141 ? -5.293 -2.166 -21.553 1.00 89.19 141 HIS A O 1
ATOM 1122 N N . ARG A 1 142 ? -5.571 -3.399 -19.692 1.00 91.19 142 ARG A N 1
ATOM 1123 C CA . ARG A 1 142 ? -5.508 -4.726 -20.319 1.00 91.19 142 ARG A CA 1
ATOM 1124 C C . ARG A 1 142 ? -4.197 -5.022 -21.056 1.00 91.19 142 ARG A C 1
ATOM 1126 O O . ARG A 1 142 ? -4.203 -5.763 -22.031 1.00 91.19 142 ARG A O 1
ATOM 1133 N N . ARG A 1 143 ? -3.079 -4.442 -20.610 1.00 93.75 143 ARG A N 1
ATOM 1134 C CA . ARG A 1 143 ? -1.748 -4.780 -21.138 1.00 93.75 143 ARG A CA 1
ATOM 1135 C C . ARG A 1 143 ? -1.083 -5.850 -20.286 1.00 93.75 143 ARG A C 1
ATOM 1137 O O . ARG A 1 143 ? -1.184 -5.807 -19.060 1.00 93.75 143 ARG A O 1
ATOM 1144 N N . ASP A 1 144 ? -0.362 -6.752 -20.939 1.00 97.19 144 ASP A N 1
ATOM 1145 C CA . ASP A 1 144 ? 0.554 -7.673 -20.277 1.00 97.19 144 ASP A CA 1
ATOM 1146 C C . ASP A 1 144 ? 1.864 -6.958 -19.967 1.00 97.19 144 ASP A C 1
ATOM 1148 O O . ASP A 1 144 ? 2.469 -6.332 -20.837 1.00 97.19 144 ASP A O 1
ATOM 1152 N N . VAL A 1 145 ? 2.293 -7.021 -18.712 1.00 98.06 145 VAL A N 1
ATOM 1153 C CA . VAL A 1 145 ? 3.488 -6.334 -18.225 1.00 98.06 145 VAL A CA 1
ATOM 1154 C C . VAL A 1 145 ? 4.406 -7.343 -17.557 1.00 98.06 145 VAL A C 1
ATOM 1156 O O . VAL A 1 145 ? 3.982 -8.090 -16.672 1.00 98.06 145 VAL A O 1
ATOM 1159 N N . VAL A 1 146 ? 5.684 -7.329 -17.932 1.00 98.50 146 VAL A N 1
ATOM 1160 C CA . VAL A 1 146 ? 6.739 -8.093 -17.256 1.00 98.50 146 VAL A CA 1
ATOM 1161 C C . VAL A 1 146 ? 7.702 -7.124 -16.585 1.00 98.50 146 VAL A C 1
ATOM 1163 O O . VAL A 1 146 ? 8.235 -6.229 -17.234 1.00 98.50 146 VAL A O 1
ATOM 1166 N N . ILE A 1 147 ? 7.956 -7.326 -15.292 1.00 98.44 147 ILE A N 1
ATOM 1167 C CA . ILE A 1 147 ? 9.030 -6.655 -14.557 1.00 98.44 147 ILE A CA 1
ATOM 1168 C C . ILE A 1 147 ? 10.132 -7.670 -14.259 1.00 98.44 147 ILE A C 1
ATOM 1170 O O . ILE A 1 147 ? 9.909 -8.643 -13.534 1.00 98.44 147 ILE A O 1
ATOM 1174 N N . LEU A 1 148 ? 11.329 -7.404 -14.773 1.00 97.81 148 LEU A N 1
ATOM 1175 C CA . LEU A 1 148 ? 12.558 -8.102 -14.412 1.00 97.81 148 LEU A CA 1
ATOM 1176 C C . LEU A 1 148 ? 13.291 -7.277 -13.351 1.00 97.81 148 LEU A C 1
ATOM 1178 O O . LEU A 1 148 ? 13.797 -6.201 -13.655 1.00 97.81 148 LEU A O 1
ATOM 1182 N N . LEU A 1 149 ? 13.302 -7.744 -12.101 1.00 97.06 149 LEU A N 1
ATOM 1183 C CA . LEU A 1 149 ? 13.876 -7.022 -10.961 1.00 97.06 149 LEU A CA 1
ATOM 1184 C C . LEU A 1 149 ? 15.229 -7.613 -10.549 1.00 97.06 149 LEU A C 1
ATOM 1186 O O . LEU A 1 149 ? 15.293 -8.765 -10.120 1.00 97.06 149 LEU A O 1
ATOM 1190 N N . ASP A 1 150 ? 16.276 -6.791 -10.559 1.00 95.00 150 ASP A N 1
ATOM 1191 C CA . ASP A 1 150 ? 17.590 -7.125 -10.004 1.00 95.00 150 ASP A CA 1
ATOM 1192 C C . ASP A 1 150 ? 17.972 -6.113 -8.906 1.00 95.00 150 ASP A C 1
ATOM 1194 O O . ASP A 1 150 ? 18.325 -4.977 -9.202 1.00 95.00 150 ASP A O 1
ATOM 1198 N N . SER A 1 151 ? 17.827 -6.407 -7.610 1.00 92.75 151 SER A N 1
ATOM 1199 C CA . SER A 1 151 ? 17.313 -7.647 -6.995 1.00 92.75 151 SER A CA 1
ATOM 1200 C C . SER A 1 151 ? 16.264 -7.368 -5.915 1.00 92.75 151 SER A C 1
ATOM 1202 O O . SER A 1 151 ? 16.229 -6.284 -5.320 1.00 92.75 151 SER A O 1
ATOM 1204 N N . ILE A 1 152 ? 15.431 -8.369 -5.595 1.00 94.56 152 ILE A N 1
ATOM 1205 C CA . ILE A 1 152 ? 14.463 -8.267 -4.485 1.00 94.56 152 ILE A CA 1
ATOM 1206 C C . ILE A 1 152 ? 15.181 -8.115 -3.139 1.00 94.56 152 ILE A C 1
ATOM 1208 O O . ILE A 1 152 ? 14.699 -7.397 -2.263 1.00 94.56 152 ILE A O 1
ATOM 1212 N N . THR A 1 153 ? 16.354 -8.741 -2.981 1.00 94.06 153 THR A N 1
ATOM 1213 C CA . THR A 1 153 ? 17.151 -8.679 -1.749 1.00 94.06 153 THR A CA 1
ATOM 1214 C C . THR A 1 153 ? 17.636 -7.257 -1.483 1.00 94.06 153 THR A C 1
ATOM 1216 O O . THR A 1 153 ? 17.450 -6.732 -0.384 1.00 94.06 153 THR A O 1
ATOM 1219 N N . ARG A 1 154 ? 18.194 -6.592 -2.502 1.00 94.69 154 ARG A N 1
ATOM 1220 C CA . ARG A 1 154 ? 18.638 -5.194 -2.393 1.00 94.69 154 ARG A CA 1
ATOM 1221 C C . ARG A 1 154 ? 17.472 -4.235 -2.170 1.00 94.69 154 ARG A C 1
ATOM 1223 O O . ARG A 1 154 ? 17.554 -3.356 -1.313 1.00 94.69 154 ARG A O 1
ATOM 1230 N N . LEU A 1 155 ? 16.345 -4.456 -2.849 1.00 95.44 155 LEU A N 1
ATOM 1231 C CA . LEU A 1 155 ? 15.133 -3.673 -2.612 1.00 95.44 155 LEU A CA 1
ATOM 1232 C C . LEU A 1 155 ? 14.636 -3.819 -1.163 1.00 95.44 155 LEU A C 1
ATOM 1234 O O . LEU A 1 155 ? 14.317 -2.824 -0.513 1.00 95.44 155 LEU A O 1
ATOM 1238 N N . ALA A 1 156 ? 14.616 -5.038 -0.619 1.00 94.88 156 ALA A N 1
ATOM 1239 C CA . ALA A 1 156 ? 14.229 -5.286 0.768 1.00 94.88 156 ALA A CA 1
ATOM 1240 C C . ALA A 1 156 ? 15.170 -4.603 1.775 1.00 94.88 156 ALA A C 1
ATOM 1242 O O . ALA A 1 156 ? 14.696 -4.027 2.757 1.00 94.88 156 ALA A O 1
ATOM 1243 N N . ARG A 1 157 ? 16.483 -4.580 1.505 1.00 93.88 157 ARG A N 1
ATOM 1244 C CA . ARG A 1 157 ? 17.450 -3.802 2.298 1.00 93.88 157 ARG A CA 1
ATOM 1245 C C . ARG A 1 157 ? 17.130 -2.308 2.289 1.00 93.88 157 ARG A C 1
ATOM 1247 O O . ARG A 1 157 ? 17.119 -1.692 3.354 1.00 93.88 157 ARG A O 1
ATOM 1254 N N . ALA A 1 158 ? 16.818 -1.742 1.124 1.00 94.06 158 ALA A N 1
ATOM 1255 C CA . ALA A 1 158 ? 16.458 -0.330 1.006 1.00 94.06 158 ALA A CA 1
ATOM 1256 C C . ALA A 1 158 ? 15.181 0.011 1.800 1.00 94.06 158 ALA A C 1
ATOM 1258 O O . ALA A 1 158 ? 15.119 1.032 2.489 1.00 94.06 158 ALA A O 1
ATOM 1259 N N . TYR A 1 159 ? 14.178 -0.872 1.791 1.00 93.25 159 TYR A N 1
ATOM 1260 C CA . TYR A 1 159 ? 12.997 -0.716 2.646 1.00 93.25 159 TYR A CA 1
ATOM 1261 C C . TYR A 1 159 ? 13.339 -0.799 4.140 1.00 93.25 159 TYR A C 1
ATOM 1263 O O . TYR A 1 159 ? 12.844 0.011 4.919 1.00 93.25 159 TYR A O 1
ATOM 1271 N N . ASN A 1 160 ? 14.229 -1.706 4.545 1.00 91.88 160 ASN A N 1
ATOM 1272 C CA . ASN A 1 160 ? 14.656 -1.818 5.943 1.00 91.88 160 ASN A CA 1
ATOM 1273 C C . ASN A 1 160 ? 15.366 -0.565 6.469 1.00 91.88 160 ASN A C 1
ATOM 1275 O O . ASN A 1 160 ? 15.208 -0.224 7.634 1.00 91.88 160 ASN A O 1
ATOM 1279 N N . GLN A 1 161 ? 16.114 0.139 5.619 1.00 89.44 161 GLN A N 1
ATOM 1280 C CA . GLN A 1 161 ? 16.801 1.377 6.004 1.00 89.44 161 GLN A CA 1
ATOM 1281 C C . GLN A 1 161 ? 15.869 2.597 6.070 1.00 89.44 161 GLN A C 1
ATOM 1283 O O . GLN A 1 161 ? 16.190 3.583 6.728 1.00 89.44 161 GLN A O 1
ATOM 1288 N N . THR A 1 162 ? 14.733 2.561 5.369 1.00 88.19 162 THR A N 1
ATOM 1289 C CA . THR A 1 162 ? 13.831 3.718 5.221 1.00 88.19 162 THR A CA 1
ATOM 1290 C C . THR A 1 162 ? 12.592 3.645 6.109 1.00 88.19 162 THR A C 1
ATOM 1292 O O . THR A 1 162 ? 11.965 4.672 6.375 1.00 88.19 162 THR A O 1
ATOM 1295 N N . VAL A 1 163 ? 12.216 2.450 6.567 1.00 83.88 163 VAL A N 1
ATOM 1296 C CA . VAL A 1 163 ? 11.078 2.246 7.467 1.00 83.88 163 VAL A CA 1
ATOM 1297 C C . VAL A 1 163 ? 11.479 2.610 8.906 1.00 83.88 163 VAL A C 1
ATOM 1299 O O . VAL A 1 163 ? 12.513 2.145 9.381 1.00 83.88 163 VAL A O 1
ATOM 1302 N N . PRO A 1 164 ? 10.674 3.415 9.631 1.00 79.75 164 PRO A N 1
ATOM 1303 C CA . PRO A 1 164 ? 10.914 3.688 11.045 1.00 79.75 164 PRO A CA 1
ATOM 1304 C C . PRO A 1 164 ? 10.920 2.397 11.867 1.00 79.75 164 PRO A C 1
ATOM 1306 O O . PRO A 1 164 ? 10.044 1.548 11.686 1.00 79.75 164 PRO A O 1
ATOM 1309 N N . THR A 1 165 ? 11.870 2.267 12.793 1.00 74.50 165 THR A N 1
ATOM 1310 C CA . THR A 1 165 ? 12.021 1.064 13.617 1.00 74.50 165 THR A CA 1
ATOM 1311 C C . THR A 1 165 ? 10.741 0.778 14.409 1.00 74.50 165 THR A C 1
ATOM 1313 O O . THR A 1 165 ? 10.252 1.622 15.158 1.00 74.50 165 THR A O 1
ATOM 1316 N N . SER A 1 166 ? 10.210 -0.435 14.283 1.00 69.81 166 SER A N 1
ATOM 1317 C CA . SER A 1 166 ? 9.009 -0.909 14.984 1.00 69.81 166 SER A CA 1
ATOM 1318 C C . SER A 1 166 ? 9.277 -1.336 16.432 1.00 69.81 166 SER A C 1
ATOM 1320 O O . SER A 1 166 ? 8.355 -1.716 17.155 1.00 69.81 166 SER A O 1
ATOM 1322 N N . GLY A 1 167 ? 10.548 -1.329 16.848 1.00 70.50 167 GLY A N 1
ATOM 1323 C CA . GLY A 1 167 ? 11.018 -1.879 18.121 1.00 70.50 167 GLY A CA 1
ATOM 1324 C C . GLY A 1 167 ? 11.091 -3.411 18.145 1.00 70.50 167 GLY A C 1
ATOM 1325 O O . GLY A 1 167 ? 11.536 -3.981 19.139 1.00 70.50 167 GLY A O 1
ATOM 1326 N N . LYS A 1 168 ? 10.688 -4.090 17.062 1.00 74.56 168 LYS A N 1
ATOM 1327 C CA . LYS A 1 168 ? 10.763 -5.548 16.902 1.00 74.56 168 LYS A CA 1
ATOM 1328 C C . LYS A 1 168 ? 11.714 -5.894 15.761 1.00 74.56 168 LYS A C 1
ATOM 1330 O O . LYS A 1 168 ? 11.324 -5.925 14.593 1.00 74.56 168 LYS A O 1
ATOM 1335 N N . ILE A 1 169 ? 12.962 -6.154 16.132 1.00 78.00 169 ILE A N 1
ATOM 1336 C CA . ILE A 1 169 ? 14.033 -6.532 15.210 1.00 78.00 169 ILE A CA 1
ATOM 1337 C C . ILE A 1 169 ? 14.114 -8.063 15.174 1.00 78.00 169 ILE A C 1
ATOM 1339 O O . ILE A 1 169 ? 14.255 -8.707 16.214 1.00 78.00 169 ILE A O 1
ATOM 1343 N N . LEU A 1 170 ? 13.979 -8.639 13.982 1.00 76.25 170 LEU A N 1
ATOM 1344 C CA . LEU A 1 170 ? 14.180 -10.062 13.715 1.00 76.25 170 LEU A CA 1
ATOM 1345 C C . LEU A 1 170 ? 15.675 -10.409 13.769 1.00 76.25 170 LEU A C 1
ATOM 1347 O O . LEU A 1 170 ? 16.550 -9.536 13.765 1.00 76.25 170 LEU A O 1
ATOM 1351 N N . SER A 1 171 ? 15.989 -11.705 13.780 1.00 67.44 171 SER A N 1
ATOM 1352 C CA . SER A 1 171 ? 17.364 -12.167 13.570 1.00 67.44 171 SER A CA 1
ATOM 1353 C C . SER A 1 171 ? 17.965 -11.509 12.318 1.00 67.44 171 SER A C 1
ATOM 1355 O O . SER A 1 171 ? 17.280 -11.322 11.319 1.00 67.44 171 SER A O 1
ATOM 1357 N N . GLY A 1 172 ? 19.235 -11.103 12.378 1.00 75.12 172 GLY A N 1
ATOM 1358 C CA . GLY A 1 172 ? 19.909 -10.468 11.236 1.00 75.12 172 GLY A CA 1
ATOM 1359 C C . GLY A 1 172 ? 19.641 -8.969 11.046 1.00 75.12 172 GLY A C 1
ATOM 1360 O O . GLY A 1 172 ? 20.073 -8.420 10.039 1.00 75.12 172 GLY A O 1
ATOM 1361 N N . GLY A 1 173 ? 18.981 -8.287 11.993 1.00 80.31 173 GLY A N 1
ATOM 1362 C CA . GLY A 1 173 ? 18.833 -6.821 11.957 1.00 80.31 173 GLY A CA 1
ATOM 1363 C C . GLY A 1 173 ? 17.713 -6.316 11.038 1.00 80.31 173 GLY A C 1
ATOM 1364 O O . GLY A 1 173 ? 17.677 -5.132 10.699 1.00 80.31 173 GLY A O 1
ATOM 1365 N N . VAL A 1 174 ? 16.807 -7.207 10.628 1.00 84.12 174 VAL A N 1
ATOM 1366 C CA . VAL A 1 174 ? 15.644 -6.871 9.799 1.00 84.12 174 VAL A CA 1
ATOM 1367 C C . VAL A 1 174 ? 14.482 -6.465 10.696 1.00 84.12 174 VAL A C 1
ATOM 1369 O O . VAL A 1 174 ? 14.103 -7.200 11.605 1.00 84.12 174 VAL A O 1
ATOM 1372 N N . ASP A 1 175 ? 13.885 -5.308 10.450 1.00 83.25 175 ASP A N 1
ATOM 1373 C CA . ASP A 1 175 ? 12.677 -4.894 11.150 1.00 83.25 175 ASP A CA 1
ATOM 1374 C C . ASP A 1 175 ? 11.470 -5.715 10.671 1.00 83.25 175 ASP A C 1
ATOM 1376 O O . ASP A 1 175 ? 11.257 -5.904 9.471 1.00 83.25 175 ASP A O 1
ATOM 1380 N N . SER A 1 176 ? 10.639 -6.180 11.606 1.00 74.81 176 SER A N 1
ATOM 1381 C CA . SER A 1 176 ? 9.452 -6.982 11.275 1.00 74.81 176 SER A CA 1
ATOM 1382 C C . SER A 1 176 ? 8.475 -6.291 10.305 1.00 74.81 176 SER A C 1
ATOM 1384 O O . SER A 1 176 ? 7.826 -6.966 9.504 1.00 74.81 176 SER A O 1
ATOM 1386 N N . ASN A 1 177 ? 8.405 -4.954 10.313 1.00 80.69 177 ASN A N 1
ATOM 1387 C CA . ASN A 1 177 ? 7.556 -4.183 9.403 1.00 80.69 177 ASN A CA 1
ATOM 1388 C C . ASN A 1 177 ? 8.237 -3.871 8.060 1.00 80.69 177 ASN A C 1
ATOM 1390 O O . ASN A 1 177 ? 7.545 -3.583 7.079 1.00 80.69 177 ASN A O 1
ATOM 1394 N N . ALA A 1 178 ? 9.571 -3.942 7.985 1.00 81.88 178 ALA A N 1
ATOM 1395 C CA . ALA A 1 178 ? 10.324 -3.566 6.789 1.00 81.88 178 ALA A CA 1
ATOM 1396 C C . ALA A 1 178 ? 10.024 -4.461 5.583 1.00 81.88 178 ALA A C 1
ATOM 1398 O O . ALA A 1 178 ? 10.013 -3.984 4.449 1.00 81.88 178 ALA A O 1
ATOM 1399 N N . LEU A 1 179 ? 9.723 -5.743 5.813 1.00 87.88 179 LEU A N 1
ATOM 1400 C CA . LEU A 1 179 ? 9.468 -6.708 4.740 1.00 87.88 179 LEU A CA 1
ATOM 1401 C C . LEU A 1 179 ? 8.050 -6.634 4.163 1.00 87.88 179 LEU A C 1
ATOM 1403 O O . LEU A 1 179 ? 7.801 -7.177 3.088 1.00 87.88 179 LEU A O 1
ATOM 1407 N N . HIS A 1 180 ? 7.117 -5.938 4.818 1.00 88.50 180 HIS A N 1
ATOM 1408 C CA . HIS A 1 180 ? 5.727 -5.873 4.359 1.00 88.50 180 HIS A CA 1
ATOM 1409 C C . HIS A 1 180 ? 5.596 -5.221 2.971 1.00 88.50 180 HIS A C 1
ATOM 1411 O O . HIS A 1 180 ? 4.880 -5.723 2.102 1.00 88.50 180 HIS A O 1
ATOM 1417 N N . LYS A 1 181 ? 6.314 -4.116 2.732 1.00 91.06 181 LYS A N 1
ATOM 1418 C CA . LYS A 1 181 ? 6.293 -3.412 1.440 1.00 91.06 181 LYS A CA 1
ATOM 1419 C C . LYS A 1 181 ? 6.951 -4.215 0.302 1.00 91.06 181 LYS A C 1
ATOM 1421 O O . LYS A 1 181 ? 6.281 -4.395 -0.714 1.00 91.06 181 LYS A O 1
ATOM 1426 N N . PRO A 1 182 ? 8.175 -4.759 0.456 1.00 92.12 182 PRO A N 1
ATOM 1427 C CA . PRO A 1 182 ? 8.773 -5.679 -0.513 1.00 92.12 182 PRO A CA 1
ATOM 1428 C C . PRO A 1 182 ? 7.873 -6.873 -0.864 1.00 92.12 182 PRO A C 1
ATOM 1430 O O . PRO A 1 182 ? 7.691 -7.194 -2.038 1.00 92.12 182 PRO A O 1
ATOM 1433 N N . LYS A 1 183 ? 7.238 -7.493 0.141 1.00 91.38 183 LYS A N 1
ATOM 1434 C CA . LYS A 1 183 ? 6.288 -8.597 -0.070 1.00 91.38 183 LYS A CA 1
ATOM 1435 C C . LYS A 1 183 ? 5.079 -8.164 -0.889 1.00 91.38 183 LYS A C 1
ATOM 1437 O O . LYS A 1 183 ? 4.666 -8.880 -1.794 1.00 91.38 183 LYS A O 1
ATOM 1442 N N . ARG A 1 184 ? 4.532 -6.973 -0.628 1.00 91.00 184 ARG A N 1
ATOM 1443 C CA . ARG A 1 184 ? 3.425 -6.414 -1.418 1.00 91.00 184 ARG A CA 1
ATOM 1444 C C . ARG A 1 184 ? 3.845 -6.053 -2.846 1.00 91.00 184 ARG A C 1
ATOM 1446 O O . ARG A 1 184 ? 3.036 -6.215 -3.753 1.00 91.00 184 ARG A O 1
ATOM 1453 N N . PHE A 1 185 ? 5.074 -5.574 -3.050 1.00 94.12 185 PHE A N 1
ATOM 1454 C CA . PHE A 1 185 ? 5.632 -5.331 -4.384 1.00 94.12 185 PHE A CA 1
ATOM 1455 C C . PHE A 1 185 ? 5.669 -6.636 -5.182 1.00 94.12 185 PHE A C 1
ATOM 1457 O O . PHE A 1 185 ? 5.066 -6.726 -6.246 1.00 94.12 185 PHE A O 1
ATOM 1464 N N . PHE A 1 186 ? 6.300 -7.673 -4.630 1.00 94.19 186 PHE A N 1
ATOM 1465 C CA . PHE A 1 186 ? 6.452 -8.959 -5.309 1.00 94.19 186 PHE A CA 1
ATOM 1466 C C . PHE A 1 186 ? 5.114 -9.702 -5.462 1.00 94.19 186 PHE A C 1
ATOM 1468 O O . PHE A 1 186 ? 4.814 -10.270 -6.509 1.00 94.19 186 PHE A O 1
ATOM 1475 N N . GLY A 1 187 ? 4.257 -9.626 -4.442 1.00 91.94 187 GLY A N 1
ATOM 1476 C CA . GLY A 1 187 ? 2.912 -10.199 -4.426 1.00 91.94 187 GLY A CA 1
ATOM 1477 C C . GLY A 1 187 ? 1.916 -9.512 -5.362 1.00 91.94 187 GLY A C 1
ATOM 1478 O O . GLY A 1 187 ? 0.836 -10.056 -5.579 1.00 91.94 187 GLY A O 1
ATOM 1479 N N . ALA A 1 188 ? 2.260 -8.350 -5.929 1.00 93.50 188 ALA A N 1
ATOM 1480 C CA . ALA A 1 188 ? 1.417 -7.668 -6.903 1.00 93.50 188 ALA A CA 1
ATOM 1481 C C . ALA A 1 188 ? 1.317 -8.431 -8.229 1.00 93.50 188 ALA A C 1
ATOM 1483 O O . ALA A 1 188 ? 0.335 -8.230 -8.937 1.00 93.50 188 ALA A O 1
ATOM 1484 N N . ALA A 1 189 ? 2.289 -9.289 -8.559 1.00 94.88 189 ALA A N 1
ATOM 1485 C CA . ALA A 1 189 ? 2.214 -10.109 -9.760 1.00 94.88 189 ALA A CA 1
ATOM 1486 C C . ALA A 1 189 ? 1.089 -11.149 -9.658 1.00 94.88 189 ALA A C 1
ATOM 1488 O O . ALA A 1 189 ? 0.969 -11.874 -8.659 1.00 94.88 189 ALA A O 1
ATOM 1489 N N . ARG A 1 190 ? 0.243 -11.146 -10.688 1.00 94.25 190 ARG A N 1
ATOM 1490 C CA . ARG A 1 190 ? -0.958 -11.970 -10.847 1.00 94.25 190 ARG A CA 1
ATOM 1491 C C . ARG A 1 190 ? -1.462 -11.881 -12.283 1.00 94.25 190 ARG A C 1
ATOM 1493 O O . ARG A 1 190 ? -1.285 -10.852 -12.941 1.00 94.25 190 ARG A O 1
ATOM 1500 N N . ASN A 1 191 ? -2.133 -12.936 -12.727 1.00 94.12 191 ASN A N 1
ATOM 1501 C CA . ASN A 1 191 ? -3.007 -12.865 -13.890 1.00 94.12 191 ASN A CA 1
ATOM 1502 C C . ASN A 1 191 ? -4.342 -12.223 -13.475 1.00 94.12 191 ASN A C 1
ATOM 1504 O O . ASN A 1 191 ? -4.688 -12.255 -12.288 1.00 94.12 191 ASN A O 1
ATOM 1508 N N . VAL A 1 192 ? -5.082 -11.628 -14.407 1.00 92.44 192 VAL A N 1
ATOM 1509 C CA . VAL A 1 192 ? -6.356 -10.957 -14.120 1.00 92.44 192 VAL A CA 1
ATOM 1510 C C . VAL A 1 192 ? -7.455 -11.443 -15.054 1.00 92.44 192 VAL A C 1
ATOM 1512 O O . VAL A 1 192 ? -7.306 -11.438 -16.272 1.00 92.44 192 VAL A O 1
ATOM 1515 N N . GLU A 1 193 ? -8.610 -11.763 -14.476 1.00 86.00 193 GLU A N 1
ATOM 1516 C CA . GLU A 1 193 ? -9.820 -12.107 -15.222 1.00 86.00 193 GLU A CA 1
ATOM 1517 C C . GLU A 1 193 ? -10.304 -10.928 -16.091 1.00 86.00 193 GLU A C 1
ATOM 1519 O O . GLU A 1 193 ? -10.553 -9.830 -15.588 1.00 86.00 193 GLU A O 1
ATOM 1524 N N . HIS A 1 194 ? -10.432 -11.149 -17.407 1.00 75.94 194 HIS A N 1
ATOM 1525 C CA . HIS A 1 194 ? -10.831 -10.136 -18.403 1.00 75.94 194 HIS A CA 1
ATOM 1526 C C . HIS A 1 194 ? -9.935 -8.873 -18.443 1.00 75.94 194 HIS A C 1
ATOM 1528 O O . HIS A 1 194 ? -10.365 -7.799 -18.895 1.00 75.94 194 HIS A O 1
ATOM 1534 N N . GLY A 1 195 ? -8.695 -9.003 -17.963 1.00 78.06 195 GLY A N 1
ATOM 1535 C CA . GLY A 1 195 ? -7.680 -7.955 -17.897 1.00 78.06 195 GLY A CA 1
ATOM 1536 C C . GLY A 1 195 ? -6.405 -8.313 -18.663 1.00 78.06 195 GLY A C 1
ATOM 1537 O O . GLY A 1 195 ? -6.411 -9.193 -19.514 1.00 78.06 195 GLY A O 1
ATOM 1538 N N . GLY A 1 196 ? -5.324 -7.594 -18.361 1.00 91.88 196 GLY A N 1
ATOM 1539 C CA . GLY A 1 196 ? -3.961 -7.996 -18.722 1.00 91.88 196 GLY A CA 1
ATOM 1540 C C . GLY A 1 196 ? -3.278 -8.658 -17.527 1.00 91.88 196 GLY A C 1
ATOM 1541 O O . GLY A 1 196 ? -3.876 -8.798 -16.461 1.00 91.88 196 GLY A O 1
ATOM 1542 N N . SER A 1 197 ? -2.009 -9.009 -17.654 1.00 96.88 197 SER A N 1
ATOM 1543 C CA . SER A 1 197 ? -1.269 -9.682 -16.584 1.00 96.88 197 SER A CA 1
ATOM 1544 C C . SER A 1 197 ? -0.105 -8.851 -16.038 1.00 96.88 197 SER A C 1
ATOM 1546 O O . SER A 1 197 ? 0.529 -8.081 -16.758 1.00 96.88 197 SER A O 1
ATOM 1548 N N . LEU A 1 198 ? 0.204 -9.015 -14.745 1.00 98.12 198 LEU A N 1
ATOM 1549 C CA . LEU A 1 198 ? 1.448 -8.512 -14.155 1.00 98.12 198 LEU A CA 1
ATOM 1550 C C . LEU A 1 198 ? 2.354 -9.683 -13.795 1.00 98.12 198 LEU A C 1
ATOM 1552 O O . LEU A 1 198 ? 2.096 -10.387 -12.820 1.00 98.12 198 LEU A O 1
ATOM 1556 N N . THR A 1 199 ? 3.436 -9.849 -14.538 1.00 98.00 199 THR A N 1
ATOM 1557 C CA . THR A 1 199 ? 4.486 -10.831 -14.266 1.00 98.00 199 THR A CA 1
ATOM 1558 C C . THR A 1 199 ? 5.657 -10.137 -13.580 1.00 98.00 199 THR A C 1
ATOM 1560 O O . THR A 1 199 ? 6.113 -9.092 -14.042 1.00 98.00 199 THR A O 1
ATOM 1563 N N . ILE A 1 200 ? 6.168 -10.703 -12.487 1.00 97.88 200 ILE A N 1
ATOM 1564 C CA . ILE A 1 200 ? 7.381 -10.208 -11.821 1.00 97.88 200 ILE A CA 1
ATOM 1565 C C . ILE A 1 200 ? 8.346 -11.378 -11.670 1.00 97.88 200 ILE A C 1
ATOM 1567 O O . ILE A 1 200 ? 8.041 -12.360 -10.988 1.00 97.88 200 ILE A O 1
ATOM 1571 N N . VAL A 1 201 ? 9.521 -11.246 -12.280 1.00 96.25 201 VAL A N 1
ATOM 1572 C CA . VAL A 1 201 ? 10.650 -12.158 -12.097 1.00 96.25 201 VAL A CA 1
ATOM 1573 C C . VAL A 1 201 ? 11.748 -11.377 -11.403 1.00 96.25 201 VAL A C 1
ATOM 1575 O O . VAL A 1 201 ? 12.277 -10.418 -11.959 1.00 96.25 201 VAL A O 1
ATOM 1578 N N . ALA A 1 202 ? 12.064 -11.754 -10.170 1.00 96.12 202 ALA A N 1
ATOM 1579 C CA . ALA A 1 202 ? 13.081 -11.072 -9.386 1.00 96.12 202 ALA A CA 1
ATOM 1580 C C . ALA A 1 202 ? 14.272 -11.987 -9.110 1.00 96.12 202 ALA A C 1
ATOM 1582 O O . ALA A 1 202 ? 14.097 -13.192 -8.941 1.00 96.12 202 ALA A O 1
ATOM 1583 N N . THR A 1 203 ? 15.472 -11.424 -9.016 1.00 94.06 203 THR A N 1
ATOM 1584 C CA . THR A 1 203 ? 16.640 -12.145 -8.503 1.00 94.06 203 THR A CA 1
ATOM 1585 C C . THR A 1 203 ? 16.680 -12.052 -6.975 1.00 94.06 203 THR A C 1
ATOM 1587 O O . THR A 1 203 ? 16.333 -11.020 -6.391 1.00 94.06 203 THR A O 1
ATOM 1590 N N . GLY A 1 204 ? 17.082 -13.134 -6.313 1.00 93.06 204 GLY A N 1
ATOM 1591 C CA . GLY A 1 204 ? 17.298 -13.226 -4.872 1.00 93.06 204 GLY A CA 1
ATOM 1592 C C . GLY A 1 204 ? 18.724 -13.681 -4.583 1.00 93.06 204 GLY A C 1
ATOM 1593 O O . GLY A 1 204 ? 19.181 -14.687 -5.125 1.00 93.06 204 GLY A O 1
ATOM 1594 N N . LEU A 1 205 ? 19.430 -12.933 -3.738 1.00 91.00 205 LEU A N 1
ATOM 1595 C CA . LEU A 1 205 ? 20.794 -13.265 -3.337 1.00 91.00 205 LEU A CA 1
ATOM 1596 C C . LEU A 1 205 ? 20.789 -14.240 -2.155 1.00 91.00 205 LEU A C 1
ATOM 1598 O O . LEU A 1 205 ? 20.117 -13.990 -1.155 1.00 91.00 205 LEU A O 1
ATOM 1602 N N . ILE A 1 206 ? 21.580 -15.306 -2.271 1.00 89.81 206 ILE A N 1
ATOM 1603 C CA . ILE A 1 206 ? 21.879 -16.274 -1.203 1.00 89.81 206 ILE A CA 1
ATOM 1604 C C . ILE A 1 206 ? 23.390 -16.385 -1.001 1.00 89.81 206 ILE A C 1
ATOM 1606 O O . ILE A 1 206 ? 24.159 -15.868 -1.808 1.00 89.81 206 ILE A O 1
ATOM 1610 N N . GLU A 1 207 ? 23.818 -17.036 0.082 1.00 86.31 207 GLU A N 1
ATOM 1611 C CA . GLU A 1 207 ? 25.241 -17.296 0.372 1.00 86.31 207 GLU A CA 1
ATOM 1612 C C . GLU A 1 207 ? 26.108 -16.020 0.378 1.00 86.31 207 GLU A C 1
ATOM 1614 O O . GLU A 1 207 ? 27.303 -16.044 0.097 1.00 86.31 207 GLU A O 1
ATOM 1619 N N . THR A 1 208 ? 25.515 -14.871 0.720 1.00 87.00 208 THR A N 1
ATOM 1620 C CA . THR A 1 208 ? 26.220 -13.581 0.767 1.00 87.00 208 THR A CA 1
ATOM 1621 C C . THR A 1 208 ? 27.070 -13.413 2.029 1.00 87.00 208 THR A C 1
ATOM 1623 O O . THR A 1 208 ? 27.800 -12.431 2.154 1.00 87.00 208 THR A O 1
ATOM 1626 N N . GLY A 1 209 ? 26.936 -14.326 2.997 1.00 85.50 209 GLY A N 1
ATOM 1627 C CA . GLY A 1 209 ? 27.495 -14.198 4.346 1.00 85.50 209 GLY A CA 1
ATOM 1628 C C . GLY A 1 209 ? 26.730 -13.218 5.248 1.00 85.50 209 GLY A C 1
ATOM 1629 O O . GLY A 1 209 ? 27.141 -12.981 6.383 1.00 85.50 209 GLY A O 1
ATOM 1630 N N . SER A 1 210 ? 25.619 -12.641 4.774 1.00 90.06 210 SER A N 1
ATOM 1631 C CA . SER A 1 210 ? 24.773 -11.735 5.550 1.00 90.06 210 SER A CA 1
ATOM 1632 C C . SER A 1 210 ? 23.554 -12.460 6.113 1.00 90.06 210 SER A C 1
ATOM 1634 O O . SER A 1 210 ? 22.647 -12.834 5.370 1.00 90.06 210 SER A O 1
ATOM 1636 N N . ARG A 1 211 ? 23.455 -12.530 7.448 1.00 87.44 211 ARG A N 1
ATOM 1637 C CA . ARG A 1 211 ? 22.247 -13.025 8.141 1.00 87.44 211 ARG A CA 1
ATOM 1638 C C . ARG A 1 211 ? 20.982 -12.254 7.754 1.00 87.44 211 ARG A C 1
ATOM 1640 O O . ARG A 1 211 ? 19.887 -12.799 7.812 1.00 87.44 211 ARG A O 1
ATOM 1647 N N . MET A 1 212 ? 21.126 -10.981 7.383 1.00 89.19 212 MET A N 1
ATOM 1648 C CA . MET A 1 212 ? 20.014 -10.167 6.895 1.00 89.19 212 MET A CA 1
ATOM 1649 C C . MET A 1 212 ? 19.446 -10.741 5.592 1.00 89.19 212 MET A C 1
ATOM 1651 O O . MET A 1 212 ? 18.232 -10.837 5.446 1.00 89.19 212 MET A O 1
ATOM 1655 N N . ASP A 1 213 ? 20.320 -11.143 4.666 1.00 91.19 213 ASP A N 1
ATOM 1656 C CA . ASP A 1 213 ? 19.913 -11.669 3.360 1.00 91.19 213 ASP A CA 1
ATOM 1657 C C . ASP A 1 213 ? 19.320 -13.065 3.484 1.00 91.19 213 ASP A C 1
ATOM 1659 O O . ASP A 1 213 ? 18.339 -13.355 2.811 1.00 91.19 213 ASP A O 1
ATOM 1663 N N . GLU A 1 214 ? 19.858 -13.892 4.384 1.00 88.50 214 GLU A N 1
ATOM 1664 C CA . GLU A 1 214 ? 19.285 -15.199 4.722 1.00 88.50 214 GLU A CA 1
ATOM 1665 C C . GLU A 1 214 ? 17.838 -15.054 5.210 1.00 88.50 214 GLU A C 1
ATOM 1667 O O . GLU A 1 214 ? 16.942 -15.735 4.719 1.00 88.50 214 GLU A O 1
ATOM 1672 N N . VAL A 1 215 ? 17.581 -14.106 6.119 1.00 88.38 215 VAL A N 1
ATOM 1673 C CA . VAL A 1 215 ? 16.226 -13.843 6.627 1.00 88.38 215 VAL A CA 1
ATOM 1674 C C . VAL A 1 215 ? 15.320 -13.263 5.546 1.00 88.38 215 VAL A C 1
ATOM 1676 O O . VAL A 1 215 ? 14.174 -13.687 5.424 1.00 88.38 215 VAL A O 1
ATOM 1679 N N . ILE A 1 216 ? 15.817 -12.331 4.726 1.00 89.75 216 ILE A N 1
ATOM 1680 C CA . ILE A 1 216 ? 15.062 -11.814 3.577 1.00 89.75 216 ILE A CA 1
ATOM 1681 C C . ILE A 1 216 ? 14.677 -12.965 2.641 1.00 89.75 216 ILE A C 1
ATOM 1683 O O . ILE A 1 216 ? 13.517 -13.070 2.245 1.00 89.75 216 ILE A O 1
ATOM 1687 N N . PHE A 1 217 ? 15.630 -13.831 2.300 1.00 89.06 217 PHE A N 1
ATOM 1688 C CA . PHE A 1 217 ? 15.414 -14.957 1.404 1.00 89.06 217 PHE A CA 1
ATOM 1689 C C . PHE A 1 217 ? 14.355 -15.923 1.945 1.00 89.06 217 PHE A C 1
ATOM 1691 O O . PHE A 1 217 ? 13.390 -16.215 1.237 1.00 89.06 217 PHE A O 1
ATOM 1698 N N . GLU A 1 218 ? 14.466 -16.350 3.205 1.00 86.44 218 GLU A N 1
ATOM 1699 C CA . GLU A 1 218 ? 13.492 -17.255 3.831 1.00 86.44 218 GLU A CA 1
ATOM 1700 C C . GLU A 1 218 ? 12.071 -16.662 3.848 1.00 86.44 218 GLU A C 1
ATOM 1702 O O . GLU A 1 218 ? 11.084 -17.357 3.595 1.00 86.44 218 GLU A O 1
ATOM 1707 N N . GLU A 1 219 ? 11.947 -15.348 4.037 1.00 86.38 219 GLU A N 1
ATOM 1708 C CA . GLU A 1 219 ? 10.658 -14.649 4.034 1.00 86.38 219 GLU A CA 1
ATOM 1709 C C . GLU A 1 219 ? 10.004 -14.568 2.642 1.00 86.38 219 GLU A C 1
ATOM 1711 O O . GLU A 1 219 ? 8.768 -14.532 2.535 1.00 86.38 219 GLU A O 1
ATOM 1716 N N . PHE A 1 220 ? 10.807 -14.566 1.573 1.00 85.06 220 PHE A N 1
ATOM 1717 C CA . PHE A 1 220 ? 10.331 -14.616 0.185 1.00 85.06 220 PHE A CA 1
ATOM 1718 C C . PHE A 1 220 ? 10.115 -16.044 -0.328 1.00 85.06 220 PHE A C 1
ATOM 1720 O O . PHE A 1 220 ? 9.196 -16.273 -1.118 1.00 85.06 220 PHE A O 1
ATOM 1727 N N . LYS A 1 221 ? 10.878 -17.014 0.182 1.00 76.06 221 LYS A N 1
ATOM 1728 C CA . LYS A 1 221 ? 10.669 -18.451 -0.038 1.00 76.06 221 LYS A CA 1
ATOM 1729 C C . LYS A 1 221 ? 9.369 -18.936 0.610 1.00 76.06 221 LYS A C 1
ATOM 1731 O O . LYS A 1 221 ? 8.603 -19.694 0.015 1.00 76.06 221 LYS A O 1
ATOM 1736 N N . GLY A 1 222 ? 9.072 -18.435 1.812 1.00 50.00 222 GLY A N 1
ATOM 1737 C CA . GLY A 1 222 ? 7.918 -18.793 2.640 1.00 50.00 222 GLY A CA 1
ATOM 1738 C C . GLY A 1 222 ? 6.545 -18.325 2.142 1.00 50.00 222 GLY A C 1
ATOM 1739 O O . GLY A 1 222 ? 5.558 -18.529 2.842 1.00 50.00 222 GLY A O 1
ATOM 1740 N N . HIS A 1 223 ? 6.416 -17.742 0.944 1.00 46.38 223 HIS A N 1
ATOM 1741 C CA . HIS A 1 223 ? 5.123 -17.340 0.356 1.00 46.38 223 HIS A CA 1
ATOM 1742 C C . HIS A 1 223 ? 4.255 -18.522 -0.134 1.00 46.38 223 HIS A C 1
ATOM 1744 O O . HIS A 1 223 ? 3.530 -18.431 -1.127 1.00 46.38 223 HIS A O 1
ATOM 1750 N N . ARG A 1 224 ? 4.253 -19.632 0.614 1.00 33.69 224 ARG A N 1
ATOM 1751 C CA . ARG A 1 224 ? 3.079 -20.501 0.702 1.00 33.69 224 ARG A CA 1
ATOM 1752 C C . ARG A 1 224 ? 2.064 -19.760 1.566 1.00 33.69 224 ARG A C 1
ATOM 1754 O O . ARG A 1 224 ? 2.332 -19.474 2.727 1.00 33.69 224 ARG A O 1
ATOM 1761 N N . GLN A 1 225 ? 0.916 -19.404 0.998 1.00 30.22 225 GLN A N 1
ATOM 1762 C CA . GLN A 1 225 ? -0.189 -18.843 1.773 1.00 30.22 225 GLN A CA 1
ATOM 1763 C C . GLN A 1 225 ? -0.446 -19.718 3.011 1.00 30.22 225 GLN A C 1
ATOM 1765 O O . GLN A 1 225 ? -0.627 -20.930 2.895 1.00 30.22 225 GLN A O 1
ATOM 1770 N N . HIS A 1 226 ? -0.476 -19.105 4.195 1.00 26.80 226 HIS A N 1
ATOM 1771 C CA . HIS A 1 226 ? -1.084 -19.716 5.370 1.00 26.80 226 HIS A CA 1
ATOM 1772 C C . HIS A 1 226 ? -2.568 -19.967 5.062 1.00 26.80 226 HIS A C 1
ATOM 1774 O O . HIS A 1 226 ? -3.387 -19.054 5.142 1.00 26.80 226 HIS A O 1
ATOM 1780 N N . GLY A 1 227 ? -2.887 -21.199 4.659 1.00 27.66 227 GLY A N 1
ATOM 1781 C CA . GLY A 1 227 ? -4.237 -21.615 4.283 1.00 27.66 227 GLY A CA 1
ATOM 1782 C C . GLY A 1 227 ? -4.275 -22.923 3.494 1.00 27.66 227 GLY A C 1
ATOM 1783 O O . GLY A 1 227 ? -4.781 -22.950 2.381 1.00 27.66 227 GLY A O 1
ATOM 1784 N N . GLY A 1 228 ? -3.742 -24.007 4.058 1.00 24.69 228 GLY A N 1
ATOM 1785 C CA . GLY A 1 228 ? -3.898 -25.367 3.535 1.00 24.69 228 GLY A CA 1
ATOM 1786 C C . GLY A 1 228 ? -3.476 -26.374 4.601 1.00 24.69 228 GLY A C 1
ATOM 1787 O O . GLY A 1 228 ? -2.447 -26.180 5.241 1.00 24.69 228 GLY A O 1
ATOM 1788 N N . ALA A 1 229 ? -4.307 -27.387 4.848 1.00 24.84 229 ALA A N 1
ATOM 1789 C CA . ALA A 1 229 ? -4.113 -28.425 5.863 1.00 24.84 229 ALA A CA 1
ATOM 1790 C C . ALA A 1 229 ? -2.706 -29.075 5.817 1.00 24.84 229 ALA A C 1
ATOM 1792 O O . ALA A 1 229 ? -2.084 -29.103 4.752 1.00 24.84 229 ALA A O 1
ATOM 1793 N N . PRO A 1 230 ? -2.192 -29.619 6.941 1.00 28.14 230 PRO A N 1
ATOM 1794 C CA . PRO A 1 230 ? -0.872 -30.238 6.974 1.00 28.14 230 PRO A CA 1
ATOM 1795 C C . PRO A 1 230 ? -0.879 -31.536 6.153 1.00 28.14 230 PRO A C 1
ATOM 1797 O O . PRO A 1 230 ? -1.461 -32.538 6.558 1.00 28.14 230 PRO A O 1
ATOM 1800 N N . GLY A 1 231 ? -0.237 -31.508 4.984 1.00 27.53 231 GLY A N 1
ATOM 1801 C CA . GLY A 1 231 ? 0.200 -32.710 4.271 1.00 27.53 231 GLY A CA 1
ATOM 1802 C C . GLY A 1 231 ? 1.496 -33.253 4.888 1.00 27.53 231 GLY A C 1
ATOM 1803 O O . GLY A 1 231 ? 2.237 -32.477 5.499 1.00 27.53 231 GLY A O 1
ATOM 1804 N N . PRO A 1 232 ? 1.768 -34.564 4.773 1.00 27.36 232 PRO A N 1
ATOM 1805 C CA . PRO A 1 232 ? 2.708 -35.251 5.644 1.00 27.36 232 PRO A CA 1
ATOM 1806 C C . PRO A 1 232 ? 4.131 -34.706 5.496 1.00 27.36 232 PRO A C 1
ATOM 1808 O O . PRO A 1 232 ? 4.674 -34.589 4.396 1.00 27.36 232 PRO A O 1
ATOM 1811 N N . GLN A 1 233 ? 4.716 -34.372 6.647 1.00 31.56 233 GLN A N 1
ATOM 1812 C CA . GLN A 1 233 ? 6.143 -34.149 6.829 1.00 31.56 233 GLN A CA 1
ATOM 1813 C C . GLN A 1 233 ? 6.880 -35.448 6.503 1.00 31.56 233 GLN A C 1
ATOM 1815 O O . GLN A 1 233 ? 6.890 -36.359 7.316 1.00 31.56 233 GLN A O 1
ATOM 1820 N N . ASP A 1 234 ? 7.460 -35.534 5.311 1.00 30.19 234 ASP A N 1
ATOM 1821 C CA . ASP A 1 234 ? 8.797 -36.093 5.109 1.00 30.19 234 ASP A CA 1
ATOM 1822 C C . ASP A 1 234 ? 9.176 -35.984 3.635 1.00 30.19 234 ASP A C 1
ATOM 1824 O O . ASP A 1 234 ? 8.514 -36.547 2.767 1.00 30.19 234 ASP A O 1
ATOM 1828 N N . ARG A 1 235 ? 10.251 -35.244 3.363 1.00 26.22 235 ARG A N 1
ATOM 1829 C CA . ARG A 1 235 ? 11.157 -35.419 2.218 1.00 26.22 235 ARG A CA 1
ATOM 1830 C C . ARG A 1 235 ? 12.329 -34.470 2.436 1.00 26.22 235 ARG A C 1
ATOM 1832 O O . ARG A 1 235 ? 12.287 -33.298 2.069 1.00 26.22 235 ARG A O 1
ATOM 1839 N N . ARG A 1 236 ? 13.364 -34.987 3.101 1.00 21.61 236 ARG A N 1
ATOM 1840 C CA . ARG A 1 236 ? 14.703 -34.392 3.057 1.00 21.61 236 ARG A CA 1
ATOM 1841 C C . ARG A 1 236 ? 15.153 -34.330 1.586 1.00 21.61 236 ARG A C 1
ATOM 1843 O O . ARG A 1 236 ? 14.784 -35.232 0.829 1.00 21.61 236 ARG A O 1
ATOM 1850 N N . PRO A 1 237 ? 15.927 -33.315 1.169 1.00 25.84 237 PRO A N 1
ATOM 1851 C CA . PRO A 1 237 ? 16.593 -33.347 -0.127 1.00 25.84 237 PRO A CA 1
ATOM 1852 C C . PRO A 1 237 ? 17.453 -34.613 -0.194 1.00 25.84 237 PRO A C 1
ATOM 1854 O O . PRO A 1 237 ? 18.232 -34.875 0.720 1.00 25.84 237 PRO A O 1
ATOM 1857 N N . GLN A 1 238 ? 17.255 -35.436 -1.222 1.00 24.39 238 GLN A N 1
ATOM 1858 C CA . GLN A 1 238 ? 18.140 -36.563 -1.488 1.00 24.39 238 GLN A CA 1
ATOM 1859 C C . GLN A 1 238 ? 19.447 -36.010 -2.057 1.00 24.39 238 GLN A C 1
ATOM 1861 O O . GLN A 1 238 ? 19.460 -35.478 -3.168 1.00 24.39 238 GLN A O 1
ATOM 1866 N N . ASP A 1 239 ? 20.527 -36.138 -1.289 1.00 25.66 239 ASP A N 1
ATOM 1867 C CA . ASP A 1 239 ? 21.887 -36.064 -1.809 1.00 25.66 239 ASP A CA 1
ATOM 1868 C C . ASP A 1 239 ? 22.102 -37.251 -2.753 1.00 25.66 239 ASP A C 1
ATOM 1870 O O . ASP A 1 239 ? 22.104 -38.409 -2.336 1.00 25.66 239 ASP A O 1
ATOM 1874 N N . LEU A 1 240 ? 22.268 -36.966 -4.043 1.00 25.72 240 LEU A N 1
ATOM 1875 C CA . LEU A 1 240 ? 22.767 -37.933 -5.015 1.00 25.72 240 LEU A CA 1
ATOM 1876 C C . LEU A 1 240 ? 24.285 -37.761 -5.115 1.00 25.72 240 LEU A C 1
ATOM 1878 O O . LEU A 1 240 ? 24.795 -37.055 -5.983 1.00 25.72 240 LEU A O 1
ATOM 1882 N N . SER A 1 241 ? 25.000 -38.399 -4.189 1.00 28.20 241 SER A N 1
ATOM 1883 C CA . SER A 1 241 ? 26.411 -38.753 -4.345 1.00 28.20 241 SER A CA 1
ATOM 1884 C C . SER A 1 241 ? 26.501 -40.112 -5.044 1.00 28.20 241 SER A C 1
ATOM 1886 O O . SER A 1 241 ? 26.066 -41.118 -4.485 1.00 28.20 241 SER A O 1
ATOM 1888 N N . GLY A 1 242 ? 27.058 -40.137 -6.252 1.00 23.94 242 GLY A N 1
ATOM 1889 C CA . GLY A 1 242 ? 27.320 -41.356 -7.016 1.00 23.94 242 GLY A CA 1
ATOM 1890 C C . GLY A 1 242 ? 28.189 -41.059 -8.236 1.00 23.94 242 GLY A C 1
ATOM 1891 O O . GLY A 1 242 ? 27.681 -40.569 -9.235 1.00 23.94 242 GLY A O 1
ATOM 1892 N N . ASP A 1 243 ? 29.486 -41.318 -8.066 1.00 25.81 243 ASP A N 1
ATOM 1893 C CA . ASP A 1 243 ? 30.582 -41.512 -9.027 1.00 25.81 243 ASP A CA 1
ATOM 1894 C C . ASP A 1 243 ? 30.767 -40.573 -10.238 1.00 25.81 243 ASP A C 1
ATOM 1896 O O . ASP A 1 243 ? 30.014 -40.543 -11.208 1.00 25.81 243 ASP A O 1
ATOM 1900 N N . GLN A 1 244 ? 31.902 -39.864 -10.193 1.00 24.59 244 GLN A N 1
ATOM 1901 C CA . GLN A 1 244 ? 32.542 -39.166 -11.311 1.00 24.59 244 GLN A CA 1
ATOM 1902 C C . GLN A 1 244 ? 33.151 -40.147 -12.334 1.00 24.59 244 GLN A C 1
ATOM 1904 O O . GLN A 1 244 ? 33.521 -41.269 -11.990 1.00 24.59 244 GLN A O 1
ATOM 1909 N N . PRO A 1 245 ? 33.454 -39.648 -13.545 1.00 25.58 245 PRO A N 1
ATOM 1910 C CA . PRO A 1 245 ? 34.871 -39.514 -13.885 1.00 25.58 245 PRO A CA 1
ATOM 1911 C C . PRO A 1 245 ? 35.272 -38.057 -14.141 1.00 25.58 245 PRO A C 1
ATOM 1913 O O . PRO A 1 245 ? 34.510 -37.250 -14.670 1.00 25.58 245 PRO A O 1
ATOM 1916 N N . GLN A 1 246 ? 36.495 -37.750 -13.715 1.00 29.20 246 GLN A N 1
ATOM 1917 C CA . GLN A 1 246 ? 37.150 -36.444 -13.706 1.00 29.20 246 GLN A CA 1
ATOM 1918 C C . GLN A 1 246 ? 37.213 -35.768 -15.086 1.00 29.20 246 GLN A C 1
ATOM 1920 O O . GLN A 1 246 ? 37.718 -36.350 -16.043 1.00 29.20 246 GLN A O 1
ATOM 1925 N N . ALA A 1 247 ? 36.826 -34.491 -15.136 1.00 25.20 247 ALA A N 1
ATOM 1926 C CA . ALA A 1 247 ? 37.427 -33.486 -16.010 1.00 25.20 247 ALA A CA 1
ATOM 1927 C C . ALA A 1 247 ? 37.223 -32.088 -15.395 1.00 25.20 247 ALA A C 1
ATOM 1929 O O . ALA A 1 247 ? 36.131 -31.722 -14.964 1.00 25.20 247 ALA A O 1
ATOM 1930 N N . ASP A 1 248 ? 38.334 -31.368 -15.300 1.00 26.53 248 ASP A N 1
ATOM 1931 C CA . ASP A 1 248 ? 38.609 -30.206 -14.463 1.00 26.53 248 ASP A CA 1
ATOM 1932 C C . ASP A 1 248 ? 37.765 -28.929 -14.668 1.00 26.53 248 ASP A C 1
ATOM 1934 O O . ASP A 1 248 ? 37.349 -28.578 -15.769 1.00 26.53 248 ASP A O 1
ATOM 1938 N N . ARG A 1 249 ? 37.742 -28.153 -13.567 1.00 27.34 249 ARG A N 1
ATOM 1939 C CA . ARG A 1 249 ? 37.392 -26.724 -13.373 1.00 27.34 249 ARG A CA 1
ATOM 1940 C C . ARG A 1 249 ? 35.913 -26.400 -13.105 1.00 27.34 249 ARG A C 1
ATOM 1942 O O . ARG A 1 249 ? 35.120 -26.128 -13.997 1.00 27.34 249 ARG A O 1
ATOM 1949 N N . HIS A 1 250 ? 35.592 -26.315 -11.810 1.00 26.23 250 HIS A N 1
ATOM 1950 C CA . HIS A 1 250 ? 34.386 -25.684 -11.262 1.00 26.23 250 HIS A CA 1
ATOM 1951 C C . HIS A 1 250 ? 34.182 -24.238 -11.751 1.00 26.23 250 HIS A C 1
ATOM 1953 O O . HIS A 1 250 ? 35.119 -23.439 -11.694 1.00 26.23 250 HIS A O 1
ATOM 1959 N N . PRO A 1 251 ? 32.919 -23.835 -11.968 1.00 30.14 251 PRO A N 1
ATOM 1960 C CA . PRO A 1 251 ? 32.410 -22.578 -11.454 1.00 30.14 251 PRO A CA 1
ATOM 1961 C C . PRO A 1 251 ? 31.482 -22.855 -10.261 1.00 30.14 251 PRO A C 1
ATOM 1963 O O . PRO A 1 251 ? 30.563 -23.674 -10.317 1.00 30.14 251 PRO A O 1
ATOM 1966 N N . GLN A 1 252 ? 31.785 -22.197 -9.145 1.00 32.31 252 GLN A N 1
ATOM 1967 C CA . GLN A 1 252 ? 30.979 -22.184 -7.928 1.00 32.31 252 GLN A CA 1
ATOM 1968 C C . GLN A 1 252 ? 29.664 -21.421 -8.168 1.00 32.31 252 GLN A C 1
ATOM 1970 O O . GLN A 1 252 ? 29.670 -20.368 -8.801 1.00 32.31 252 GLN A O 1
ATOM 1975 N N . GLY A 1 253 ? 28.560 -21.940 -7.617 1.00 32.72 253 GLY A N 1
ATOM 1976 C CA . GLY A 1 253 ? 27.244 -21.290 -7.575 1.00 32.72 253 GLY A CA 1
ATOM 1977 C C . GLY A 1 253 ? 26.266 -21.774 -8.649 1.00 32.72 253 GLY A C 1
ATOM 1978 O O . GLY A 1 253 ? 26.356 -21.380 -9.807 1.00 32.72 253 GLY A O 1
ATOM 1979 N N . ARG A 1 254 ? 25.289 -22.611 -8.270 1.00 38.62 254 ARG A N 1
ATOM 1980 C CA . ARG A 1 254 ? 24.158 -22.969 -9.146 1.00 38.62 254 ARG A CA 1
ATOM 1981 C C . ARG A 1 254 ? 23.064 -21.906 -9.024 1.00 38.62 254 ARG A C 1
ATOM 1983 O O . ARG A 1 254 ? 22.707 -21.519 -7.915 1.00 38.62 254 ARG A O 1
ATOM 1990 N N . VAL A 1 255 ? 22.519 -21.462 -10.154 1.00 41.34 255 VAL A N 1
ATOM 1991 C CA . VAL A 1 255 ? 21.311 -20.626 -10.197 1.00 41.34 255 VAL A CA 1
ATOM 1992 C C . VAL A 1 255 ? 20.093 -21.544 -10.094 1.00 41.34 255 VAL A C 1
ATOM 1994 O O . VAL A 1 255 ? 19.950 -22.467 -10.894 1.00 41.34 255 VAL A O 1
ATOM 1997 N N . ALA A 1 256 ? 19.228 -21.309 -9.112 1.00 53.16 256 ALA A N 1
ATOM 1998 C CA . ALA A 1 256 ? 17.975 -22.036 -8.936 1.00 53.16 256 ALA A CA 1
ATOM 1999 C C . ALA A 1 256 ? 16.793 -21.118 -9.263 1.00 53.16 256 ALA A C 1
ATOM 2001 O O . ALA A 1 256 ? 16.779 -19.953 -8.877 1.00 53.16 256 ALA A O 1
ATOM 2002 N N . VAL A 1 257 ? 15.784 -21.628 -9.964 1.00 56.31 257 VAL A N 1
ATOM 2003 C CA . VAL A 1 257 ? 14.554 -20.878 -10.252 1.00 56.31 257 VAL A CA 1
ATOM 2004 C C . VAL A 1 257 ? 13.438 -21.467 -9.397 1.00 56.31 257 VAL A C 1
ATOM 2006 O O . VAL A 1 257 ? 13.051 -22.619 -9.579 1.00 56.31 257 VAL A O 1
ATOM 2009 N N . GLU A 1 258 ? 12.934 -20.691 -8.439 1.00 55.28 258 GLU A N 1
ATOM 2010 C CA . GLU A 1 258 ? 11.859 -21.110 -7.539 1.00 55.28 258 GLU A CA 1
ATOM 2011 C C . GLU A 1 258 ? 10.517 -20.462 -7.915 1.00 55.28 258 GLU A C 1
ATOM 2013 O O . GLU A 1 258 ? 10.420 -19.279 -8.267 1.00 55.28 258 GLU A O 1
ATOM 2018 N N . ARG A 1 259 ? 9.441 -21.249 -7.786 1.00 51.66 259 ARG A N 1
ATOM 2019 C CA . ARG A 1 259 ? 8.056 -20.776 -7.902 1.00 51.66 259 ARG A CA 1
ATOM 2020 C C . ARG A 1 259 ? 7.521 -20.385 -6.530 1.00 51.66 259 ARG A C 1
ATOM 2022 O O . ARG A 1 259 ? 7.397 -21.224 -5.641 1.00 51.66 259 ARG A O 1
ATOM 2029 N N . SER A 1 260 ? 7.113 -19.130 -6.379 1.00 41.88 260 SER A N 1
ATOM 2030 C CA . SER A 1 260 ? 6.457 -18.632 -5.165 1.00 41.88 260 SER A CA 1
ATOM 2031 C C . SER A 1 260 ? 4.925 -18.669 -5.312 1.00 41.88 260 SER A C 1
ATOM 2033 O O . SER A 1 260 ? 4.266 -17.686 -5.669 1.00 41.88 260 SER A O 1
ATOM 2035 N N . GLY A 1 261 ? 4.335 -19.842 -5.051 1.00 36.31 261 GLY A N 1
ATOM 2036 C CA . GLY A 1 261 ? 2.880 -20.049 -4.988 1.00 36.31 261 GLY A CA 1
ATOM 2037 C C . GLY A 1 261 ? 2.411 -21.401 -5.541 1.00 36.31 261 GLY A C 1
ATOM 2038 O O . GLY A 1 261 ? 3.089 -22.017 -6.357 1.00 36.31 261 GLY A O 1
ATOM 2039 N N . ALA A 1 262 ? 1.241 -21.868 -5.092 1.00 29.91 262 ALA A N 1
ATOM 2040 C CA . ALA A 1 262 ? 0.613 -23.097 -5.581 1.00 29.91 262 ALA A CA 1
ATOM 2041 C C . ALA A 1 262 ? -0.107 -22.829 -6.911 1.00 29.91 262 ALA A C 1
ATOM 2043 O O . ALA A 1 262 ? -1.236 -22.362 -6.886 1.00 29.91 262 ALA A O 1
ATOM 2044 N N . GLY A 1 263 ? 0.545 -23.081 -8.047 1.00 33.03 263 GLY A N 1
ATOM 2045 C CA . GLY A 1 263 ? -0.078 -23.097 -9.375 1.00 33.03 263 GLY A CA 1
ATOM 2046 C C . GLY A 1 263 ? 0.065 -24.484 -9.998 1.00 33.03 263 GLY A C 1
ATOM 2047 O O . GLY A 1 263 ? 1.143 -25.080 -9.915 1.00 33.03 263 GLY A O 1
ATOM 2048 N N . GLN A 1 264 ? -1.017 -25.012 -10.577 1.00 31.73 264 GLN A N 1
ATOM 2049 C CA . GLN A 1 264 ? -0.980 -26.237 -11.380 1.00 31.73 264 GLN A CA 1
ATOM 2050 C C . GLN A 1 264 ? 0.008 -26.069 -12.544 1.00 31.73 264 GLN A C 1
ATOM 2052 O O . GLN A 1 264 ? 0.200 -24.970 -13.062 1.00 31.73 264 GLN A O 1
ATOM 2057 N N . ALA A 1 265 ? 0.679 -27.158 -12.923 1.00 34.16 265 ALA A N 1
ATOM 2058 C CA . ALA A 1 265 ? 1.536 -27.170 -14.097 1.00 34.16 265 ALA A CA 1
ATOM 2059 C C . ALA A 1 265 ? 0.701 -26.836 -15.341 1.00 34.16 265 ALA A C 1
ATOM 2061 O O . ALA A 1 265 ? -0.311 -27.486 -15.588 1.00 34.16 265 ALA A O 1
ATOM 2062 N N . VAL A 1 266 ? 1.134 -25.842 -16.119 1.00 39.59 266 VAL A N 1
ATOM 2063 C CA . VAL A 1 266 ? 0.698 -25.709 -17.512 1.00 39.59 266 VAL A CA 1
ATOM 2064 C C . VAL A 1 266 ? 1.265 -26.928 -18.234 1.00 39.59 266 VAL A C 1
ATOM 2066 O O . VAL A 1 266 ? 2.485 -27.079 -18.331 1.00 39.59 266 VAL A O 1
ATOM 2069 N N . ASP A 1 267 ? 0.380 -27.845 -18.611 1.00 32.41 267 ASP A N 1
ATOM 2070 C CA . ASP A 1 267 ? 0.724 -29.146 -19.177 1.00 32.41 267 ASP A CA 1
ATOM 2071 C C . ASP A 1 267 ? 1.482 -28.956 -20.510 1.00 32.41 267 ASP A C 1
ATOM 2073 O O . ASP A 1 267 ? 0.974 -28.277 -21.406 1.00 32.41 267 ASP A O 1
ATOM 2077 N N . PRO A 1 268 ? 2.700 -29.504 -20.684 1.00 31.39 268 PRO A N 1
ATOM 2078 C CA . PRO A 1 268 ? 3.478 -29.355 -21.918 1.00 31.39 268 PRO A CA 1
ATOM 2079 C C . PRO A 1 268 ? 2.879 -30.083 -23.139 1.00 31.39 268 PRO A C 1
ATOM 2081 O O . PRO A 1 268 ? 3.443 -30.004 -24.229 1.00 31.39 268 PRO A O 1
ATOM 2084 N N . ALA A 1 269 ? 1.753 -30.786 -22.990 1.00 30.05 269 ALA A N 1
ATOM 2085 C CA . ALA A 1 269 ? 1.206 -31.696 -23.992 1.00 30.05 269 ALA A CA 1
ATOM 2086 C C . ALA A 1 269 ? -0.137 -31.242 -24.600 1.00 30.05 269 ALA A C 1
ATOM 2088 O O . ALA A 1 269 ? -1.092 -32.010 -24.622 1.00 30.05 269 ALA A O 1
ATOM 2089 N N . GLN A 1 270 ? -0.226 -30.032 -25.161 1.00 29.66 270 GLN A N 1
ATOM 2090 C CA . GLN A 1 270 ? -1.286 -29.702 -26.134 1.00 29.66 270 GLN A CA 1
ATOM 2091 C C . GLN A 1 270 ? -0.703 -28.992 -27.362 1.00 29.66 270 GLN A C 1
ATOM 2093 O O . GLN A 1 270 ? -1.006 -27.847 -27.678 1.00 29.66 270 GLN A O 1
ATOM 2098 N N . GLY A 1 271 ? 0.170 -29.718 -28.063 1.00 26.52 271 GLY A N 1
ATOM 2099 C CA . GLY A 1 271 ? 0.538 -29.421 -29.441 1.00 26.52 271 GLY A CA 1
ATOM 2100 C C . GLY A 1 271 ? -0.618 -29.735 -30.393 1.00 26.52 271 GLY A C 1
ATOM 2101 O O . GLY A 1 271 ? -1.286 -30.764 -30.277 1.00 26.52 271 GLY A O 1
ATOM 2102 N N . ALA A 1 272 ? -0.831 -28.813 -31.326 1.00 29.91 272 ALA A N 1
ATOM 2103 C CA . ALA A 1 272 ? -1.836 -28.811 -32.377 1.00 29.91 272 ALA A CA 1
ATOM 2104 C C . ALA A 1 272 ? -2.084 -30.178 -33.043 1.00 29.91 272 ALA A C 1
ATOM 2106 O O . ALA A 1 272 ? -1.160 -30.853 -33.499 1.00 29.91 272 ALA A O 1
ATOM 2107 N N . ARG A 1 273 ? -3.365 -30.526 -33.214 1.00 24.59 273 ARG A N 1
ATOM 2108 C CA . ARG A 1 273 ? -3.811 -31.463 -34.252 1.00 24.59 273 ARG A CA 1
ATOM 2109 C C . ARG A 1 273 ? -4.647 -30.701 -35.282 1.00 24.59 273 ARG A C 1
ATOM 2111 O O . ARG A 1 273 ? -5.591 -30.019 -34.887 1.00 24.59 273 ARG A O 1
ATOM 2118 N N . PRO A 1 274 ? -4.339 -30.807 -36.585 1.00 26.95 274 PRO A N 1
ATOM 2119 C CA . PRO A 1 274 ? -5.125 -30.173 -37.627 1.00 26.95 274 PRO A CA 1
ATOM 2120 C C . PRO A 1 274 ? -6.335 -31.058 -37.944 1.00 26.95 274 PRO A C 1
ATOM 2122 O O . PRO A 1 274 ? -6.191 -32.236 -38.277 1.00 26.95 274 PRO A O 1
ATOM 2125 N N . HIS A 1 275 ? -7.541 -30.502 -37.872 1.00 27.53 275 HIS A N 1
ATOM 2126 C CA . HIS A 1 275 ? -8.710 -31.120 -38.491 1.00 27.53 275 HIS A CA 1
ATOM 2127 C C . HIS A 1 275 ? -9.130 -30.314 -39.710 1.00 27.53 275 HIS A C 1
ATOM 2129 O O . HIS A 1 275 ? -9.592 -29.178 -39.630 1.00 27.53 275 HIS A O 1
ATOM 2135 N N . GLY A 1 276 ? -8.878 -30.931 -40.863 1.00 23.55 276 GLY A N 1
ATOM 2136 C CA . GLY A 1 276 ? -9.324 -30.472 -42.158 1.00 23.55 276 GLY A CA 1
ATOM 2137 C C . GLY A 1 276 ? -10.812 -30.740 -42.387 1.00 23.55 276 GLY A C 1
ATOM 2138 O O . GLY A 1 276 ? -11.300 -31.825 -42.108 1.00 23.55 276 GLY A O 1
ATOM 2139 N N . ARG A 1 277 ? -11.433 -29.719 -42.987 1.00 25.19 277 ARG A N 1
ATOM 2140 C CA . ARG A 1 277 ? -12.421 -29.703 -44.085 1.00 25.19 277 ARG A CA 1
ATOM 2141 C C . ARG A 1 277 ? -13.767 -30.443 -43.977 1.00 25.19 277 ARG A C 1
ATOM 2143 O O . ARG A 1 277 ? -13.876 -31.561 -43.501 1.00 25.19 277 ARG A O 1
ATOM 2150 N N . THR A 1 278 ? -14.716 -29.827 -44.703 1.00 23.33 278 THR A N 1
ATOM 2151 C CA . THR A 1 278 ? -16.082 -30.231 -45.118 1.00 23.33 278 THR A CA 1
ATOM 2152 C C . THR A 1 278 ? -17.186 -29.949 -44.088 1.00 23.33 278 THR A C 1
ATOM 2154 O O . THR A 1 278 ? -17.017 -30.249 -42.919 1.00 23.33 278 THR A O 1
ATOM 2157 N N . ALA A 1 279 ? -18.334 -29.335 -44.397 1.00 25.52 279 ALA A N 1
ATOM 2158 C CA . ALA A 1 279 ? -18.930 -28.795 -45.626 1.00 25.52 279 ALA A CA 1
ATOM 2159 C C . ALA A 1 279 ? -19.881 -27.637 -45.220 1.00 25.52 279 ALA A C 1
ATOM 2161 O O . ALA A 1 279 ? -20.484 -27.675 -44.154 1.00 25.52 279 ALA A O 1
ATOM 2162 N N . ASP A 1 280 ? -19.846 -26.495 -45.904 1.00 23.33 280 ASP A N 1
ATOM 2163 C CA . ASP A 1 280 ? -20.858 -26.044 -46.876 1.00 23.33 280 ASP A CA 1
ATOM 2164 C C . ASP A 1 280 ? -22.328 -26.112 -46.397 1.00 23.33 280 ASP A C 1
ATOM 2166 O O . ASP A 1 280 ? -22.938 -27.180 -46.380 1.00 23.33 280 ASP A O 1
ATOM 2170 N N . ARG A 1 281 ? -22.907 -24.942 -46.068 1.00 25.33 281 ARG A N 1
ATOM 2171 C CA . ARG A 1 281 ? -24.328 -24.606 -46.299 1.00 25.33 281 ARG A CA 1
ATOM 2172 C C . ARG A 1 281 ? -24.581 -23.090 -46.209 1.00 25.33 281 ARG A C 1
ATOM 2174 O O . ARG A 1 281 ? -24.815 -22.518 -45.153 1.00 25.33 281 ARG A O 1
ATOM 2181 N N . ARG A 1 282 ? -24.479 -22.480 -47.388 1.00 22.66 282 ARG A N 1
ATOM 2182 C CA . ARG A 1 282 ? -25.243 -21.369 -47.990 1.00 22.66 282 ARG A CA 1
ATOM 2183 C C . ARG A 1 282 ? -26.265 -20.546 -47.163 1.00 22.66 282 ARG A C 1
ATOM 2185 O O . ARG A 1 282 ? -27.275 -21.074 -46.721 1.00 22.66 282 ARG A O 1
ATOM 2192 N N . VAL A 1 283 ? -26.057 -19.220 -47.278 1.00 23.50 283 VAL A N 1
ATOM 2193 C CA . VAL A 1 283 ? -26.985 -18.155 -47.755 1.00 23.50 283 VAL A CA 1
ATOM 2194 C C . VAL A 1 283 ? -28.075 -17.653 -46.793 1.00 23.50 283 VAL A C 1
ATOM 2196 O O . VAL A 1 283 ? -29.071 -18.326 -46.579 1.00 23.50 283 VAL A O 1
ATOM 2199 N N . SER A 1 284 ? -27.975 -16.379 -46.384 1.00 23.75 284 SER A N 1
ATOM 2200 C CA . SER A 1 284 ? -28.722 -15.300 -47.064 1.00 23.75 284 SER A CA 1
ATOM 2201 C C . SER A 1 284 ? -28.358 -13.904 -46.546 1.00 23.75 284 SER A C 1
ATOM 2203 O O . SER A 1 284 ? -28.652 -13.562 -45.402 1.00 23.75 284 SER A O 1
ATOM 2205 N N . ASP A 1 285 ? -27.798 -13.093 -47.443 1.00 23.33 285 ASP A N 1
ATOM 2206 C CA . ASP A 1 285 ? -27.863 -11.635 -47.406 1.00 23.33 285 ASP A CA 1
ATOM 2207 C C . ASP A 1 285 ? -29.322 -11.160 -47.429 1.00 23.33 285 ASP A C 1
ATOM 2209 O O . ASP A 1 285 ? -30.114 -11.604 -48.264 1.00 23.33 285 ASP A O 1
ATOM 2213 N N . ARG A 1 286 ? -29.652 -10.185 -46.578 1.00 22.61 286 ARG A N 1
ATOM 2214 C CA . ARG A 1 286 ? -30.707 -9.202 -46.849 1.00 22.61 286 ARG A CA 1
ATOM 2215 C C . ARG A 1 286 ? -30.252 -7.826 -46.374 1.00 22.61 286 ARG A C 1
ATOM 2217 O O . ARG A 1 286 ? -30.120 -7.577 -45.180 1.00 22.61 286 ARG A O 1
ATOM 2224 N N . LYS A 1 287 ? -30.009 -6.963 -47.358 1.00 21.09 287 LYS A N 1
ATOM 2225 C CA . LYS A 1 287 ? -29.988 -5.506 -47.242 1.00 21.09 287 LYS A CA 1
ATOM 2226 C C . LYS A 1 287 ? -31.412 -4.948 -47.374 1.00 21.09 287 LYS A C 1
ATOM 2228 O O . LYS A 1 287 ? -32.269 -5.594 -47.971 1.00 21.09 287 LYS A O 1
ATOM 2233 N N . ASP A 1 288 ? -31.541 -3.721 -46.872 1.00 22.61 288 ASP A N 1
ATOM 2234 C CA . ASP A 1 288 ? -32.576 -2.704 -47.109 1.00 22.61 288 ASP A CA 1
ATOM 2235 C C . ASP A 1 288 ? -33.904 -2.851 -46.342 1.00 22.61 288 ASP A C 1
ATOM 2237 O O . ASP A 1 288 ? -34.707 -3.738 -46.608 1.00 22.61 288 ASP A O 1
ATOM 2241 N N . ALA A 1 289 ? -34.181 -1.939 -45.399 1.00 22.45 289 ALA A N 1
ATOM 2242 C CA . ALA A 1 289 ? -34.829 -0.648 -45.684 1.00 22.45 289 ALA A CA 1
ATOM 2243 C C . ALA A 1 289 ? -35.422 0.006 -44.411 1.00 22.45 289 ALA A C 1
ATOM 2245 O O . ALA A 1 289 ? -36.146 -0.627 -43.655 1.00 22.45 289 ALA A O 1
ATOM 2246 N N . GLN A 1 290 ? -35.135 1.306 -44.273 1.00 23.58 290 GLN A N 1
ATOM 2247 C CA . GLN A 1 290 ? -36.031 2.395 -43.845 1.00 23.58 290 GLN A CA 1
ATOM 2248 C C . GLN A 1 290 ? -36.652 2.425 -42.429 1.00 23.58 290 GLN A C 1
ATOM 2250 O O . GLN A 1 290 ? -37.616 1.740 -42.123 1.00 23.58 290 GLN A O 1
ATOM 2255 N N . ASP A 1 291 ? -36.115 3.373 -41.652 1.00 22.75 291 ASP A N 1
ATOM 2256 C CA . ASP A 1 291 ? -36.767 4.622 -41.208 1.00 22.75 291 ASP A CA 1
ATOM 2257 C C . ASP A 1 291 ? -37.938 4.605 -40.199 1.00 22.75 291 ASP A C 1
ATOM 2259 O O . ASP A 1 291 ? -38.858 3.802 -40.267 1.00 22.75 291 ASP A O 1
ATOM 2263 N N . GLN A 1 292 ? -37.910 5.641 -39.346 1.00 23.31 292 GLN A N 1
ATOM 2264 C CA . GLN A 1 292 ? -38.933 6.108 -38.392 1.00 23.31 292 GLN A CA 1
ATOM 2265 C C . GLN A 1 292 ? -39.038 5.389 -37.032 1.00 23.31 292 GLN A C 1
ATOM 2267 O O . GLN A 1 292 ? -39.798 4.450 -36.846 1.00 23.31 292 GLN A O 1
ATOM 2272 N N . ASP A 1 293 ? -38.347 5.938 -36.024 1.00 23.36 293 ASP A N 1
ATOM 2273 C CA . ASP A 1 293 ? -39.068 6.597 -34.922 1.00 23.36 293 ASP A CA 1
ATOM 2274 C C . ASP A 1 293 ? -38.116 7.480 -34.093 1.00 23.36 293 ASP A C 1
ATOM 2276 O O . ASP A 1 293 ? -37.433 7.058 -33.157 1.00 23.36 293 ASP A O 1
ATOM 2280 N N . GLN A 1 294 ? -38.072 8.759 -34.469 1.00 25.30 294 GLN A N 1
ATOM 2281 C CA . GLN A 1 294 ? -37.557 9.835 -33.634 1.00 25.30 294 GLN A CA 1
ATOM 2282 C C . GLN A 1 294 ? -38.536 10.070 -32.480 1.00 25.30 294 GLN A C 1
ATOM 2284 O O . GLN A 1 294 ? -39.625 10.607 -32.675 1.00 25.30 294 GLN A O 1
ATOM 2289 N N . ARG A 1 295 ? -38.118 9.765 -31.249 1.00 22.80 295 ARG A N 1
ATOM 2290 C CA . ARG A 1 295 ? -38.609 10.489 -30.071 1.00 22.80 295 ARG A CA 1
ATOM 2291 C C . ARG A 1 295 ? -37.434 11.088 -29.326 1.00 22.80 295 ARG A C 1
ATOM 2293 O O . ARG A 1 295 ? -36.621 10.394 -28.723 1.00 22.80 295 ARG A O 1
ATOM 2300 N N . CYS A 1 296 ? -37.371 12.407 -29.435 1.00 22.38 296 CYS A N 1
ATOM 2301 C CA . CYS A 1 296 ? -36.487 13.307 -28.727 1.00 22.38 296 CYS A CA 1
ATOM 2302 C C . CYS A 1 296 ? -36.469 13.001 -27.221 1.00 22.38 296 CYS A C 1
ATOM 2304 O O . CYS A 1 296 ? -37.491 13.124 -26.547 1.00 22.38 296 CYS A O 1
ATOM 2306 N N . LEU A 1 297 ? -35.294 12.666 -26.688 1.00 23.86 297 LEU A N 1
ATOM 2307 C CA . LEU A 1 297 ? -34.988 12.882 -25.276 1.00 23.86 297 LEU A CA 1
ATOM 2308 C C . LEU A 1 297 ? -34.506 14.336 -25.140 1.00 23.86 297 LEU A C 1
ATOM 2310 O O . LEU A 1 297 ? -33.646 14.750 -25.923 1.00 23.86 297 LEU A O 1
ATOM 2314 N N . PRO A 1 298 ? -35.071 15.139 -24.224 1.00 23.61 298 PRO A N 1
ATOM 2315 C CA . PRO A 1 298 ? -34.735 16.550 -24.123 1.00 23.61 298 PRO A CA 1
ATOM 2316 C C . PRO A 1 298 ? -33.313 16.732 -23.589 1.00 23.61 298 PRO A C 1
ATOM 2318 O O . PRO A 1 298 ? -32.829 15.953 -22.766 1.00 23.61 298 PRO A O 1
ATOM 2321 N N . ALA A 1 299 ? -32.667 17.791 -24.074 1.00 23.30 299 ALA A N 1
ATOM 2322 C CA . ALA A 1 299 ? -31.410 18.312 -23.567 1.00 23.30 299 ALA A CA 1
ATOM 2323 C C . ALA A 1 299 ? -31.472 18.458 -22.037 1.00 23.30 299 ALA A C 1
ATOM 2325 O O . ALA A 1 299 ? -32.370 19.107 -21.503 1.00 23.30 299 ALA A O 1
ATOM 2326 N N . LEU A 1 300 ? -30.526 17.838 -21.329 1.00 25.80 300 LEU A N 1
ATOM 2327 C CA . LEU A 1 300 ? -30.327 18.110 -19.911 1.00 25.80 300 LEU A CA 1
ATOM 2328 C C . LEU A 1 300 ? -29.516 19.396 -19.795 1.00 25.80 300 LEU A C 1
ATOM 2330 O O . LEU A 1 300 ? -28.298 19.391 -19.958 1.00 25.80 300 LEU A O 1
ATOM 2334 N N . ASP A 1 301 ? -30.247 20.478 -19.541 1.00 22.27 301 ASP A N 1
ATOM 2335 C CA . ASP A 1 301 ? -29.726 21.779 -19.153 1.00 22.27 301 ASP A CA 1
ATOM 2336 C C . ASP A 1 301 ? -28.702 21.665 -18.017 1.00 22.27 301 ASP A C 1
ATOM 2338 O O . ASP A 1 301 ? -28.937 21.089 -16.946 1.00 22.27 301 ASP A O 1
ATOM 2342 N N . GLU A 1 302 ? -27.565 22.304 -18.264 1.00 29.64 302 GLU A N 1
ATOM 2343 C CA . GLU A 1 302 ? -26.547 22.659 -17.294 1.00 29.64 302 GLU A CA 1
ATOM 2344 C C . GLU A 1 302 ? -27.111 23.641 -16.260 1.00 29.64 302 GLU A C 1
ATOM 2346 O O . GLU A 1 302 ? -26.954 24.842 -16.397 1.00 29.64 302 GLU A O 1
ATOM 2351 N N . HIS A 1 303 ? -27.737 23.157 -15.187 1.00 26.77 303 HIS A N 1
ATOM 2352 C CA . HIS A 1 303 ? -27.884 23.926 -13.945 1.00 26.77 303 HIS A CA 1
ATOM 2353 C C . HIS A 1 303 ? -28.319 23.018 -12.798 1.00 26.77 303 HIS A C 1
ATOM 2355 O O . HIS A 1 303 ? -29.508 22.874 -12.545 1.00 26.77 303 HIS A O 1
ATOM 2361 N N . HIS A 1 304 ? -27.382 22.446 -12.036 1.00 28.03 304 HIS A N 1
ATOM 2362 C CA . HIS A 1 304 ? -27.678 21.968 -10.680 1.00 28.03 304 HIS A CA 1
ATOM 2363 C C . HIS A 1 304 ? -26.619 22.482 -9.705 1.00 28.03 304 HIS A C 1
ATOM 2365 O O . HIS A 1 304 ? -25.574 21.875 -9.476 1.00 28.03 304 HIS A O 1
ATOM 2371 N N . GLY A 1 305 ? -26.927 23.644 -9.124 1.00 24.48 305 GLY A N 1
ATOM 2372 C CA . GLY A 1 305 ? -26.264 24.160 -7.937 1.00 24.48 305 GLY A CA 1
ATOM 2373 C C . GLY A 1 305 ? -26.272 23.133 -6.805 1.00 24.48 305 GLY A C 1
ATOM 2374 O O . GLY A 1 305 ? -27.203 22.340 -6.655 1.00 24.48 305 GLY A O 1
ATOM 2375 N N . GLY A 1 306 ? -25.208 23.159 -6.003 1.00 28.44 306 GLY A N 1
ATOM 2376 C CA . GLY A 1 306 ? -25.014 22.275 -4.862 1.00 28.44 306 GLY A CA 1
ATOM 2377 C C . GLY A 1 306 ? -26.197 22.305 -3.896 1.00 28.44 306 GLY A C 1
ATOM 2378 O O . GLY A 1 306 ? -26.292 23.171 -3.026 1.00 28.44 306 GLY A O 1
ATOM 2379 N N . ARG A 1 307 ? -27.078 21.307 -3.996 1.00 25.92 307 ARG A N 1
ATOM 2380 C CA . ARG A 1 307 ? -28.005 20.969 -2.918 1.00 25.92 307 ARG A CA 1
ATOM 2381 C C . ARG A 1 307 ? -27.242 20.173 -1.870 1.00 25.92 307 ARG A C 1
ATOM 2383 O O . ARG A 1 307 ? -26.927 18.999 -2.038 1.00 25.92 307 ARG A O 1
ATOM 2390 N N . ARG A 1 308 ? -26.952 20.855 -0.766 1.00 32.19 308 ARG A N 1
ATOM 2391 C CA . ARG A 1 308 ? -26.502 20.279 0.500 1.00 32.19 308 ARG A CA 1
ATOM 2392 C C . ARG A 1 308 ? -27.525 19.220 0.934 1.00 32.19 308 ARG A C 1
ATOM 2394 O O . ARG A 1 308 ? -28.630 19.575 1.336 1.00 32.19 308 ARG A O 1
ATOM 2401 N N . LEU A 1 309 ? -27.177 17.935 0.845 1.00 30.81 309 LEU A N 1
ATOM 2402 C CA . LEU A 1 309 ? -27.954 16.864 1.473 1.00 30.81 309 LEU A CA 1
ATOM 2403 C C . LEU A 1 309 ? -27.791 17.023 2.989 1.00 30.81 309 LEU A C 1
ATOM 2405 O O . LEU A 1 309 ? -26.834 16.545 3.589 1.00 30.81 309 LEU A O 1
ATOM 2409 N N . THR A 1 310 ? -28.692 17.779 3.611 1.00 33.25 310 THR A N 1
ATOM 2410 C CA . THR A 1 310 ? -28.899 17.708 5.056 1.00 33.25 310 THR A CA 1
ATOM 2411 C C . THR A 1 310 ? -29.518 16.348 5.377 1.00 33.25 310 THR A C 1
ATOM 2413 O O . THR A 1 310 ? -30.191 15.751 4.530 1.00 33.25 310 THR A O 1
ATOM 2416 N N . LEU A 1 311 ? -29.321 15.863 6.606 1.00 35.78 311 LEU A N 1
ATOM 2417 C CA . LEU A 1 311 ? -29.928 14.643 7.168 1.00 35.78 311 LEU A CA 1
ATOM 2418 C C . LEU A 1 311 ? -31.443 14.484 6.894 1.00 35.78 311 LEU A C 1
ATOM 2420 O O . LEU A 1 311 ? -31.964 13.386 7.013 1.00 35.78 311 LEU A O 1
ATOM 2424 N N . ARG A 1 312 ? -32.148 15.536 6.454 1.00 32.50 312 ARG A N 1
ATOM 2425 C CA . ARG A 1 312 ? -33.544 15.484 5.987 1.00 32.50 312 ARG A CA 1
ATOM 2426 C C . ARG A 1 312 ? -33.765 14.703 4.686 1.00 32.50 312 ARG A C 1
ATOM 2428 O O . ARG A 1 312 ? -34.881 14.279 4.420 1.00 32.50 312 ARG A O 1
ATOM 2435 N N . SER A 1 313 ? -32.729 14.502 3.877 1.00 31.16 313 SER A N 1
ATOM 2436 C CA . SER A 1 313 ? -32.822 13.787 2.591 1.00 31.16 313 SER A CA 1
ATOM 2437 C C . SER A 1 313 ? -32.725 12.259 2.697 1.00 31.16 313 SER A C 1
ATOM 2439 O O . SER A 1 313 ? -32.911 11.573 1.697 1.00 31.16 313 SER A O 1
ATOM 2441 N N . LEU A 1 314 ? -32.486 11.724 3.900 1.00 39.78 314 LEU A N 1
ATOM 2442 C CA . LEU A 1 314 ? -32.515 10.285 4.202 1.00 39.78 314 LEU A CA 1
ATOM 2443 C C . LEU A 1 314 ? -33.798 9.856 4.946 1.00 39.78 314 LEU A C 1
ATOM 2445 O O . LEU A 1 314 ? -33.882 8.734 5.435 1.00 39.78 314 LEU A O 1
ATOM 2449 N N . GLY A 1 315 ? -34.818 10.723 4.983 1.00 29.05 315 GLY A N 1
ATOM 2450 C CA . GLY A 1 315 ? -35.979 10.568 5.858 1.00 29.05 315 GLY A CA 1
ATOM 2451 C C . GLY A 1 315 ? -35.629 11.003 7.279 1.00 29.05 315 GLY A C 1
ATOM 2452 O O . GLY A 1 315 ? -34.547 10.706 7.782 1.00 29.05 315 GLY A O 1
ATOM 2453 N N . GLU A 1 316 ? -36.511 11.767 7.926 1.00 28.64 316 GLU A N 1
ATOM 2454 C CA . GLU A 1 316 ? -36.287 12.120 9.327 1.00 28.64 316 GLU A CA 1
ATOM 2455 C C . GLU A 1 316 ? -36.191 10.837 10.172 1.00 28.64 316 GLU A C 1
ATOM 2457 O O . GLU A 1 316 ? -37.009 9.926 9.987 1.00 28.64 316 GLU A O 1
ATOM 2462 N N . PRO A 1 317 ? -35.210 10.734 11.091 1.00 35.25 317 PRO A N 1
ATOM 2463 C CA . PRO A 1 3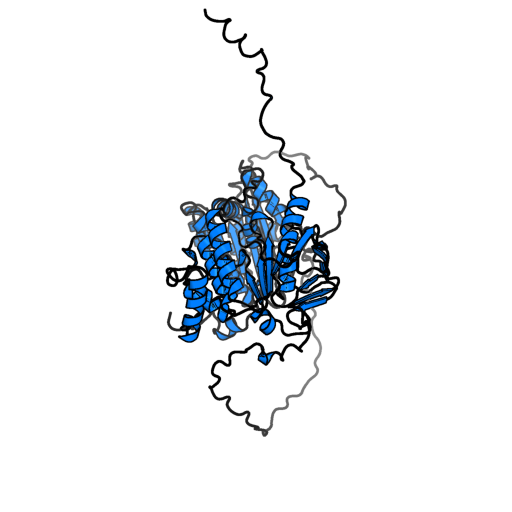17 ? -35.183 9.640 12.044 1.00 35.25 317 PRO A CA 1
ATOM 2464 C C . PRO A 1 317 ? -36.497 9.678 12.817 1.00 35.25 317 PRO A C 1
ATOM 2466 O O . PRO A 1 317 ? -36.832 10.685 13.443 1.00 35.25 317 PRO A O 1
ATOM 2469 N N . ARG A 1 318 ? -37.264 8.586 12.727 1.00 32.47 318 ARG A N 1
ATOM 2470 C CA . ARG A 1 318 ? -38.502 8.428 13.489 1.00 32.47 318 ARG A CA 1
ATOM 2471 C C . ARG A 1 318 ? -38.180 8.694 14.957 1.00 32.47 318 ARG A C 1
ATOM 2473 O O . ARG A 1 318 ? -37.244 8.117 15.509 1.00 32.47 318 ARG A O 1
ATOM 2480 N N . SER A 1 319 ? -38.929 9.609 15.555 1.00 30.11 319 SER A N 1
ATOM 2481 C CA . SER A 1 319 ? -38.859 9.962 16.966 1.00 30.11 319 SER A CA 1
ATOM 2482 C C . SER A 1 319 ? -38.937 8.694 17.824 1.00 30.11 319 SER A C 1
ATOM 2484 O O . SER A 1 319 ? -39.966 8.028 17.879 1.00 30.11 319 SER A O 1
ATOM 2486 N N . GLY A 1 320 ? -37.809 8.346 18.452 1.00 34.53 320 GLY A N 1
ATOM 2487 C CA . GLY A 1 320 ? -37.634 7.139 19.263 1.00 34.53 320 GLY A CA 1
ATOM 2488 C C . GLY A 1 320 ? -36.331 6.397 18.942 1.00 34.53 320 GLY A C 1
ATOM 2489 O O . GLY A 1 320 ? -36.281 5.610 18.005 1.00 34.53 320 GLY A O 1
ATOM 2490 N N . GLY A 1 321 ? -35.279 6.654 19.731 1.00 52.25 321 GLY A N 1
ATOM 2491 C CA . GLY A 1 321 ? -34.139 5.748 19.951 1.00 52.25 321 GLY A CA 1
ATOM 2492 C C . GLY A 1 321 ? -33.512 5.059 18.732 1.00 52.25 321 GLY A C 1
ATOM 2493 O O . GLY A 1 321 ? -33.244 3.863 18.798 1.00 52.25 321 GLY A O 1
ATOM 2494 N N . THR A 1 322 ? -33.276 5.756 17.613 1.00 59.50 322 THR A N 1
ATOM 2495 C CA . THR A 1 322 ? -32.564 5.135 16.481 1.00 59.50 322 THR A CA 1
ATOM 2496 C C . THR A 1 322 ? -31.079 4.977 16.838 1.00 59.50 322 THR A C 1
ATOM 2498 O O . THR A 1 322 ? -30.412 5.985 17.094 1.00 59.50 322 THR A O 1
ATOM 2501 N N . PRO A 1 323 ? -30.530 3.747 16.868 1.00 81.19 323 PRO A N 1
ATOM 2502 C CA . PRO A 1 323 ? -29.128 3.539 17.191 1.00 81.19 323 PRO A CA 1
ATOM 2503 C C . PRO A 1 323 ? -28.227 4.089 16.077 1.00 81.19 323 PRO A C 1
ATOM 2505 O O . PRO A 1 323 ? -28.511 3.930 14.888 1.00 81.19 323 PRO A O 1
ATOM 2508 N N . ALA A 1 324 ? -27.105 4.699 16.460 1.00 89.12 324 ALA A N 1
ATOM 2509 C CA . ALA A 1 324 ? -26.042 5.087 15.537 1.00 89.12 324 ALA A CA 1
ATOM 2510 C C . ALA A 1 324 ? -25.506 3.870 14.776 1.00 89.12 324 ALA A C 1
ATOM 2512 O O . ALA A 1 324 ? -25.229 3.939 13.578 1.00 89.12 324 ALA A O 1
ATOM 2513 N N . PHE A 1 325 ? -25.401 2.739 15.472 1.00 93.81 325 PHE A N 1
ATOM 2514 C CA . PHE A 1 325 ? -25.177 1.434 14.873 1.00 93.81 325 PHE A CA 1
ATOM 2515 C C . PHE A 1 325 ? -25.735 0.319 15.760 1.00 93.81 325 PHE A C 1
ATOM 2517 O O . PHE A 1 325 ? -25.822 0.463 16.982 1.00 93.81 325 PHE A O 1
ATOM 2524 N N . ALA A 1 326 ? -26.049 -0.819 15.146 1.00 93.12 326 ALA A N 1
ATOM 2525 C CA . ALA A 1 326 ? -26.386 -2.055 15.840 1.00 93.12 326 ALA A CA 1
ATOM 2526 C C . ALA A 1 326 ? -25.770 -3.265 15.122 1.00 93.12 326 ALA A C 1
ATOM 2528 O O . ALA A 1 326 ? -26.006 -3.492 13.934 1.00 93.12 326 ALA A O 1
ATOM 2529 N N . LEU A 1 327 ? -24.980 -4.043 15.859 1.00 93.75 327 LEU A N 1
ATOM 2530 C CA . LEU A 1 327 ? -24.488 -5.363 15.480 1.00 93.75 327 LEU A CA 1
ATOM 2531 C C . LEU A 1 327 ? -25.303 -6.419 16.234 1.00 93.75 327 LEU A C 1
ATOM 2533 O O . LEU A 1 327 ? -25.379 -6.356 17.462 1.00 93.75 327 LEU A O 1
ATOM 2537 N N . ASP A 1 328 ? -25.854 -7.400 15.519 1.00 92.50 328 ASP A N 1
ATOM 2538 C CA . ASP A 1 328 ? -26.459 -8.600 16.114 1.00 92.50 328 ASP A CA 1
ATOM 2539 C C . ASP A 1 328 ? -25.693 -9.855 15.685 1.00 92.50 328 ASP A C 1
ATOM 2541 O O . ASP A 1 328 ? -25.663 -10.202 14.498 1.00 92.50 328 ASP A O 1
ATOM 2545 N N . ARG A 1 329 ? -25.066 -10.517 16.667 1.00 90.50 329 ARG A N 1
ATOM 2546 C CA . ARG A 1 329 ? -24.339 -11.794 16.560 1.00 90.50 329 ARG A CA 1
ATOM 2547 C C . ARG A 1 329 ? -23.393 -11.844 15.363 1.00 90.50 329 ARG A C 1
ATOM 2549 O O . ARG A 1 329 ? -23.273 -12.854 14.665 1.00 90.50 329 ARG A O 1
ATOM 2556 N N . VAL A 1 330 ? -22.695 -10.737 15.139 1.00 91.88 330 VAL A N 1
ATOM 2557 C CA . VAL A 1 330 ? -21.860 -10.547 13.962 1.00 91.88 330 VAL A CA 1
ATOM 2558 C C . VAL A 1 330 ? -20.603 -11.392 14.053 1.00 91.88 330 VAL A C 1
ATOM 2560 O O . VAL A 1 330 ? -19.803 -11.277 14.982 1.00 91.88 330 VAL A O 1
ATOM 2563 N N . THR A 1 331 ? -20.413 -12.227 13.041 1.00 90.69 331 THR A N 1
ATOM 2564 C CA . THR A 1 331 ? -19.182 -12.985 12.838 1.00 90.69 331 THR A CA 1
ATOM 2565 C C . THR A 1 331 ? -18.569 -12.539 11.525 1.00 90.69 331 THR A C 1
ATOM 2567 O O . THR A 1 331 ? -19.252 -12.451 10.504 1.00 90.69 331 THR A O 1
ATOM 2570 N N . LEU A 1 332 ? -17.272 -12.256 11.547 1.00 89.31 332 LEU A N 1
ATOM 2571 C CA . LEU A 1 332 ? -16.505 -11.948 10.348 1.00 89.31 332 LEU A CA 1
ATOM 2572 C C . LEU A 1 332 ? -15.346 -12.924 10.275 1.00 89.31 332 LEU A C 1
ATOM 2574 O O . LEU A 1 332 ? -14.505 -12.985 11.177 1.00 89.31 332 LEU A O 1
ATOM 2578 N N . ARG A 1 333 ? -15.332 -13.700 9.197 1.00 85.19 333 ARG A N 1
ATOM 2579 C CA . ARG A 1 333 ? -14.314 -14.697 8.896 1.00 85.19 333 ARG A CA 1
ATOM 2580 C C . ARG A 1 333 ? -13.595 -14.290 7.622 1.00 85.19 333 ARG A C 1
ATOM 2582 O O . ARG A 1 333 ? -14.212 -13.776 6.695 1.00 85.19 333 ARG A O 1
ATOM 2589 N N . ASN A 1 334 ? -12.294 -14.530 7.607 1.00 71.69 334 ASN A N 1
ATOM 2590 C CA . ASN A 1 334 ? -11.567 -14.693 6.356 1.00 71.69 334 ASN A CA 1
ATOM 2591 C C . ASN A 1 334 ? -11.212 -16.187 6.261 1.00 71.69 334 ASN A C 1
ATOM 2593 O O . ASN A 1 334 ? -12.125 -17.003 6.184 1.00 71.69 334 ASN A O 1
ATOM 2597 N N . ALA A 1 335 ? -9.946 -16.574 6.450 1.00 62.94 335 ALA A N 1
ATOM 2598 C CA . ALA A 1 335 ? -9.558 -17.978 6.659 1.00 62.94 335 ALA A CA 1
ATOM 2599 C C . ALA A 1 335 ? -9.874 -18.502 8.080 1.00 62.94 335 ALA A C 1
ATOM 2601 O O . ALA A 1 335 ? -10.228 -19.662 8.266 1.00 62.94 335 ALA A O 1
ATOM 2602 N N . ALA A 1 336 ? -9.778 -17.631 9.088 1.00 70.75 336 ALA A N 1
ATOM 2603 C CA . ALA A 1 336 ? -10.135 -17.901 10.480 1.00 70.75 336 ALA A CA 1
ATOM 2604 C C . ALA A 1 336 ? -11.136 -16.839 10.973 1.00 70.75 336 ALA A C 1
ATOM 2606 O O . ALA A 1 336 ? -11.206 -15.747 10.389 1.00 70.75 336 ALA A O 1
ATOM 2607 N N . PRO A 1 337 ? -11.933 -17.126 12.019 1.00 75.38 337 PRO A N 1
ATOM 2608 C CA . PRO A 1 337 ? -12.805 -16.121 12.605 1.00 75.38 337 PRO A CA 1
ATOM 2609 C C . PRO A 1 337 ? -12.006 -14.971 13.226 1.00 75.38 337 PRO A C 1
ATOM 2611 O O . PRO A 1 337 ? -11.198 -15.177 14.128 1.00 75.38 337 PRO A O 1
ATOM 2614 N N . ILE A 1 338 ? -12.266 -13.753 12.745 1.00 88.25 338 ILE A N 1
ATOM 2615 C CA . ILE A 1 338 ? -11.674 -12.509 13.253 1.00 88.25 338 ILE A CA 1
ATOM 2616 C C . ILE A 1 338 ? -12.602 -11.873 14.292 1.00 88.25 338 ILE A C 1
ATOM 2618 O O . ILE A 1 338 ? -12.132 -11.356 15.301 1.00 88.25 338 ILE A O 1
ATOM 2622 N N . LEU A 1 339 ? -13.914 -11.923 14.046 1.00 90.69 339 LEU A N 1
ATOM 2623 C CA . LEU A 1 339 ? -14.965 -11.535 14.990 1.00 90.69 339 LEU A CA 1
ATOM 2624 C C . LEU A 1 339 ? -15.891 -12.724 15.218 1.00 90.69 339 LEU A C 1
ATOM 2626 O O . LEU A 1 339 ? -16.233 -13.405 14.251 1.00 90.69 339 LEU A O 1
ATOM 2630 N N . ASN A 1 340 ? -16.310 -12.940 16.464 1.00 89.94 340 ASN A N 1
ATOM 2631 C CA . ASN A 1 340 ? -17.079 -14.106 16.892 1.00 89.94 340 ASN A CA 1
ATOM 2632 C C . ASN A 1 340 ? -18.345 -13.687 17.642 1.00 89.94 340 ASN A C 1
ATOM 2634 O O . ASN A 1 340 ? -18.277 -13.348 18.822 1.00 89.94 340 ASN A O 1
ATOM 2638 N N . GLY A 1 341 ? -19.498 -13.734 16.965 1.00 87.12 341 GLY A N 1
ATOM 2639 C CA . GLY A 1 341 ? -20.805 -13.517 17.596 1.00 87.12 341 GLY A CA 1
ATOM 2640 C C . GLY A 1 341 ? -20.946 -12.164 18.302 1.00 87.12 341 GLY A C 1
ATOM 2641 O O . GLY A 1 341 ? -21.547 -12.086 19.369 1.00 87.12 341 GLY A O 1
ATOM 2642 N N . VAL A 1 342 ? -20.370 -11.105 17.736 1.00 90.50 342 VAL A N 1
ATOM 2643 C CA . VAL A 1 342 ? -20.339 -9.772 18.340 1.00 90.50 342 VAL A CA 1
ATOM 2644 C C . VAL A 1 342 ? -21.718 -9.113 18.258 1.00 90.50 342 VAL A C 1
ATOM 2646 O O . VAL A 1 342 ? -22.192 -8.808 17.164 1.00 90.50 342 VAL A O 1
ATOM 2649 N N . SER A 1 343 ? -22.325 -8.844 19.415 1.00 90.00 343 SER A N 1
ATOM 2650 C CA . SER A 1 343 ? -23.526 -8.011 19.537 1.00 90.00 343 SER A CA 1
ATOM 2651 C C . SER A 1 343 ? -23.203 -6.724 20.285 1.00 90.00 343 SER A C 1
ATOM 2653 O O . SER A 1 343 ? -22.669 -6.767 21.394 1.00 90.00 343 SER A O 1
ATOM 2655 N N . TRP A 1 344 ? -23.506 -5.580 19.678 1.00 92.50 344 TRP A N 1
ATOM 2656 C CA . TRP A 1 344 ? -23.257 -4.264 20.265 1.00 92.50 344 TRP A CA 1
ATOM 2657 C C . TRP A 1 344 ? -24.075 -3.190 19.551 1.00 92.50 344 TRP A C 1
ATOM 2659 O O . TRP A 1 344 ? -24.097 -3.137 18.326 1.00 92.50 344 TRP A O 1
ATOM 2669 N N . SER A 1 345 ? -24.710 -2.308 20.313 1.00 90.44 345 SER A N 1
ATOM 2670 C CA . SER A 1 345 ? -25.387 -1.121 19.802 1.00 90.44 345 SER A CA 1
ATOM 2671 C C . SER A 1 345 ? -24.933 0.128 20.549 1.00 90.44 345 SER A C 1
ATOM 2673 O O . SER A 1 345 ? -24.611 0.062 21.738 1.00 90.44 345 SER A O 1
ATOM 2675 N N . ALA A 1 346 ? -24.947 1.263 19.856 1.00 89.31 346 ALA A N 1
ATOM 2676 C CA . ALA A 1 346 ? -24.764 2.582 20.451 1.00 89.31 346 ALA A CA 1
ATOM 2677 C C . ALA A 1 346 ? -25.834 3.537 19.925 1.00 89.31 346 ALA A C 1
ATOM 2679 O O . ALA A 1 346 ? -26.207 3.471 18.753 1.00 89.31 346 ALA A O 1
ATOM 2680 N N . GLU A 1 347 ? -26.317 4.424 20.786 1.00 88.50 347 GLU A N 1
ATOM 2681 C CA . GLU A 1 347 ? -27.252 5.486 20.404 1.00 88.50 347 GLU A CA 1
ATOM 2682 C C . GLU A 1 347 ? -26.510 6.682 19.800 1.00 88.50 347 GLU A C 1
ATOM 2684 O O . GLU A 1 347 ? -25.304 6.852 19.998 1.00 88.50 347 GLU A O 1
ATOM 2689 N N . LEU A 1 348 ? -27.235 7.517 19.052 1.00 87.38 348 LEU A N 1
ATOM 2690 C CA . LEU A 1 348 ? -26.669 8.734 18.477 1.00 87.38 348 LEU A CA 1
ATOM 2691 C C . LEU A 1 348 ? -26.121 9.668 19.564 1.00 87.38 348 LEU A C 1
ATOM 2693 O O . LEU A 1 348 ? -26.780 9.926 20.568 1.00 87.38 348 LEU A O 1
ATOM 2697 N N . GLY A 1 349 ? -24.911 10.178 19.341 1.00 86.62 349 GLY A N 1
ATOM 2698 C CA . GLY A 1 349 ? -24.221 11.093 20.253 1.00 86.62 349 GLY A CA 1
ATOM 2699 C C . GLY A 1 349 ? -23.471 10.408 21.398 1.00 86.62 349 GLY A C 1
ATOM 2700 O O . GLY A 1 349 ? -22.742 11.086 22.119 1.00 86.62 349 GLY A O 1
ATOM 2701 N N . GLN A 1 350 ? -23.588 9.082 21.549 1.00 88.44 350 GLN A N 1
ATOM 2702 C CA . GLN A 1 350 ? -22.813 8.349 22.550 1.00 88.44 350 GLN A CA 1
ATOM 2703 C C . GLN A 1 350 ? -21.327 8.277 22.181 1.00 88.44 350 GLN A C 1
ATOM 2705 O O . GLN A 1 350 ? -20.943 8.167 21.011 1.00 88.44 350 GLN A O 1
ATOM 2710 N N . ARG A 1 351 ? -20.480 8.270 23.207 1.00 89.94 351 ARG A N 1
ATOM 2711 C CA . ARG A 1 351 ? -19.026 8.151 23.104 1.00 89.94 351 ARG A CA 1
ATOM 2712 C C . ARG A 1 351 ? -18.590 6.819 23.697 1.00 89.94 351 ARG A C 1
ATOM 2714 O O . ARG A 1 351 ? -18.767 6.561 24.883 1.00 89.94 351 ARG A O 1
ATOM 2721 N N . TRP A 1 352 ? -17.988 5.970 22.881 1.00 92.12 352 TRP A N 1
ATOM 2722 C CA . TRP A 1 352 ? -17.558 4.635 23.271 1.00 92.12 352 TRP A CA 1
ATOM 2723 C C . TRP A 1 352 ? -16.062 4.451 23.078 1.00 92.12 352 TRP A C 1
ATOM 2725 O O . TRP A 1 352 ? -15.519 4.802 22.033 1.00 92.12 352 TRP A O 1
ATOM 2735 N N . ALA A 1 353 ? -15.409 3.841 24.062 1.00 91.44 353 ALA A N 1
ATOM 2736 C CA . ALA A 1 353 ? -14.031 3.388 23.940 1.00 91.44 353 ALA A CA 1
ATOM 2737 C C . ALA A 1 353 ? -13.979 1.870 23.735 1.00 91.44 353 ALA A C 1
ATOM 2739 O O . ALA A 1 353 ? -14.706 1.120 24.388 1.00 91.44 353 ALA A O 1
ATOM 2740 N N . VAL A 1 354 ? -13.096 1.398 22.859 1.00 91.50 354 VAL A N 1
ATOM 2741 C CA . VAL A 1 354 ? -12.835 -0.029 22.640 1.00 91.50 354 VAL A CA 1
ATOM 2742 C C . VAL A 1 354 ? -11.360 -0.305 22.907 1.00 91.50 354 VAL A C 1
ATOM 2744 O O . VAL A 1 354 ? -10.477 0.181 22.202 1.00 91.50 354 VAL A O 1
ATOM 2747 N N . LEU A 1 355 ? -11.105 -1.118 23.926 1.00 88.88 355 LEU A N 1
ATOM 2748 C CA . LEU A 1 355 ? -9.782 -1.488 24.409 1.00 88.88 355 LEU A CA 1
ATOM 2749 C C . LEU A 1 355 ? -9.482 -2.948 24.087 1.00 88.88 355 LEU A C 1
ATOM 2751 O O . LEU A 1 355 ? -10.334 -3.818 24.250 1.00 88.88 355 LEU A O 1
ATOM 2755 N N . GLY A 1 356 ? -8.252 -3.255 23.693 1.00 84.62 356 GLY A N 1
ATOM 2756 C CA . GLY A 1 356 ? -7.829 -4.643 23.522 1.00 84.62 356 GLY A CA 1
ATOM 2757 C C . GLY A 1 356 ? -6.423 -4.781 22.945 1.00 84.62 356 GLY A C 1
ATOM 2758 O O . GLY A 1 356 ? -5.913 -3.833 22.341 1.00 84.62 356 GLY A O 1
ATOM 2759 N N . PRO A 1 357 ? -5.786 -5.955 23.100 1.00 80.25 357 PRO A N 1
ATOM 2760 C CA . PRO A 1 357 ? -4.447 -6.196 22.579 1.00 80.25 357 PRO A CA 1
ATOM 2761 C C . PRO A 1 357 ? -4.412 -6.143 21.045 1.00 80.25 357 PRO A C 1
ATOM 2763 O O . PRO A 1 357 ? -5.436 -6.238 20.361 1.00 80.25 357 PRO A O 1
ATOM 2766 N N . ASN A 1 358 ? -3.215 -6.005 20.481 1.00 82.69 358 ASN A N 1
ATOM 2767 C CA . ASN A 1 358 ? -3.037 -6.010 19.030 1.00 82.69 358 ASN A CA 1
ATOM 2768 C C . ASN A 1 358 ? -3.491 -7.348 18.434 1.00 82.69 358 ASN A C 1
ATOM 2770 O O . ASN A 1 358 ? -3.306 -8.407 19.031 1.00 82.69 358 ASN A O 1
ATOM 2774 N N . GLY A 1 359 ? -4.132 -7.291 17.265 1.00 80.81 359 GLY A N 1
ATOM 2775 C CA . GLY A 1 359 ? -4.657 -8.479 16.586 1.00 80.81 359 GLY A CA 1
ATOM 2776 C C . GLY A 1 359 ? -5.968 -9.041 17.152 1.00 80.81 359 GLY A C 1
ATOM 2777 O O . GLY A 1 359 ? -6.453 -10.037 16.629 1.00 80.81 359 GLY A O 1
ATOM 2778 N N . CYS A 1 360 ? -6.598 -8.422 18.162 1.00 85.25 360 CYS A N 1
ATOM 2779 C CA . CYS A 1 360 ? -7.859 -8.945 18.711 1.00 85.25 360 CYS A CA 1
ATOM 2780 C C . CYS A 1 360 ? -9.109 -8.668 17.856 1.00 85.25 360 CYS A C 1
ATOM 2782 O O . CYS A 1 360 ? -10.171 -9.181 18.199 1.00 85.25 360 CYS A O 1
ATOM 2784 N N . GLY A 1 361 ? -8.983 -7.886 16.774 1.00 88.31 361 GLY A N 1
ATOM 2785 C CA . GLY A 1 361 ? -10.059 -7.591 15.818 1.00 88.31 361 GLY A CA 1
ATOM 2786 C C . GLY A 1 361 ? -10.570 -6.142 15.798 1.00 88.31 361 GLY A C 1
ATOM 2787 O O . GLY A 1 361 ? -11.518 -5.870 15.067 1.00 88.31 361 GLY A O 1
ATOM 2788 N N . LYS A 1 362 ? -9.958 -5.202 16.540 1.00 91.00 362 LYS A N 1
ATOM 2789 C CA . LYS A 1 362 ? -10.450 -3.811 16.698 1.00 91.00 362 LYS A CA 1
ATOM 2790 C C . LYS A 1 362 ? -10.624 -3.060 15.370 1.00 91.00 362 LYS A C 1
ATOM 2792 O O . LYS A 1 362 ? -11.721 -2.608 15.059 1.00 91.00 362 LYS A O 1
ATOM 2797 N N . SER A 1 363 ? -9.590 -3.024 14.529 1.00 89.88 363 SER A N 1
ATOM 2798 C CA . SER A 1 363 ? -9.671 -2.387 13.205 1.00 89.88 363 SER A CA 1
ATOM 2799 C C . SER A 1 363 ? -10.690 -3.072 12.288 1.00 89.88 363 SER A C 1
ATOM 2801 O O . SER A 1 363 ? -11.344 -2.428 11.474 1.00 89.88 363 SER A O 1
ATOM 2803 N N . THR A 1 364 ? -10.876 -4.389 12.428 1.00 90.75 364 THR A N 1
ATOM 2804 C CA . THR A 1 364 ? -11.890 -5.141 11.673 1.00 90.75 364 THR A CA 1
ATOM 2805 C C . THR A 1 364 ? -13.309 -4.793 12.124 1.00 90.75 364 THR A C 1
ATOM 2807 O O . THR A 1 364 ? -14.190 -4.640 11.280 1.00 90.75 364 THR A O 1
ATOM 2810 N N . LEU A 1 365 ? -13.526 -4.597 13.427 1.00 93.38 365 LEU A N 1
ATOM 2811 C CA . LEU A 1 365 ? -14.781 -4.070 13.965 1.00 93.38 365 LEU A CA 1
ATOM 2812 C C . LEU A 1 365 ? -15.072 -2.668 13.409 1.00 93.38 365 LEU A C 1
ATOM 2814 O O . LEU A 1 365 ? -16.179 -2.419 12.936 1.00 93.38 365 LEU A O 1
ATOM 2818 N N . LEU A 1 366 ? -14.074 -1.778 13.370 1.00 94.88 366 LEU A N 1
ATOM 2819 C CA . LEU A 1 366 ? -14.250 -0.448 12.777 1.00 94.88 366 LEU A CA 1
ATOM 2820 C C . LEU A 1 366 ? -14.526 -0.497 11.270 1.00 94.88 366 LEU A C 1
ATOM 2822 O O . LEU A 1 366 ? -15.330 0.291 10.789 1.00 94.88 366 LEU A O 1
ATOM 2826 N N . ARG A 1 367 ? -13.946 -1.440 10.514 1.00 92.44 367 ARG A N 1
ATOM 2827 C CA . ARG A 1 367 ? -14.277 -1.621 9.084 1.00 92.44 367 ARG A CA 1
ATOM 2828 C C . ARG A 1 367 ? -15.750 -1.962 8.863 1.00 92.44 367 ARG A C 1
ATOM 2830 O O . ARG A 1 367 ? -16.331 -1.466 7.898 1.00 92.44 367 ARG A O 1
ATOM 2837 N N . LEU A 1 368 ? -16.349 -2.775 9.736 1.00 92.94 368 LEU A N 1
ATOM 2838 C CA . LEU A 1 368 ? -17.790 -3.050 9.703 1.00 92.94 368 LEU A CA 1
ATOM 2839 C C . LEU A 1 368 ? -18.595 -1.783 9.999 1.00 92.94 368 LEU A C 1
ATOM 2841 O O . LEU A 1 368 ? -19.482 -1.435 9.225 1.00 92.94 368 LEU A O 1
ATOM 2845 N N . LEU A 1 369 ? -18.237 -1.062 11.066 1.00 94.44 369 LEU A N 1
ATOM 2846 C CA . LEU A 1 369 ? -18.899 0.191 11.445 1.00 94.44 369 LEU A CA 1
ATOM 2847 C C . LEU A 1 369 ? -18.726 1.305 10.405 1.00 94.44 369 LEU A C 1
ATOM 2849 O O . LEU A 1 369 ? -19.576 2.177 10.285 1.00 94.44 369 LEU A O 1
ATOM 2853 N N . ALA A 1 370 ? -17.653 1.262 9.618 1.00 92.12 370 ALA A N 1
ATOM 2854 C CA . ALA A 1 370 ? -17.395 2.187 8.523 1.00 92.12 370 ALA A CA 1
ATOM 2855 C C . ALA A 1 370 ? -18.131 1.813 7.223 1.00 92.12 370 ALA A C 1
ATOM 2857 O O . ALA A 1 370 ? -17.928 2.471 6.199 1.00 92.12 370 ALA A O 1
ATOM 2858 N N . GLY A 1 371 ? -18.891 0.711 7.208 1.00 90.25 371 GLY A N 1
ATOM 2859 C CA . GLY A 1 371 ? -19.504 0.166 5.995 1.00 90.25 371 GLY A CA 1
ATOM 2860 C C . GLY A 1 371 ? -18.473 -0.231 4.932 1.00 90.25 371 GLY A C 1
ATOM 2861 O O . GLY A 1 371 ? -18.742 -0.125 3.735 1.00 90.25 371 GLY A O 1
ATOM 2862 N N . ARG A 1 372 ? -17.255 -0.611 5.340 1.00 89.12 372 ARG A N 1
ATOM 2863 C CA . ARG A 1 372 ? -16.141 -1.029 4.462 1.00 89.12 372 ARG A CA 1
ATOM 2864 C C . ARG A 1 372 ? -15.855 -2.531 4.516 1.00 89.12 372 ARG A C 1
ATOM 2866 O O . ARG A 1 372 ? -15.005 -3.010 3.775 1.00 89.12 372 ARG A O 1
ATOM 2873 N N . ALA A 1 373 ? -16.569 -3.267 5.358 1.00 88.88 373 ALA A N 1
ATOM 2874 C CA . ALA A 1 373 ? -16.594 -4.721 5.381 1.00 88.88 373 ALA A CA 1
ATOM 2875 C C . ALA A 1 373 ? -18.043 -5.205 5.502 1.00 88.88 373 ALA A C 1
ATOM 2877 O O . ALA A 1 373 ? -18.896 -4.482 6.017 1.00 88.88 373 ALA A O 1
ATOM 2878 N N . HIS A 1 374 ? -18.297 -6.432 5.053 1.00 88.38 374 HIS A N 1
ATOM 2879 C CA . HIS A 1 374 ? -19.581 -7.108 5.219 1.00 88.38 374 HIS A CA 1
ATOM 2880 C C . HIS A 1 374 ? -19.421 -8.260 6.219 1.00 88.38 374 HIS A C 1
ATOM 2882 O O . HIS A 1 374 ? -18.385 -8.933 6.201 1.00 88.38 374 HIS A O 1
ATOM 2888 N N . PRO A 1 375 ? -20.396 -8.481 7.117 1.00 91.88 375 PRO A N 1
ATOM 2889 C CA . PRO A 1 375 ? -20.345 -9.607 8.038 1.00 91.88 375 PRO A CA 1
ATOM 2890 C C . PRO A 1 375 ? -20.472 -10.931 7.270 1.00 91.88 375 PRO A C 1
ATOM 2892 O O . PRO A 1 375 ? -21.205 -11.013 6.289 1.00 91.88 375 PRO A O 1
ATOM 2895 N N . SER A 1 376 ? -19.789 -11.980 7.734 1.00 91.00 376 SER A N 1
ATOM 2896 C CA . SER A 1 376 ? -19.981 -13.341 7.209 1.00 91.00 376 SER A CA 1
ATOM 2897 C C . SER A 1 376 ? -21.283 -13.957 7.728 1.00 91.00 376 SER A C 1
ATOM 2899 O O . SER A 1 376 ? -21.915 -14.749 7.040 1.00 91.00 376 SER A O 1
ATOM 2901 N N . SER A 1 377 ? -21.685 -13.599 8.951 1.00 91.88 377 SER A N 1
ATOM 2902 C CA . SER A 1 377 ? -22.991 -13.927 9.526 1.00 91.88 377 SER A CA 1
ATOM 2903 C C . SER A 1 377 ? -23.415 -12.865 10.541 1.00 91.88 377 SER A C 1
ATOM 2905 O O . SER A 1 377 ? -22.579 -12.114 11.048 1.00 91.88 377 SER A O 1
ATOM 2907 N N . GLY A 1 378 ? -24.705 -12.840 10.879 1.00 92.12 378 GLY A N 1
ATOM 2908 C CA . GLY A 1 378 ? -25.292 -11.786 11.707 1.00 92.12 378 GLY A CA 1
ATOM 2909 C C . GLY A 1 378 ? -25.602 -10.536 10.887 1.00 92.12 378 GLY A C 1
ATOM 2910 O O . GLY A 1 378 ? -25.531 -10.550 9.657 1.00 92.12 378 GLY A O 1
ATOM 2911 N N . THR A 1 379 ? -25.973 -9.451 11.559 1.00 92.94 379 THR A N 1
ATOM 2912 C CA . THR A 1 379 ? -26.469 -8.253 10.871 1.00 92.94 379 THR A CA 1
ATOM 2913 C C . THR A 1 379 ? -25.848 -6.968 11.407 1.00 92.94 379 THR A C 1
ATOM 2915 O O . THR A 1 379 ? -25.641 -6.846 12.612 1.00 92.94 379 THR A O 1
ATOM 2918 N N . VAL A 1 380 ? -25.578 -6.006 10.516 1.00 94.44 380 VAL A N 1
ATOM 2919 C CA . VAL A 1 380 ? -25.009 -4.687 10.849 1.00 94.44 380 VAL A CA 1
ATOM 2920 C C . VAL A 1 380 ? -25.923 -3.581 10.325 1.00 94.44 380 VAL A C 1
ATOM 2922 O O . VAL A 1 380 ? -26.279 -3.566 9.147 1.00 94.44 380 VAL A O 1
ATOM 2925 N N . ASP A 1 381 ? -26.398 -2.723 11.227 1.00 93.12 381 ASP A N 1
ATOM 2926 C CA . ASP A 1 381 ? -27.200 -1.527 10.938 1.00 93.12 381 ASP A CA 1
ATOM 2927 C C . ASP A 1 381 ? -26.319 -0.338 11.256 1.00 93.12 381 ASP A C 1
ATOM 2929 O O . ASP A 1 381 ? -25.711 -0.302 12.326 1.00 93.12 381 ASP A O 1
ATOM 2933 N N . LEU A 1 382 ? -26.261 0.624 10.347 1.00 93.56 382 LEU A N 1
ATOM 2934 C CA . LEU A 1 382 ? -25.538 1.873 10.523 1.00 93.56 382 LEU A CA 1
ATOM 2935 C C . LEU A 1 382 ? -26.504 3.007 10.203 1.00 93.56 382 LEU A C 1
ATOM 2937 O O . LEU A 1 382 ? -27.080 3.031 9.117 1.00 93.56 382 LEU A O 1
ATOM 2941 N N . LEU A 1 383 ? -26.681 3.934 11.142 1.00 90.69 383 LEU A N 1
ATOM 2942 C CA . LEU A 1 383 ? -27.518 5.126 10.983 1.00 90.69 383 LEU A CA 1
ATOM 2943 C C . LEU A 1 383 ? -28.937 4.801 10.474 1.00 90.69 383 LEU A C 1
ATOM 2945 O O . LEU A 1 383 ? -29.460 5.478 9.597 1.00 90.69 383 LEU A O 1
ATOM 2949 N N . GLY A 1 384 ? -29.539 3.724 10.990 1.00 86.81 384 GLY A N 1
ATOM 2950 C CA . GLY A 1 384 ? -30.871 3.256 10.582 1.00 86.81 384 GLY A CA 1
ATOM 2951 C C . GLY A 1 384 ? -30.920 2.438 9.283 1.00 86.81 384 GLY A C 1
ATOM 2952 O O . GLY A 1 384 ? -32.000 2.002 8.888 1.00 86.81 384 GLY A O 1
ATOM 2953 N N . HIS A 1 385 ? -29.781 2.181 8.631 1.00 89.81 385 HIS A N 1
ATOM 2954 C CA . HIS A 1 385 ? -29.713 1.421 7.383 1.00 89.81 385 HIS A CA 1
ATOM 2955 C C . HIS A 1 385 ? -28.970 0.090 7.535 1.00 89.81 385 HIS A C 1
ATOM 2957 O O . HIS A 1 385 ? -27.847 0.033 8.041 1.00 89.81 385 HIS A O 1
ATOM 2963 N N . ARG A 1 386 ? -29.558 -0.985 6.999 1.00 89.75 386 ARG A N 1
ATOM 2964 C CA . ARG A 1 386 ? -28.938 -2.314 6.991 1.00 89.75 386 ARG A CA 1
ATOM 2965 C C . ARG A 1 386 ? -27.845 -2.406 5.928 1.00 89.75 386 ARG A C 1
ATOM 2967 O O . ARG A 1 386 ? -28.116 -2.299 4.730 1.00 89.75 386 ARG A O 1
ATOM 2974 N N . VAL A 1 387 ? -26.623 -2.714 6.360 1.00 87.50 387 VAL A N 1
ATOM 2975 C CA . VAL A 1 387 ? -25.494 -3.023 5.469 1.00 87.50 387 VAL A CA 1
ATOM 2976 C C . VAL A 1 387 ? -25.852 -4.214 4.570 1.00 87.50 387 VAL A C 1
ATOM 2978 O O . VAL A 1 387 ? -26.349 -5.233 5.047 1.00 87.50 387 VAL A O 1
ATOM 2981 N N . GLY A 1 388 ? -25.626 -4.072 3.260 1.00 83.62 388 GLY A N 1
ATOM 2982 C CA . GLY A 1 388 ? -26.024 -5.050 2.238 1.00 83.62 388 GLY A CA 1
ATOM 2983 C C . GLY A 1 388 ? -27.436 -4.855 1.665 1.00 83.62 388 GLY A C 1
ATOM 2984 O O . GLY A 1 388 ? -27.798 -5.549 0.722 1.00 83.62 388 GLY A O 1
ATOM 2985 N N . ARG A 1 389 ? -28.231 -3.912 2.195 1.00 84.44 389 ARG A N 1
ATOM 2986 C CA . ARG A 1 389 ? -29.563 -3.541 1.666 1.00 84.44 389 ARG A CA 1
ATOM 2987 C C . ARG A 1 389 ? -29.702 -2.053 1.328 1.00 84.44 389 ARG A C 1
ATOM 2989 O O . ARG A 1 389 ? -30.802 -1.581 1.067 1.00 84.44 389 ARG A O 1
ATOM 2996 N N . VAL A 1 390 ? -28.604 -1.308 1.374 1.00 84.31 390 VAL A N 1
ATOM 2997 C CA . VAL A 1 390 ? -28.560 0.139 1.144 1.00 84.31 390 VAL A CA 1
ATOM 2998 C C . VAL A 1 390 ? -27.353 0.478 0.282 1.00 84.31 390 VAL A C 1
ATOM 3000 O O . VAL A 1 390 ? -26.336 -0.218 0.339 1.00 84.31 390 VAL A O 1
ATOM 3003 N N . ASP A 1 391 ? -27.441 1.570 -0.475 1.00 77.69 391 ASP A N 1
ATOM 3004 C CA . ASP A 1 391 ? -26.264 2.170 -1.093 1.00 77.69 391 ASP A CA 1
ATOM 3005 C C . ASP A 1 391 ? -25.314 2.697 -0.002 1.00 77.69 391 ASP A C 1
ATOM 3007 O O . ASP A 1 391 ? -25.641 3.582 0.795 1.00 77.69 391 ASP A O 1
ATOM 3011 N N . LEU A 1 392 ? -24.111 2.127 0.038 1.00 82.25 392 LEU A N 1
ATOM 3012 C CA . LEU A 1 392 ? -23.089 2.482 1.014 1.00 82.25 392 LEU A CA 1
ATOM 3013 C C . LEU A 1 392 ? -22.425 3.830 0.705 1.00 82.25 392 LEU A C 1
ATOM 3015 O O . LEU A 1 392 ? -21.795 4.393 1.597 1.00 82.25 392 LEU A O 1
ATOM 3019 N N . GLY A 1 393 ? -22.530 4.364 -0.516 1.00 79.44 393 GLY A N 1
ATOM 3020 C CA . GLY A 1 393 ? -21.922 5.643 -0.897 1.00 79.44 393 GLY A CA 1
ATOM 3021 C C . GLY A 1 393 ? -22.432 6.819 -0.051 1.00 79.44 393 GLY A C 1
ATOM 3022 O O . GLY A 1 393 ? -21.636 7.462 0.642 1.00 79.44 393 GLY A O 1
ATOM 3023 N N . PRO A 1 394 ? -23.750 7.098 -0.043 1.00 79.94 394 PRO A N 1
ATOM 3024 C CA . PRO A 1 394 ? -24.365 8.096 0.830 1.00 79.94 394 PRO A CA 1
ATOM 3025 C C . PRO A 1 394 ? -24.098 7.833 2.314 1.00 79.94 394 PRO A C 1
ATOM 3027 O O . PRO A 1 394 ? -23.717 8.754 3.032 1.00 79.94 394 PRO A O 1
ATOM 3030 N N . LEU A 1 395 ? -24.210 6.576 2.750 1.00 83.62 395 LEU A N 1
ATOM 3031 C CA . LEU A 1 395 ? -23.996 6.184 4.143 1.00 83.62 395 LEU A CA 1
ATOM 3032 C C . LEU A 1 395 ? -22.565 6.484 4.618 1.00 83.62 395 LEU A C 1
ATOM 3034 O O . LEU A 1 395 ? -22.369 7.057 5.687 1.00 83.62 395 LEU A O 1
ATOM 3038 N N . ARG A 1 396 ? -21.554 6.176 3.798 1.00 86.31 396 ARG A N 1
ATOM 3039 C CA . ARG A 1 396 ? -20.140 6.451 4.097 1.00 86.31 396 ARG A CA 1
ATOM 3040 C C . ARG A 1 396 ? -19.828 7.943 4.195 1.00 86.31 396 ARG A C 1
ATOM 3042 O O . ARG A 1 396 ? -18.877 8.292 4.881 1.00 86.31 396 ARG A O 1
ATOM 3049 N N . ARG A 1 397 ? -20.605 8.829 3.558 1.00 82.62 397 ARG A N 1
ATOM 3050 C CA . ARG A 1 397 ? -20.432 10.288 3.714 1.00 82.62 397 ARG A CA 1
ATOM 3051 C C . ARG A 1 397 ? -20.861 10.787 5.095 1.00 82.62 397 ARG A C 1
ATOM 3053 O O . ARG A 1 397 ? -20.340 11.796 5.551 1.00 82.62 397 ARG A O 1
ATOM 3060 N N . ALA A 1 398 ? -21.754 10.065 5.772 1.00 87.81 398 ALA A N 1
ATOM 3061 C CA . ALA A 1 398 ? -22.167 10.365 7.142 1.00 87.81 398 ALA A CA 1
ATOM 3062 C C . ALA A 1 398 ? -21.252 9.728 8.209 1.00 87.81 398 ALA A C 1
ATOM 3064 O O . ALA A 1 398 ? -21.451 9.972 9.402 1.00 87.81 398 ALA A O 1
ATOM 3065 N N . ILE A 1 399 ? -20.258 8.926 7.801 1.00 92.19 399 ILE A N 1
ATOM 3066 C CA . ILE A 1 399 ? -19.351 8.200 8.696 1.00 92.19 399 ILE A CA 1
ATOM 3067 C C . ILE A 1 399 ? -17.907 8.639 8.441 1.00 92.19 399 ILE A C 1
ATOM 3069 O O . ILE A 1 399 ? -17.315 8.331 7.404 1.00 92.19 399 ILE A O 1
ATOM 3073 N N . ALA A 1 400 ? -17.296 9.298 9.419 1.00 92.31 400 ALA A N 1
ATOM 3074 C CA . ALA A 1 400 ? -15.876 9.610 9.374 1.00 92.31 400 ALA A CA 1
ATOM 3075 C C . ALA A 1 400 ? -15.060 8.466 9.985 1.00 92.31 400 ALA A C 1
ATOM 3077 O O . ALA A 1 400 ? -15.377 7.970 11.062 1.00 92.31 400 ALA A O 1
ATOM 3078 N N . TRP A 1 401 ? -13.982 8.060 9.313 1.00 92.12 401 TRP A N 1
ATOM 3079 C CA . TRP A 1 401 ? -13.041 7.072 9.839 1.00 92.12 401 TRP A CA 1
ATOM 3080 C C . TRP A 1 401 ? -11.617 7.607 9.755 1.00 92.12 401 TRP A C 1
ATOM 3082 O O . TRP A 1 401 ? -11.105 7.852 8.660 1.00 92.12 401 TRP A O 1
ATOM 3092 N N . VAL A 1 402 ? -10.990 7.787 10.914 1.00 90.94 402 VAL A N 1
ATOM 3093 C CA . VAL A 1 402 ? -9.582 8.157 11.051 1.00 90.94 402 VAL A CA 1
ATOM 3094 C C . VAL A 1 402 ? -8.807 6.905 11.433 1.00 90.94 402 VAL A C 1
ATOM 3096 O O . VAL A 1 402 ? -9.101 6.269 12.440 1.00 90.94 402 VAL A O 1
ATOM 3099 N N . HIS A 1 403 ? -7.822 6.552 10.618 1.00 86.62 403 HIS A N 1
ATOM 3100 C CA . HIS A 1 403 ? -6.936 5.414 10.841 1.00 86.62 403 HIS A CA 1
ATOM 3101 C C . HIS A 1 403 ? -5.516 5.786 10.407 1.00 86.62 403 HIS A C 1
ATOM 3103 O O . HIS A 1 403 ? -5.340 6.669 9.563 1.00 86.62 403 HIS A O 1
ATOM 3109 N N . ALA A 1 404 ? -4.504 5.116 10.961 1.00 71.56 404 ALA A N 1
ATOM 3110 C CA . ALA A 1 404 ? -3.096 5.445 10.714 1.00 71.56 404 ALA A CA 1
ATOM 3111 C C . ALA A 1 404 ? -2.725 5.447 9.215 1.00 71.56 404 ALA A C 1
ATOM 3113 O O . ALA A 1 404 ? -2.050 6.363 8.742 1.00 71.56 404 ALA A O 1
ATOM 3114 N N . ASP A 1 405 ? -3.248 4.489 8.442 1.00 69.94 405 ASP A N 1
ATOM 3115 C CA . ASP A 1 405 ? -2.962 4.400 7.003 1.00 69.94 405 ASP A CA 1
ATOM 3116 C C . ASP A 1 405 ? -3.563 5.555 6.184 1.00 69.94 405 ASP A C 1
ATOM 3118 O O . ASP A 1 405 ? -3.192 5.729 5.028 1.00 69.94 405 ASP A O 1
ATOM 3122 N N . LEU A 1 406 ? -4.476 6.368 6.733 1.00 75.06 406 LEU A N 1
ATOM 3123 C CA . LEU A 1 406 ? -5.089 7.489 6.007 1.00 75.06 406 LEU A CA 1
ATOM 3124 C C . LEU A 1 406 ? -4.033 8.495 5.524 1.00 75.06 406 LEU A C 1
ATOM 3126 O O . LEU A 1 406 ? -4.180 9.094 4.460 1.00 75.06 406 LEU A O 1
ATOM 3130 N N . LEU A 1 407 ? -2.938 8.624 6.280 1.00 73.44 407 LEU A N 1
ATOM 3131 C CA . LEU A 1 407 ? -1.810 9.500 5.972 1.00 73.44 407 LEU A CA 1
ATOM 3132 C C . LEU A 1 407 ? -1.172 9.200 4.612 1.00 73.44 407 LEU A C 1
ATOM 3134 O O . LEU A 1 407 ? -0.714 10.125 3.948 1.00 73.44 407 LEU A O 1
ATOM 3138 N N . GLN A 1 408 ? -1.149 7.933 4.189 1.00 74.38 408 GLN A N 1
ATOM 3139 C CA . GLN A 1 408 ? -0.501 7.534 2.935 1.00 74.38 408 GLN A CA 1
ATOM 3140 C C . GLN A 1 408 ? -1.336 7.896 1.698 1.00 74.38 408 GLN A C 1
ATOM 3142 O O . GLN A 1 408 ? -0.805 7.958 0.593 1.00 74.38 408 GLN A O 1
ATOM 3147 N N . TRP A 1 409 ? -2.639 8.123 1.882 1.00 79.56 409 TRP A N 1
ATOM 3148 C CA . TRP A 1 409 ? -3.581 8.418 0.802 1.00 79.56 409 TRP A CA 1
ATOM 3149 C C . TRP A 1 409 ? -3.729 9.913 0.531 1.00 79.56 409 TRP A C 1
ATOM 3151 O O . TRP A 1 409 ? -4.315 10.285 -0.482 1.00 79.56 409 TRP A O 1
ATOM 3161 N N . ILE A 1 410 ? -3.214 10.774 1.416 1.00 85.94 410 ILE A N 1
ATOM 3162 C CA . ILE A 1 410 ? -3.243 12.224 1.223 1.00 85.94 410 ILE A CA 1
ATOM 3163 C C . ILE A 1 410 ? -2.090 12.619 0.289 1.00 85.94 410 ILE A C 1
ATOM 3165 O O . ILE A 1 410 ? -0.922 12.410 0.631 1.00 85.94 410 ILE A O 1
ATOM 3169 N N . PRO A 1 411 ? -2.379 13.205 -0.887 1.00 85.88 411 PRO A N 1
ATOM 3170 C CA . PRO A 1 411 ? -1.352 13.634 -1.823 1.00 85.88 411 PRO A CA 1
ATOM 3171 C C . PRO A 1 411 ? -0.344 14.601 -1.209 1.00 85.88 411 PRO A C 1
ATOM 3173 O O . PRO A 1 411 ? -0.692 15.567 -0.533 1.00 85.88 411 PRO A O 1
ATOM 3176 N N . ARG A 1 412 ? 0.933 14.392 -1.535 1.00 86.88 412 ARG A N 1
ATOM 3177 C CA . ARG A 1 412 ? 2.061 15.152 -0.968 1.00 86.88 412 ARG A CA 1
ATOM 3178 C C . ARG A 1 412 ? 2.032 16.650 -1.286 1.00 86.88 412 ARG A C 1
ATOM 3180 O O . ARG A 1 412 ? 2.686 17.426 -0.592 1.00 86.88 412 ARG A O 1
ATOM 3187 N N . PHE A 1 413 ? 1.329 17.044 -2.345 1.00 88.44 413 PHE A N 1
ATOM 3188 C CA . PHE A 1 413 ? 1.237 18.434 -2.783 1.00 88.44 413 PHE A CA 1
ATOM 3189 C C . PHE A 1 413 ? 0.152 19.233 -2.054 1.00 88.44 413 PHE A C 1
ATOM 3191 O O . PHE A 1 413 ? 0.229 20.457 -2.073 1.00 88.44 413 PHE A O 1
ATOM 3198 N N . GLN A 1 414 ? -0.815 18.570 -1.407 1.00 92.19 414 GLN A N 1
ATOM 3199 C CA . GLN A 1 414 ? -1.939 19.258 -0.780 1.00 92.19 414 GLN A CA 1
ATOM 3200 C C . GLN A 1 414 ? -1.532 20.030 0.472 1.00 92.19 414 GLN A C 1
ATOM 3202 O O . GLN A 1 414 ? -0.706 19.590 1.283 1.00 92.19 414 GLN A O 1
ATOM 3207 N N . THR A 1 415 ? -2.162 21.183 0.631 1.00 96.25 415 THR A N 1
ATOM 3208 C CA . THR A 1 415 ? -2.108 22.007 1.832 1.00 96.25 415 THR A CA 1
ATOM 3209 C C . THR A 1 415 ? -3.010 21.447 2.931 1.00 96.25 415 THR A C 1
ATOM 3211 O O . THR A 1 415 ? -3.863 20.581 2.708 1.00 96.25 415 THR A O 1
ATOM 3214 N N . VAL A 1 416 ? -2.824 21.943 4.151 1.00 96.81 416 VAL A N 1
ATOM 3215 C CA . VAL A 1 416 ? -3.685 21.629 5.299 1.00 96.81 416 VAL A CA 1
ATOM 3216 C C . VAL A 1 416 ? -5.137 22.031 5.031 1.00 96.81 416 VAL A C 1
ATOM 3218 O O . VAL A 1 416 ? -6.043 21.249 5.315 1.00 96.81 416 VAL A O 1
ATOM 3221 N N . LEU A 1 417 ? -5.366 23.206 4.439 1.00 96.69 417 LEU A N 1
ATOM 3222 C CA . LEU A 1 417 ? -6.705 23.677 4.087 1.00 96.69 417 LEU A CA 1
ATOM 3223 C C . LEU A 1 417 ? -7.391 22.738 3.089 1.00 96.69 417 LEU A C 1
ATOM 3225 O O . LEU A 1 417 ? -8.510 22.287 3.336 1.00 96.69 417 LEU A O 1
ATOM 3229 N N . GLU A 1 418 ? -6.706 22.404 1.996 1.00 95.56 418 GLU A N 1
ATOM 3230 C CA . GLU A 1 418 ? -7.225 21.487 0.973 1.00 95.56 418 GLU A CA 1
ATOM 3231 C C . GLU A 1 418 ? -7.513 20.104 1.556 1.00 95.56 418 GLU A C 1
ATOM 3233 O O . GLU A 1 418 ? -8.551 19.522 1.255 1.00 95.56 418 GLU A O 1
ATOM 3238 N N . THR A 1 419 ? -6.657 19.617 2.459 1.00 95.00 419 THR A N 1
ATOM 3239 C CA . THR A 1 419 ? -6.847 18.326 3.134 1.00 95.00 419 THR A CA 1
ATOM 3240 C C . THR A 1 419 ? -8.156 18.289 3.929 1.00 95.00 419 THR A C 1
ATOM 3242 O O . THR A 1 419 ? -8.874 17.287 3.893 1.00 95.00 419 THR A O 1
ATOM 3245 N N . VAL A 1 420 ? -8.492 19.374 4.636 1.00 95.31 420 VAL A N 1
ATOM 3246 C CA . VAL A 1 420 ? -9.746 19.478 5.400 1.00 95.31 420 VAL A CA 1
ATOM 3247 C C . VAL A 1 420 ? -10.952 19.605 4.469 1.00 95.31 420 VAL A C 1
ATOM 3249 O O . VAL A 1 420 ? -11.947 18.903 4.660 1.00 95.31 420 VAL A O 1
ATOM 3252 N N . VAL A 1 421 ? -10.852 20.422 3.417 1.00 93.94 421 VAL A N 1
ATOM 3253 C CA . VAL A 1 421 ? -11.919 20.574 2.410 1.00 93.94 421 VAL A CA 1
ATOM 3254 C C . VAL A 1 421 ? -12.177 19.265 1.656 1.00 93.94 421 VAL A C 1
ATOM 3256 O O . VAL A 1 421 ? -13.334 18.911 1.426 1.00 93.94 421 VAL A O 1
ATOM 3259 N N . ALA A 1 422 ? -11.136 18.487 1.348 1.00 90.44 422 ALA A N 1
ATOM 3260 C CA . ALA A 1 422 ? -11.271 17.157 0.751 1.00 90.44 422 ALA A CA 1
ATOM 3261 C C . ALA A 1 422 ? -12.163 16.245 1.611 1.00 90.44 422 ALA A C 1
ATOM 3263 O O . ALA A 1 422 ? -12.992 15.504 1.085 1.00 90.44 422 ALA A O 1
ATOM 3264 N N . GLY A 1 423 ? -12.048 16.349 2.942 1.00 88.00 423 GLY A N 1
ATOM 3265 C CA . GLY A 1 423 ? -12.923 15.659 3.892 1.00 88.00 423 GLY A CA 1
ATOM 3266 C C . GLY A 1 423 ? -14.402 15.993 3.696 1.00 88.00 423 GLY A C 1
ATOM 3267 O O . GLY A 1 423 ? -15.217 15.078 3.602 1.00 88.00 423 GLY A O 1
ATOM 3268 N N . MET A 1 424 ? -14.741 17.277 3.537 1.00 87.31 424 MET A N 1
ATOM 3269 C CA . MET A 1 424 ? -16.121 17.724 3.275 1.00 87.31 424 MET A CA 1
ATOM 3270 C C . MET A 1 424 ? -16.682 17.160 1.974 1.00 87.31 424 MET A C 1
ATOM 3272 O O . MET A 1 424 ? -17.855 16.802 1.899 1.00 87.31 424 MET A O 1
ATOM 3276 N N . ARG A 1 425 ? -15.834 17.086 0.943 1.00 85.31 425 ARG A N 1
ATOM 3277 C CA . ARG A 1 425 ? -16.207 16.579 -0.382 1.00 85.31 425 ARG A CA 1
ATOM 3278 C C . ARG A 1 425 ? -16.236 15.048 -0.442 1.00 85.31 425 ARG A C 1
ATOM 3280 O O . ARG A 1 425 ? -16.657 14.488 -1.449 1.00 85.31 425 ARG A O 1
ATOM 3287 N N . GLY A 1 426 ? -15.802 14.360 0.618 1.00 81.31 426 GLY A N 1
ATOM 3288 C CA . GLY A 1 426 ? -15.662 12.904 0.628 1.00 81.31 426 GLY A CA 1
ATOM 3289 C C . GLY A 1 426 ? -14.567 12.400 -0.318 1.00 81.31 426 GLY A C 1
ATOM 3290 O O . GLY A 1 426 ? -14.610 11.247 -0.742 1.00 81.31 426 GLY A O 1
ATOM 3291 N N . THR A 1 427 ? -13.594 13.249 -0.656 1.00 83.00 427 THR A N 1
ATOM 3292 C CA . THR A 1 427 ? -12.486 12.935 -1.561 1.00 83.00 427 THR A CA 1
ATOM 3293 C C . THR A 1 427 ? -11.147 12.927 -0.816 1.00 83.00 427 THR A C 1
ATOM 3295 O O . THR A 1 427 ? -11.031 13.257 0.372 1.00 83.00 427 THR A O 1
ATOM 3298 N N . PHE A 1 428 ? -10.101 12.499 -1.519 1.00 83.38 428 PHE A N 1
ATOM 3299 C CA . PHE A 1 428 ? -8.715 12.646 -1.069 1.00 83.38 428 PHE A CA 1
ATOM 3300 C C . PHE A 1 428 ? -8.010 13.834 -1.709 1.00 83.38 428 PHE A C 1
ATOM 3302 O O . PHE A 1 428 ? -6.925 14.194 -1.265 1.00 83.38 428 PHE A O 1
ATOM 3309 N N . VAL A 1 429 ? -8.597 14.415 -2.759 1.00 83.25 429 VAL A N 1
ATOM 3310 C CA . VAL A 1 429 ? -7.989 15.477 -3.557 1.00 83.25 429 VAL A CA 1
ATOM 3311 C C . VAL A 1 429 ? -9.010 16.557 -3.863 1.00 83.25 429 VAL A C 1
ATOM 3313 O O . VAL A 1 429 ? -10.169 16.263 -4.166 1.00 83.25 429 VAL A O 1
ATOM 3316 N N . VAL A 1 430 ? -8.554 17.802 -3.789 1.00 83.25 430 VAL A N 1
ATOM 3317 C CA . VAL A 1 430 ? -9.264 18.991 -4.252 1.00 83.25 430 VAL A CA 1
ATOM 3318 C C . VAL A 1 430 ? -8.523 19.488 -5.492 1.00 83.25 430 VAL A C 1
ATOM 3320 O O . VAL A 1 430 ? -7.356 19.854 -5.396 1.00 83.25 430 VAL A O 1
ATOM 3323 N N . TYR A 1 431 ? -9.171 19.425 -6.657 1.00 77.31 431 TYR A N 1
ATOM 3324 C CA . TYR A 1 431 ? -8.609 19.907 -7.930 1.00 77.31 431 TYR A CA 1
ATOM 3325 C C . TYR A 1 431 ? -9.109 21.306 -8.299 1.00 77.31 431 TYR A C 1
ATOM 3327 O O . TYR A 1 431 ? -8.393 22.077 -8.932 1.00 77.31 431 TYR A O 1
ATOM 3335 N N . ASP A 1 432 ? -10.324 21.634 -7.867 1.00 83.12 432 ASP A N 1
ATOM 3336 C CA . ASP A 1 432 ? -10.987 22.891 -8.194 1.00 83.12 432 ASP A CA 1
ATOM 3337 C C . ASP A 1 432 ? -10.840 23.918 -7.074 1.00 83.12 432 ASP A C 1
ATOM 3339 O O . ASP A 1 432 ? -10.450 23.605 -5.947 1.00 83.12 432 ASP A O 1
ATOM 3343 N N . ARG A 1 433 ? -11.229 25.162 -7.365 1.00 86.56 433 ARG A N 1
ATOM 3344 C CA . ARG A 1 433 ? -11.236 26.232 -6.365 1.00 86.56 433 ARG A CA 1
ATOM 3345 C C . ARG A 1 433 ? -12.107 25.853 -5.161 1.00 86.56 433 ARG A C 1
ATOM 3347 O O . ARG A 1 433 ? -13.186 25.271 -5.293 1.00 86.56 433 ARG A O 1
ATOM 3354 N N . ILE A 1 434 ? -11.623 26.212 -3.975 1.00 90.12 434 ILE A N 1
ATOM 3355 C CA . ILE A 1 434 ? -12.366 26.083 -2.721 1.00 90.12 434 ILE A CA 1
ATOM 3356 C C . ILE A 1 434 ? -13.389 27.219 -2.676 1.00 90.12 434 ILE A C 1
ATOM 3358 O O . ILE A 1 434 ? -13.018 28.391 -2.774 1.00 90.12 434 ILE A O 1
ATOM 3362 N N . ALA A 1 435 ? -14.672 26.888 -2.540 1.00 88.81 435 ALA A N 1
ATOM 3363 C CA . ALA A 1 435 ? -15.716 27.901 -2.458 1.00 88.81 435 ALA A CA 1
ATOM 3364 C C . ALA A 1 435 ? -15.645 28.644 -1.104 1.00 88.81 435 ALA A C 1
ATOM 3366 O O . ALA A 1 435 ? -15.307 28.026 -0.090 1.00 88.81 435 ALA A O 1
ATOM 3367 N N . PRO A 1 436 ? -16.019 29.938 -1.025 1.00 90.25 436 PRO A N 1
ATOM 3368 C CA . PRO A 1 436 ? -15.975 30.694 0.232 1.00 90.25 436 PRO A CA 1
ATOM 3369 C C . PRO A 1 436 ? -16.695 30.022 1.422 1.00 90.25 436 PRO A C 1
ATOM 3371 O O . PRO A 1 436 ? -16.137 30.036 2.521 1.00 90.25 436 PRO A O 1
ATOM 3374 N N . PRO A 1 437 ? -17.864 29.364 1.249 1.00 89.25 437 PRO A N 1
ATOM 3375 C CA . PRO A 1 437 ? -18.508 28.627 2.339 1.00 89.25 437 PRO A CA 1
ATOM 3376 C C . PRO A 1 437 ? -17.698 27.420 2.838 1.00 89.25 437 PRO A C 1
ATOM 3378 O O . PRO A 1 437 ? -17.660 27.162 4.039 1.00 89.25 437 PRO A O 1
ATOM 3381 N N . GLU A 1 438 ? -17.029 26.689 1.939 1.00 90.44 438 GLU A N 1
ATOM 3382 C CA . GLU A 1 438 ? -16.172 25.549 2.302 1.00 90.44 438 GLU A CA 1
ATOM 3383 C C . GLU A 1 438 ? -14.924 26.028 3.045 1.00 90.44 438 GLU A C 1
ATOM 3385 O O . GLU A 1 438 ? -14.545 25.449 4.061 1.00 90.44 438 GLU A O 1
ATOM 3390 N N . ALA A 1 439 ? -14.320 27.129 2.587 1.00 91.19 439 ALA A N 1
ATOM 3391 C CA . ALA A 1 439 ? -13.190 27.752 3.267 1.00 91.19 439 ALA A CA 1
ATOM 3392 C C . ALA A 1 439 ? -13.571 28.238 4.677 1.00 91.19 439 ALA A C 1
ATOM 3394 O O . ALA A 1 439 ? -12.782 28.079 5.608 1.00 91.19 439 ALA A O 1
ATOM 3395 N N . GLY A 1 440 ? -14.779 28.789 4.848 1.00 92.31 440 GLY A N 1
ATOM 3396 C CA . GLY A 1 440 ? -15.310 29.203 6.150 1.00 92.31 440 GLY A CA 1
ATOM 3397 C C . GLY A 1 440 ? -15.449 28.037 7.130 1.00 92.31 440 GLY A C 1
ATOM 3398 O O . GLY A 1 440 ? -14.932 28.102 8.242 1.00 92.31 440 GLY A O 1
ATOM 3399 N N . LEU A 1 441 ? -16.053 26.930 6.693 1.00 89.38 441 LEU A N 1
ATOM 3400 C CA . LEU A 1 441 ? -16.166 25.721 7.516 1.00 89.38 441 LEU A CA 1
ATOM 3401 C C . LEU A 1 441 ? -14.793 25.112 7.824 1.00 89.38 441 LEU A C 1
ATOM 3403 O O . LEU A 1 441 ? -14.520 24.731 8.957 1.00 89.38 441 LEU A O 1
ATOM 3407 N N . ALA A 1 442 ? -13.893 25.062 6.840 1.00 93.94 442 ALA A N 1
ATOM 3408 C CA . ALA A 1 442 ? -12.570 24.473 7.028 1.00 93.94 442 ALA A CA 1
ATOM 3409 C C . ALA A 1 442 ? -11.751 25.311 8.008 1.00 93.94 442 ALA A C 1
ATOM 3411 O O . ALA A 1 442 ? -11.006 24.769 8.822 1.00 93.94 442 ALA A O 1
ATOM 3412 N N . ARG A 1 443 ? -11.932 26.635 7.969 1.00 95.81 443 ARG A N 1
ATOM 3413 C CA . ARG A 1 443 ? -11.375 27.559 8.949 1.00 95.81 443 ARG A CA 1
ATOM 3414 C C . ARG A 1 443 ? -11.857 27.236 10.356 1.00 95.81 443 ARG A C 1
ATOM 3416 O O . ARG A 1 443 ? -11.021 27.130 11.247 1.00 95.81 443 ARG A O 1
ATOM 3423 N N . GLU A 1 444 ? -13.160 27.078 10.560 1.00 93.06 444 GLU A N 1
ATOM 3424 C CA . GLU A 1 444 ? -13.728 26.738 11.870 1.00 93.06 444 GLU A CA 1
ATOM 3425 C C . GLU A 1 444 ? -13.145 25.435 12.437 1.00 93.06 444 GLU A C 1
ATOM 3427 O O . GLU A 1 444 ? -12.690 25.421 13.583 1.00 93.06 444 GLU A O 1
ATOM 3432 N N . GLU A 1 445 ? -13.085 24.377 11.624 1.00 94.25 445 GLU A N 1
ATOM 3433 C CA . GLU A 1 445 ? -12.527 23.082 12.037 1.00 94.25 445 GLU A CA 1
ATOM 3434 C C . GLU A 1 445 ? -11.025 23.168 12.332 1.00 94.25 445 GLU A C 1
ATOM 3436 O O . GLU A 1 445 ? -10.546 22.638 13.333 1.00 94.25 445 GLU A O 1
ATOM 3441 N N . LEU A 1 446 ? -10.264 23.892 11.505 1.00 96.56 446 LEU A N 1
ATOM 3442 C CA . LEU A 1 446 ? -8.831 24.099 11.723 1.00 96.56 446 LEU A CA 1
ATOM 3443 C C . LEU A 1 446 ? -8.532 24.942 12.966 1.00 96.56 446 LEU A C 1
ATOM 3445 O O . LEU A 1 446 ? -7.498 24.729 13.599 1.00 96.56 446 LEU A O 1
ATOM 3449 N N . HIS A 1 447 ? -9.401 25.887 13.332 1.00 95.50 447 HIS A N 1
ATOM 3450 C CA . HIS A 1 447 ? -9.281 26.618 14.599 1.00 95.50 447 HIS A CA 1
ATOM 3451 C C . HIS A 1 447 ? -9.539 25.707 15.796 1.00 95.50 447 HIS A C 1
ATOM 3453 O O . HIS A 1 447 ? -8.767 25.753 16.750 1.00 95.50 447 HIS A O 1
ATOM 3459 N N . ALA A 1 448 ? -10.550 24.833 15.723 1.00 91.81 448 ALA A N 1
ATOM 3460 C CA . ALA A 1 448 ? -10.880 23.903 16.807 1.00 91.81 448 ALA A CA 1
ATOM 3461 C C . ALA A 1 448 ? -9.709 22.972 17.176 1.00 91.81 448 ALA A C 1
ATOM 3463 O O . ALA A 1 448 ? -9.552 22.608 18.337 1.00 91.81 448 ALA A O 1
ATOM 3464 N N . VAL A 1 449 ? -8.854 22.637 16.206 1.00 94.62 449 VAL A N 1
ATOM 3465 C CA . VAL A 1 449 ? -7.681 21.767 16.410 1.00 94.62 449 VAL A CA 1
ATOM 3466 C C . VAL A 1 449 ? -6.340 22.518 16.438 1.00 94.62 449 VAL A C 1
ATOM 3468 O O . VAL A 1 449 ? -5.276 21.895 16.369 1.00 94.62 449 VAL A O 1
ATOM 3471 N N . ALA A 1 450 ? -6.370 23.853 16.520 1.00 94.75 450 ALA A N 1
ATOM 3472 C CA . ALA A 1 450 ? -5.191 24.726 16.530 1.00 94.75 450 ALA A CA 1
ATOM 3473 C C . ALA A 1 450 ? -4.227 24.510 15.338 1.00 94.75 450 ALA A C 1
ATOM 3475 O O . ALA A 1 450 ? -3.006 24.498 15.500 1.00 94.75 450 ALA A O 1
ATOM 3476 N N . MET A 1 451 ? -4.779 24.335 14.132 1.00 97.31 451 MET A N 1
ATOM 3477 C CA . MET A 1 451 ? -4.036 24.124 12.877 1.00 97.31 451 MET A CA 1
ATOM 3478 C C . MET A 1 451 ? -4.224 25.248 11.844 1.00 97.31 451 MET A C 1
ATOM 3480 O O . MET A 1 451 ? -3.547 25.249 10.817 1.00 97.31 451 MET A O 1
ATOM 3484 N N . TRP A 1 452 ? -5.087 26.241 12.099 1.00 97.06 452 TRP A N 1
ATOM 3485 C CA . TRP A 1 452 ? -5.311 27.362 11.169 1.00 97.06 452 TRP A CA 1
ATOM 3486 C C . TRP A 1 452 ? -4.044 28.138 10.753 1.00 97.06 452 TRP A C 1
ATOM 3488 O O . TRP A 1 452 ? -3.930 28.482 9.571 1.00 97.06 452 TRP A O 1
ATOM 3498 N N . PRO A 1 453 ? -3.063 28.406 11.641 1.00 97.62 453 PRO A N 1
ATOM 3499 C CA . PRO A 1 453 ? -1.821 29.071 11.235 1.00 97.62 453 PRO A CA 1
ATOM 3500 C C . PRO A 1 453 ? -1.037 28.299 10.165 1.00 97.62 453 PRO A C 1
ATOM 3502 O O . PRO A 1 453 ? -0.283 28.893 9.402 1.00 97.62 453 PRO A O 1
ATOM 3505 N N . LEU A 1 454 ? -1.247 26.982 10.079 1.00 97.44 454 LEU A N 1
ATOM 3506 C CA . LEU A 1 454 ? -0.562 26.076 9.160 1.00 97.44 454 LEU A CA 1
ATOM 3507 C C . LEU A 1 454 ? -1.396 25.751 7.910 1.00 97.44 454 LEU A C 1
ATOM 3509 O O . LEU A 1 454 ? -0.999 24.886 7.136 1.00 97.44 454 LEU A O 1
ATOM 3513 N N . ARG A 1 455 ? -2.524 26.440 7.681 1.00 97.44 455 ARG A N 1
ATOM 3514 C CA . ARG A 1 455 ? -3.484 26.154 6.594 1.00 97.44 455 ARG A CA 1
ATOM 3515 C C . ARG A 1 455 ? -2.850 26.068 5.194 1.00 97.44 455 ARG A C 1
ATOM 3517 O O . ARG A 1 455 ? -3.243 25.207 4.416 1.00 97.44 455 ARG A O 1
ATOM 3524 N N . ASP A 1 456 ? -1.858 26.914 4.909 1.00 96.19 456 ASP A N 1
ATOM 3525 C CA . ASP A 1 456 ? -1.196 27.016 3.598 1.00 96.19 456 ASP A CA 1
ATOM 3526 C C . ASP A 1 456 ? 0.027 26.082 3.495 1.00 96.19 456 ASP A C 1
ATOM 3528 O O . ASP A 1 456 ? 0.633 25.917 2.435 1.00 96.19 456 ASP A O 1
ATOM 3532 N N . ARG A 1 457 ? 0.414 25.445 4.607 1.00 97.19 457 ARG A N 1
ATOM 3533 C CA . ARG A 1 457 ? 1.547 24.524 4.655 1.00 97.19 457 ARG A CA 1
ATOM 3534 C C . ARG A 1 457 ? 1.154 23.190 4.031 1.00 97.19 457 ARG A C 1
ATOM 3536 O O . ARG A 1 457 ? 0.035 22.711 4.196 1.00 97.19 457 ARG A O 1
ATOM 3543 N N . ARG A 1 458 ? 2.098 22.550 3.336 1.00 95.88 458 ARG A N 1
ATOM 3544 C CA . ARG A 1 458 ? 1.886 21.212 2.767 1.00 95.88 458 ARG A CA 1
ATOM 3545 C C . ARG A 1 458 ? 1.733 20.177 3.875 1.00 95.88 458 ARG A C 1
ATOM 3547 O O . ARG A 1 458 ? 2.606 20.085 4.744 1.00 95.88 458 ARG A O 1
ATOM 3554 N N . PHE A 1 459 ? 0.699 19.344 3.786 1.00 93.75 459 PHE A N 1
ATOM 3555 C CA . PHE A 1 459 ? 0.370 18.322 4.784 1.00 93.75 459 PHE A CA 1
ATOM 3556 C C . PHE A 1 459 ? 1.558 17.396 5.096 1.00 93.75 459 PHE A C 1
ATOM 3558 O O . PHE A 1 459 ? 1.852 17.102 6.252 1.00 93.75 459 PHE A O 1
ATOM 3565 N N . VAL A 1 460 ? 2.318 17.004 4.067 1.00 91.00 460 VAL A N 1
ATOM 3566 C CA . VAL A 1 460 ? 3.488 16.117 4.202 1.00 91.00 460 VAL A CA 1
ATOM 3567 C C . VAL A 1 460 ? 4.648 16.730 4.999 1.00 91.00 460 VAL A C 1
ATOM 3569 O O . VAL A 1 460 ? 5.540 16.011 5.433 1.00 91.00 460 VAL A O 1
ATOM 3572 N N . THR A 1 461 ? 4.669 18.049 5.196 1.00 93.31 461 THR A N 1
ATOM 3573 C CA . THR A 1 461 ? 5.746 18.751 5.925 1.00 93.31 461 THR A CA 1
ATOM 3574 C C . THR A 1 461 ? 5.433 18.968 7.403 1.00 93.31 461 THR A C 1
ATOM 3576 O O . THR A 1 461 ? 6.253 19.537 8.123 1.00 93.31 461 THR A O 1
ATOM 3579 N N . LEU A 1 462 ? 4.239 18.561 7.836 1.00 93.00 462 LEU A N 1
ATOM 3580 C CA . LEU A 1 462 ? 3.817 18.599 9.228 1.00 93.00 462 LEU A CA 1
ATOM 3581 C C . LEU A 1 462 ? 4.473 17.468 10.027 1.00 93.00 462 LEU A C 1
ATOM 3583 O O . LEU A 1 462 ? 4.748 16.392 9.477 1.00 93.00 462 LEU A O 1
ATOM 3587 N N . SER A 1 463 ? 4.657 17.694 11.325 1.00 91.69 463 SER A N 1
ATOM 3588 C CA . SER A 1 463 ? 4.964 16.651 12.309 1.00 91.69 463 SER A CA 1
ATOM 3589 C C . SER A 1 463 ? 3.815 15.639 12.432 1.00 91.69 463 SER A C 1
ATOM 3591 O O . SER A 1 463 ? 2.681 15.905 12.028 1.00 91.69 463 SER A O 1
ATOM 3593 N N . THR A 1 464 ? 4.079 14.462 13.004 1.00 89.06 464 THR A N 1
ATOM 3594 C CA . THR A 1 464 ? 3.060 13.408 13.169 1.00 89.06 464 THR A CA 1
ATOM 3595 C C . THR A 1 464 ? 1.838 13.898 13.957 1.00 89.06 464 THR A C 1
ATOM 3597 O O . THR A 1 464 ? 0.710 13.669 13.520 1.00 89.06 464 THR A O 1
ATOM 3600 N N . GLY A 1 465 ? 2.042 14.638 15.055 1.00 89.44 465 GLY A N 1
ATOM 3601 C CA . GLY A 1 465 ? 0.950 15.197 15.863 1.00 89.44 465 GLY A CA 1
ATOM 3602 C C . GLY A 1 465 ? 0.114 16.238 15.115 1.00 89.44 465 GLY A C 1
ATOM 3603 O O . GLY A 1 465 ? -1.115 16.185 15.133 1.00 89.44 465 GLY A O 1
ATOM 3604 N N . GLU A 1 466 ? 0.757 17.145 14.378 1.00 93.44 466 GLU A N 1
ATOM 3605 C CA . GLU A 1 466 ? 0.071 18.136 13.534 1.00 93.44 466 GLU A CA 1
ATOM 3606 C C . GLU A 1 466 ? -0.748 17.479 12.411 1.00 93.44 466 GLU A C 1
ATOM 3608 O O . GLU A 1 466 ? -1.868 17.911 12.111 1.00 93.44 466 GLU A O 1
ATOM 3613 N N . ARG A 1 467 ? -0.224 16.406 11.798 1.00 92.94 467 ARG A N 1
ATOM 3614 C CA . ARG A 1 467 ? -0.972 15.633 10.794 1.00 92.94 467 ARG A CA 1
ATOM 3615 C C . ARG A 1 467 ? -2.213 15.007 11.406 1.00 92.94 467 ARG A C 1
ATOM 3617 O O . ARG A 1 467 ? -3.289 15.133 10.831 1.00 92.94 467 ARG A O 1
ATOM 3624 N N . GLN A 1 468 ? -2.089 14.376 12.571 1.00 91.88 468 GLN A N 1
ATOM 3625 C CA . GLN A 1 468 ? -3.224 13.755 13.252 1.00 91.88 468 GLN A CA 1
ATOM 3626 C C . GLN A 1 468 ? -4.287 14.786 13.661 1.00 91.88 468 GLN A C 1
ATOM 3628 O O . GLN A 1 468 ? -5.472 14.558 13.418 1.00 91.88 468 GLN A O 1
ATOM 3633 N N . ARG A 1 469 ? -3.892 15.966 14.161 1.00 93.31 469 ARG A N 1
ATOM 3634 C CA . ARG A 1 469 ? -4.829 17.077 14.427 1.00 93.31 469 ARG A CA 1
ATOM 3635 C C . ARG A 1 469 ? -5.526 17.572 13.158 1.00 93.31 469 ARG A C 1
ATOM 3637 O O . ARG A 1 469 ? -6.737 17.778 13.159 1.00 93.31 469 ARG A O 1
ATOM 3644 N N . THR A 1 470 ? -4.802 17.673 12.045 1.00 95.12 470 THR A N 1
ATOM 3645 C CA . THR A 1 470 ? -5.399 18.004 10.739 1.00 95.12 470 THR A CA 1
ATOM 3646 C C . THR A 1 470 ? -6.393 16.934 10.272 1.00 95.12 470 THR A C 1
ATOM 3648 O O . THR A 1 470 ? -7.438 17.265 9.714 1.00 95.12 470 THR A O 1
ATOM 3651 N N . LEU A 1 471 ? -6.110 15.650 10.521 1.00 93.38 471 LEU A N 1
ATOM 3652 C CA . LEU A 1 471 ? -7.026 14.554 10.198 1.00 93.38 471 LEU A CA 1
ATOM 3653 C C . LEU A 1 471 ? -8.316 14.592 11.026 1.00 93.38 471 LEU A C 1
ATOM 3655 O O . LEU A 1 471 ? -9.364 14.237 10.488 1.00 93.38 471 LEU A O 1
ATOM 3659 N N . ILE A 1 472 ? -8.263 15.049 12.284 1.00 92.94 472 ILE A N 1
ATOM 3660 C CA . ILE A 1 472 ? -9.473 15.323 13.076 1.00 92.94 472 ILE A CA 1
ATOM 3661 C C . ILE A 1 472 ? -10.300 16.399 12.375 1.00 92.94 472 ILE A C 1
ATOM 3663 O O . ILE A 1 472 ? -11.451 16.142 12.037 1.00 92.94 472 ILE A O 1
ATOM 3667 N N . ALA A 1 473 ? -9.716 17.566 12.082 1.00 94.62 473 ALA A N 1
ATOM 3668 C CA . ALA A 1 473 ? -10.447 18.636 11.398 1.00 94.62 473 ALA A CA 1
ATOM 3669 C C . ALA A 1 473 ? -11.066 18.142 10.082 1.00 94.62 473 ALA A C 1
ATOM 3671 O O . ALA A 1 473 ? -12.244 18.372 9.821 1.00 94.62 473 ALA A O 1
ATOM 3672 N N . ARG A 1 474 ? -10.311 17.371 9.287 1.00 93.69 474 ARG A N 1
ATOM 3673 C CA . ARG A 1 474 ? -10.814 16.726 8.065 1.00 93.69 474 ARG A CA 1
ATOM 3674 C C . ARG A 1 474 ? -12.009 15.805 8.331 1.00 93.69 474 ARG A C 1
ATOM 3676 O O . ARG A 1 474 ? -12.943 15.791 7.534 1.00 93.69 474 ARG A O 1
ATOM 3683 N N . ALA A 1 475 ? -11.966 15.008 9.396 1.00 92.62 475 ALA A N 1
ATOM 3684 C CA . ALA A 1 475 ? -13.031 14.075 9.751 1.00 92.62 475 ALA A CA 1
ATOM 3685 C C . ALA A 1 475 ? -14.328 14.800 10.140 1.00 92.62 475 ALA A C 1
ATOM 3687 O O . ALA A 1 475 ? -15.405 14.392 9.708 1.00 92.62 475 ALA A O 1
ATOM 3688 N N . PHE A 1 476 ? -14.227 15.889 10.905 1.00 91.94 476 PHE A N 1
ATOM 3689 C CA . PHE A 1 476 ? -15.383 16.650 11.389 1.00 91.94 476 PHE A CA 1
ATOM 3690 C C . PHE A 1 476 ? -15.933 17.657 10.374 1.00 91.94 476 PHE A C 1
ATOM 3692 O O . PHE A 1 476 ? -17.112 18.000 10.435 1.00 91.94 476 PHE A O 1
ATOM 3699 N N . ALA A 1 477 ? -15.141 18.041 9.372 1.00 90.31 477 ALA A N 1
ATOM 3700 C CA . ALA A 1 477 ? -15.535 18.983 8.328 1.00 90.31 477 ALA A CA 1
ATOM 3701 C C . ALA A 1 477 ? -16.818 18.591 7.574 1.00 90.31 477 ALA A C 1
ATOM 3703 O O . ALA A 1 477 ? -17.621 19.454 7.217 1.00 90.31 477 ALA A O 1
ATOM 3704 N N . ALA A 1 478 ? -17.050 17.291 7.368 1.00 85.00 478 ALA A N 1
ATOM 3705 C CA . ALA A 1 478 ? -18.266 16.778 6.732 1.00 85.00 478 ALA A CA 1
ATOM 3706 C C . ALA A 1 478 ? -19.495 16.740 7.666 1.00 85.00 478 ALA A C 1
ATOM 3708 O O . ALA A 1 478 ? -20.575 16.353 7.227 1.00 85.00 478 ALA A O 1
ATOM 3709 N N . ARG A 1 479 ? -19.346 17.134 8.941 1.00 89.12 479 ARG A N 1
ATOM 3710 C CA . ARG A 1 479 ? -20.345 16.989 10.015 1.00 89.12 479 ARG A CA 1
ATOM 3711 C C . ARG A 1 479 ? -20.906 15.559 10.092 1.00 89.12 479 ARG A C 1
ATOM 3713 O O . ARG A 1 479 ? -22.102 15.353 9.881 1.00 89.12 479 ARG A O 1
ATOM 3720 N N . PRO A 1 480 ? -20.042 14.563 10.351 1.00 91.56 480 PRO A N 1
ATOM 3721 C CA . PRO A 1 480 ? -20.443 13.162 10.384 1.00 91.56 480 PRO A CA 1
ATOM 3722 C C . PRO A 1 480 ? -21.411 12.874 11.541 1.00 91.56 480 PRO A C 1
ATOM 3724 O O . PRO A 1 480 ? -21.336 13.492 12.601 1.00 91.56 480 PRO A O 1
ATOM 3727 N N . ALA A 1 481 ? -22.283 11.882 11.360 1.00 92.00 481 ALA A N 1
ATOM 3728 C CA . ALA A 1 481 ? -23.135 11.352 12.426 1.00 92.00 481 ALA A CA 1
ATOM 3729 C C . ALA A 1 481 ? -22.405 10.299 13.285 1.00 92.00 481 ALA A C 1
ATOM 3731 O O . ALA A 1 481 ? -22.746 10.098 14.454 1.00 92.00 481 ALA A O 1
ATOM 3732 N N . LEU A 1 482 ? -21.393 9.638 12.710 1.00 94.62 482 LEU A N 1
ATOM 3733 C CA . LEU A 1 482 ? -20.553 8.634 13.363 1.00 94.62 482 LEU A CA 1
ATOM 3734 C C . LEU A 1 482 ? -19.076 8.888 13.041 1.00 94.62 482 LEU A C 1
ATOM 3736 O O . LEU A 1 482 ? -18.700 9.006 11.876 1.00 94.62 482 LEU A O 1
ATOM 3740 N N . VAL A 1 483 ? -18.236 8.939 14.070 1.00 95.62 483 VAL A N 1
ATOM 3741 C CA . VAL A 1 483 ? -16.786 9.122 13.978 1.00 95.62 483 VAL A CA 1
ATOM 3742 C C . VAL A 1 483 ? -16.098 7.904 14.573 1.00 95.62 483 VAL A C 1
ATOM 3744 O O . VAL A 1 483 ? -16.314 7.546 15.728 1.00 95.62 483 VAL A O 1
ATOM 3747 N N . LEU A 1 484 ? -15.249 7.272 13.776 1.00 96.31 484 LEU A N 1
ATOM 3748 C CA . LEU A 1 484 ? -14.482 6.091 14.139 1.00 96.31 484 LEU A CA 1
ATOM 3749 C C . LEU A 1 484 ? -13.004 6.471 14.181 1.00 96.31 484 LEU A C 1
ATOM 3751 O O . LEU A 1 484 ? -12.475 6.999 13.201 1.00 96.31 484 LEU A O 1
ATOM 3755 N N . LEU A 1 485 ? -12.336 6.196 15.294 1.00 94.50 485 LEU A N 1
ATOM 3756 C CA . LEU A 1 485 ? -10.938 6.554 15.517 1.00 94.50 485 LEU A CA 1
ATOM 3757 C C . LEU A 1 485 ? -10.156 5.276 15.830 1.00 94.50 485 LEU A C 1
ATOM 3759 O O . LEU A 1 485 ? -10.402 4.648 16.855 1.00 94.50 485 LEU A O 1
ATOM 3763 N N . ASP A 1 486 ? -9.254 4.874 14.933 1.00 93.06 486 ASP A N 1
ATOM 3764 C CA . ASP A 1 486 ? -8.465 3.641 15.046 1.00 93.06 486 ASP A CA 1
ATOM 3765 C C . ASP A 1 486 ? -7.035 3.942 15.504 1.00 93.06 486 ASP A C 1
ATOM 3767 O O . ASP A 1 486 ? -6.210 4.383 14.702 1.00 93.06 486 ASP A O 1
ATOM 3771 N N . GLU A 1 487 ? -6.774 3.744 16.800 1.00 90.25 487 GLU A N 1
ATOM 3772 C CA . GLU A 1 487 ? -5.492 4.005 17.472 1.00 90.25 487 GLU A CA 1
ATOM 3773 C C . GLU A 1 487 ? -4.872 5.359 17.073 1.00 90.25 487 GLU A C 1
ATOM 3775 O O . GLU A 1 487 ? -3.715 5.428 16.645 1.00 90.25 487 GLU A O 1
ATOM 3780 N N . PRO A 1 488 ? -5.629 6.469 17.177 1.00 89.50 488 PRO A N 1
ATOM 3781 C CA . PRO A 1 488 ? -5.245 7.716 16.533 1.00 89.50 488 PRO A CA 1
ATOM 3782 C C . PRO A 1 488 ? -4.041 8.396 17.195 1.00 89.50 488 PRO A C 1
ATOM 3784 O O . PRO A 1 488 ? -3.453 9.260 16.565 1.00 89.50 488 PRO A O 1
ATOM 3787 N N . CYS A 1 489 ? -3.654 8.004 18.415 1.00 88.81 489 CYS A N 1
ATOM 3788 C CA . CYS A 1 489 ? -2.463 8.499 19.116 1.00 88.81 489 CYS A CA 1
ATOM 3789 C C . CYS A 1 489 ? -1.210 7.629 18.898 1.00 88.81 489 CYS A C 1
ATOM 3791 O O . CYS A 1 489 ? -0.171 7.874 19.521 1.00 88.81 489 CYS A O 1
ATOM 3793 N N . ALA A 1 490 ? -1.282 6.593 18.055 1.00 84.25 490 ALA A N 1
ATOM 3794 C CA . ALA A 1 490 ? -0.156 5.696 17.822 1.00 84.25 490 ALA A CA 1
ATOM 3795 C C . ALA A 1 490 ? 1.073 6.468 17.307 1.00 84.25 490 ALA A C 1
ATOM 3797 O O . ALA A 1 490 ? 0.985 7.260 16.367 1.00 84.25 490 ALA A O 1
ATOM 3798 N N . GLY A 1 491 ? 2.229 6.231 17.934 1.00 81.12 491 GLY A N 1
ATOM 3799 C CA . GLY A 1 491 ? 3.495 6.872 17.566 1.00 81.12 491 GLY A CA 1
ATOM 3800 C C . GLY A 1 491 ? 3.660 8.327 18.024 1.00 81.12 491 GLY A C 1
ATOM 3801 O O . GLY A 1 491 ? 4.636 8.959 17.626 1.00 81.12 491 GLY A O 1
ATOM 3802 N N . LEU A 1 492 ? 2.749 8.864 18.847 1.00 87.81 492 LEU A N 1
ATOM 3803 C CA . LEU A 1 492 ? 2.917 10.181 19.465 1.00 87.81 492 LEU A CA 1
ATOM 3804 C C . LEU A 1 492 ? 3.682 10.118 20.789 1.00 87.81 492 LEU A C 1
ATOM 3806 O O . LEU A 1 492 ? 3.408 9.268 21.647 1.00 87.81 492 LEU A O 1
ATOM 3810 N N . ASP A 1 493 ? 4.575 11.091 20.977 1.00 87.38 493 ASP A N 1
ATOM 3811 C CA . ASP A 1 493 ? 5.146 11.411 22.282 1.00 87.38 493 ASP A CA 1
ATOM 3812 C C . ASP A 1 493 ? 4.063 11.933 23.259 1.00 87.38 493 ASP A C 1
ATOM 3814 O O . ASP A 1 493 ? 2.957 12.292 22.833 1.00 87.38 493 ASP A O 1
ATOM 3818 N N . PRO A 1 494 ? 4.338 11.970 24.578 1.00 87.19 494 PRO A N 1
ATOM 3819 C CA . PRO A 1 494 ? 3.341 12.356 25.578 1.00 87.19 494 PRO A CA 1
ATOM 3820 C C . PRO A 1 494 ? 2.729 13.747 25.371 1.00 87.19 494 PRO A C 1
ATOM 3822 O O . PRO A 1 494 ? 1.526 13.911 25.571 1.00 87.19 494 PRO A O 1
ATOM 3825 N N . ARG A 1 495 ? 3.523 14.735 24.939 1.00 88.44 495 ARG A N 1
ATOM 3826 C CA . ARG A 1 495 ? 3.044 16.108 24.739 1.00 88.44 495 ARG A CA 1
ATOM 3827 C C . ARG A 1 495 ? 2.160 16.191 23.500 1.00 88.44 495 ARG A C 1
ATOM 3829 O O . ARG A 1 495 ? 1.052 16.716 23.571 1.00 88.44 495 ARG A O 1
ATOM 3836 N N . ALA A 1 496 ? 2.614 15.632 22.380 1.00 87.31 496 ALA A N 1
ATOM 3837 C CA . ALA A 1 496 ? 1.829 15.594 21.150 1.00 87.31 496 ALA A CA 1
ATOM 3838 C C . ALA A 1 496 ? 0.498 14.851 21.353 1.00 87.31 496 ALA A C 1
ATOM 3840 O O . ALA A 1 496 ? -0.526 15.248 20.794 1.00 87.31 496 ALA A O 1
ATOM 3841 N N . ARG A 1 497 ? 0.496 13.793 22.176 1.00 90.94 497 ARG A N 1
ATOM 3842 C CA . ARG A 1 497 ? -0.713 13.050 22.557 1.00 90.94 497 ARG A CA 1
ATOM 3843 C C . ARG A 1 497 ? -1.697 13.918 23.336 1.00 90.94 497 ARG A C 1
ATOM 3845 O O . ARG A 1 497 ? -2.881 13.920 23.017 1.00 90.94 497 ARG A O 1
ATOM 3852 N N . GLU A 1 498 ? -1.226 14.665 24.329 1.00 90.44 498 GLU A N 1
ATOM 3853 C CA . GLU A 1 498 ? -2.070 15.574 25.110 1.00 90.44 498 GLU A CA 1
ATOM 3854 C C . GLU A 1 498 ? -2.682 16.684 24.239 1.00 90.44 498 GLU A C 1
ATOM 3856 O O . GLU A 1 498 ? -3.885 16.960 24.323 1.00 90.44 498 GLU A O 1
ATOM 3861 N N . GLU A 1 499 ? -1.881 17.267 23.341 1.00 90.06 499 GLU A N 1
ATOM 3862 C CA . GLU A 1 499 ? -2.344 18.249 22.355 1.00 90.06 499 GLU A CA 1
ATOM 3863 C C . GLU A 1 499 ? -3.399 17.645 21.411 1.00 90.06 499 GLU A C 1
ATOM 3865 O O . GLU A 1 499 ? -4.426 18.272 21.138 1.00 90.06 499 GLU A O 1
ATOM 3870 N N . PHE A 1 500 ? -3.184 16.412 20.941 1.00 92.31 500 PHE A N 1
ATOM 3871 C CA . PHE A 1 500 ? -4.131 15.690 20.091 1.00 92.31 500 PHE A CA 1
ATOM 3872 C C . PHE A 1 500 ? -5.458 15.410 20.806 1.00 92.31 500 PHE A C 1
ATOM 3874 O O . PHE A 1 500 ? -6.517 15.719 20.262 1.00 92.31 500 PHE A O 1
ATOM 3881 N N . LEU A 1 501 ? -5.425 14.863 22.025 1.00 91.81 501 LEU A N 1
ATOM 3882 C CA . LEU A 1 501 ? -6.634 14.546 22.795 1.00 91.81 501 LEU A CA 1
ATOM 3883 C C . LEU A 1 501 ? -7.429 15.812 23.136 1.00 91.81 501 LEU A C 1
ATOM 3885 O O . LEU A 1 501 ? -8.659 15.808 23.110 1.00 91.81 501 LEU A O 1
ATOM 3889 N N . THR A 1 502 ? -6.741 16.922 23.401 1.00 92.19 502 THR A N 1
ATOM 3890 C CA . THR A 1 502 ? -7.378 18.228 23.612 1.00 92.19 502 THR A CA 1
ATOM 3891 C C . THR A 1 502 ? -8.065 18.733 22.343 1.00 92.19 502 THR A C 1
ATOM 3893 O O . THR A 1 502 ? -9.228 19.131 22.402 1.00 92.19 502 THR A O 1
ATOM 3896 N N . ALA A 1 503 ? -7.400 18.641 21.189 1.00 91.56 503 ALA A N 1
ATOM 3897 C CA . ALA A 1 503 ? -7.994 18.982 19.897 1.00 91.56 503 ALA A CA 1
ATOM 3898 C C . ALA A 1 503 ? -9.194 18.082 19.547 1.00 91.56 503 ALA A C 1
ATOM 3900 O O . ALA A 1 503 ? -10.205 18.566 19.039 1.00 91.56 503 ALA A O 1
ATOM 3901 N N . LEU A 1 504 ? -9.108 16.782 19.848 1.00 92.38 504 LEU A N 1
ATOM 3902 C CA . LEU A 1 504 ? -10.204 15.841 19.639 1.00 92.38 504 LEU A CA 1
ATOM 3903 C C . LEU A 1 504 ? -11.425 16.221 20.477 1.00 92.38 504 LEU A C 1
ATOM 3905 O O . LEU A 1 504 ? -12.523 16.285 19.935 1.00 92.38 504 LEU A O 1
ATOM 3909 N N . ARG A 1 505 ? -11.241 16.513 21.770 1.00 90.69 505 ARG A N 1
ATOM 3910 C CA . ARG A 1 505 ? -12.332 16.958 22.653 1.00 90.69 505 ARG A CA 1
ATOM 3911 C C . ARG A 1 505 ? -13.016 18.207 22.115 1.00 90.69 505 ARG A C 1
ATOM 3913 O O . ARG A 1 505 ? -14.232 18.208 21.967 1.00 90.69 505 ARG A O 1
ATOM 3920 N N . ALA A 1 506 ? -12.236 19.211 21.715 1.00 90.25 506 ALA A N 1
ATOM 3921 C CA . ALA A 1 506 ? -12.773 20.436 21.130 1.00 90.25 506 ALA A CA 1
ATOM 3922 C C . ALA A 1 506 ? -13.611 20.172 19.864 1.00 90.25 506 ALA A C 1
ATOM 3924 O O . ALA A 1 506 ? -14.671 20.774 19.695 1.00 90.25 506 ALA A O 1
ATOM 3925 N N . ALA A 1 507 ? -13.169 19.267 18.985 1.00 90.25 507 ALA A N 1
ATOM 3926 C CA . ALA A 1 507 ? -13.923 18.891 17.788 1.00 90.25 507 ALA A CA 1
ATOM 3927 C C . ALA A 1 507 ? -15.200 18.098 18.125 1.00 90.25 507 ALA A C 1
ATOM 3929 O O . ALA A 1 507 ? -16.270 18.378 17.582 1.00 90.25 507 ALA A O 1
ATOM 3930 N N . VAL A 1 508 ? -15.106 17.144 19.056 1.00 89.44 508 VAL A N 1
ATOM 3931 C CA . VAL A 1 508 ? -16.233 16.304 19.480 1.00 89.44 508 VAL A CA 1
ATOM 3932 C C . VAL A 1 508 ? -17.304 17.132 20.183 1.00 89.44 508 VAL A C 1
ATOM 3934 O O . VAL A 1 508 ? -18.472 16.983 19.841 1.00 89.44 508 VAL A O 1
ATOM 3937 N N . ASP A 1 509 ? -16.939 18.027 21.104 1.00 87.88 509 ASP A N 1
ATOM 3938 C CA . ASP A 1 509 ? -17.886 18.841 21.885 1.00 87.88 509 ASP A CA 1
ATOM 3939 C C . ASP A 1 509 ? -18.661 19.851 21.024 1.00 87.88 509 ASP A C 1
ATOM 3941 O O . ASP A 1 509 ? -19.764 20.266 21.376 1.00 87.88 509 ASP A O 1
ATOM 3945 N N . ARG A 1 510 ? -18.119 20.210 19.855 1.00 87.38 510 ARG A N 1
ATOM 3946 C CA . ARG A 1 510 ? -18.800 21.027 18.837 1.00 87.38 510 ARG A CA 1
ATOM 3947 C C . ARG A 1 510 ? -19.745 20.222 17.942 1.00 87.38 510 ARG A C 1
ATOM 3949 O O . ARG A 1 510 ? -20.424 20.801 17.094 1.00 87.38 510 ARG A O 1
ATOM 3956 N N . SER A 1 511 ? -19.771 18.901 18.090 1.00 86.06 511 SER A N 1
ATOM 3957 C CA . SER A 1 511 ? -20.545 17.985 17.260 1.00 86.06 511 SER A CA 1
ATOM 3958 C C . SER A 1 511 ? -21.532 17.178 18.102 1.00 86.06 511 SER A C 1
ATOM 3960 O O . SER A 1 511 ? -21.306 16.904 19.276 1.00 86.06 511 SER A O 1
ATOM 3962 N N . SER A 1 512 ? -22.611 16.717 17.479 1.00 86.44 512 SER A N 1
ATOM 3963 C CA . SER A 1 512 ? -23.491 15.694 18.053 1.00 86.44 512 SER A CA 1
ATOM 3964 C C . SER A 1 512 ? -23.132 14.290 17.550 1.00 86.44 512 SER A C 1
ATOM 3966 O O . SER A 1 512 ? -23.991 13.409 17.503 1.00 86.44 512 SER A O 1
ATOM 3968 N N . ALA A 1 513 ? -21.901 14.099 17.066 1.00 89.62 513 ALA A N 1
ATOM 3969 C CA . ALA A 1 513 ? -21.492 12.851 16.447 1.00 89.62 513 ALA A CA 1
ATOM 3970 C C . ALA A 1 513 ? -21.331 11.752 17.500 1.00 89.62 513 ALA A C 1
ATOM 3972 O O . ALA A 1 513 ? -20.794 11.970 18.585 1.00 89.62 513 ALA A O 1
ATOM 3973 N N . THR A 1 514 ? -21.746 10.543 17.143 1.00 93.56 514 THR A N 1
ATOM 3974 C CA . THR A 1 514 ? -21.394 9.340 17.904 1.00 93.56 514 THR A CA 1
ATOM 3975 C C . THR A 1 514 ? -19.910 9.073 17.701 1.00 93.56 514 THR A C 1
ATOM 3977 O O . THR A 1 514 ? -19.448 9.099 16.560 1.00 93.56 514 THR A O 1
ATOM 3980 N N . VAL A 1 515 ? -19.157 8.789 18.761 1.00 94.25 515 VAL A N 1
ATOM 3981 C CA . VAL A 1 515 ? -17.708 8.555 18.664 1.00 94.25 515 VAL A CA 1
ATOM 3982 C C . VAL A 1 515 ? -17.379 7.143 19.119 1.00 94.25 515 VAL A C 1
ATOM 3984 O O . VAL A 1 515 ? -17.770 6.734 20.207 1.00 94.25 515 VAL A O 1
ATOM 3987 N N . VAL A 1 516 ? -16.616 6.411 18.310 1.00 95.44 516 VAL A N 1
ATOM 3988 C CA . VAL A 1 516 ? -15.983 5.151 18.708 1.00 95.44 516 VAL A CA 1
ATOM 3989 C C . VAL A 1 516 ? -14.472 5.329 18.663 1.00 95.44 516 VAL A C 1
ATOM 3991 O O . VAL A 1 516 ? -13.886 5.463 17.589 1.00 95.44 516 VAL A O 1
ATOM 3994 N N . TYR A 1 517 ? -13.847 5.312 19.836 1.00 94.38 517 TYR A N 1
ATOM 3995 C CA . TYR A 1 517 ? -12.409 5.460 20.019 1.00 94.38 517 TYR A CA 1
ATOM 3996 C C . TYR A 1 517 ? -11.766 4.107 20.325 1.00 94.38 517 TYR A C 1
ATOM 3998 O O . TYR A 1 517 ? -11.995 3.515 21.379 1.00 94.38 517 TYR A O 1
ATOM 4006 N N . VAL A 1 518 ? -10.953 3.595 19.407 1.00 93.44 518 VAL A N 1
ATOM 4007 C CA . VAL A 1 518 ? -10.171 2.373 19.601 1.00 93.44 518 VAL A CA 1
ATOM 4008 C C . VAL A 1 518 ? -8.774 2.742 20.076 1.00 93.44 518 VAL A C 1
ATOM 4010 O O . VAL A 1 518 ? -8.081 3.526 19.432 1.00 93.44 518 VAL A O 1
ATOM 4013 N N . THR A 1 519 ? -8.329 2.120 21.165 1.00 88.88 519 THR A N 1
ATOM 4014 C CA . THR A 1 519 ? -6.954 2.256 21.658 1.00 88.88 519 THR A CA 1
ATOM 4015 C C . THR A 1 519 ? -6.499 1.008 22.407 1.00 88.88 519 THR A C 1
ATOM 4017 O O . THR A 1 519 ? -7.289 0.116 22.722 1.00 88.88 519 THR A O 1
ATOM 4020 N N . HIS A 1 520 ? -5.202 0.913 22.670 1.00 83.00 520 HIS A N 1
ATOM 4021 C CA . HIS A 1 520 ? -4.615 -0.061 23.587 1.00 83.00 520 HIS A CA 1
ATOM 4022 C C . HIS A 1 520 ? -4.053 0.603 24.861 1.00 83.00 520 HIS A C 1
ATOM 4024 O O . HIS A 1 520 ? -3.593 -0.109 25.752 1.00 83.00 520 HIS A O 1
ATOM 4030 N N . SER A 1 521 ? -4.111 1.939 24.966 1.00 83.12 521 SER A N 1
ATOM 4031 C CA . SER A 1 521 ? -3.625 2.733 26.103 1.00 83.12 521 SER A CA 1
ATOM 4032 C C . SER A 1 521 ? -4.808 3.329 26.863 1.00 83.12 521 SER A C 1
ATOM 4034 O O . SER A 1 521 ? -5.596 4.102 26.324 1.00 83.12 521 SER A O 1
ATOM 4036 N N . ILE A 1 522 ? -4.943 2.962 28.136 1.00 81.06 522 ILE A N 1
ATOM 4037 C CA . ILE A 1 522 ? -6.024 3.472 28.989 1.00 81.06 522 ILE A CA 1
ATOM 4038 C C . ILE A 1 522 ? -5.813 4.941 29.370 1.00 81.06 522 ILE A C 1
ATOM 4040 O O . ILE A 1 522 ? -6.762 5.638 29.706 1.00 81.06 522 ILE A O 1
ATOM 4044 N N . GLU A 1 523 ? -4.570 5.414 29.304 1.00 80.38 523 GLU A N 1
ATOM 4045 C CA . GLU A 1 523 ? -4.165 6.788 29.594 1.00 80.38 523 GLU A CA 1
ATOM 4046 C C . GLU A 1 523 ? -4.751 7.803 28.602 1.00 80.38 523 GLU A C 1
ATOM 4048 O O . GLU A 1 523 ? -4.805 8.989 28.908 1.00 80.38 523 GLU A O 1
ATOM 4053 N N . GLU A 1 524 ? -5.202 7.346 27.432 1.00 85.44 524 GLU A N 1
ATOM 4054 C CA . GLU A 1 524 ? -5.879 8.178 26.429 1.00 85.44 524 GLU A CA 1
ATOM 4055 C C . GLU A 1 524 ? -7.357 8.433 26.754 1.00 85.44 524 GLU A C 1
ATOM 4057 O O . GLU A 1 524 ? -7.991 9.278 26.122 1.00 85.44 524 GLU A O 1
ATOM 4062 N N . LEU A 1 525 ? -7.922 7.694 27.713 1.00 84.00 525 LEU A N 1
ATOM 4063 C CA . LEU A 1 525 ? -9.333 7.776 28.069 1.00 84.00 525 LEU A CA 1
ATOM 4064 C C . LEU A 1 525 ? -9.534 8.678 29.289 1.00 84.00 525 LEU A C 1
ATOM 4066 O O . LEU A 1 525 ? -8.858 8.537 30.310 1.00 84.00 525 LEU A O 1
ATOM 4070 N N . ASP A 1 526 ? -10.522 9.564 29.203 1.00 78.69 526 ASP A N 1
ATOM 4071 C CA . ASP A 1 526 ? -11.000 10.385 30.314 1.00 78.69 526 ASP A CA 1
ATOM 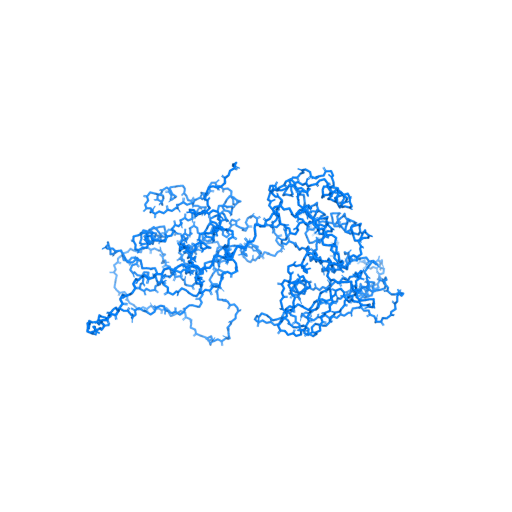4072 C C . ASP A 1 526 ? -12.453 10.030 30.683 1.00 78.69 526 ASP A C 1
ATOM 4074 O O . ASP A 1 526 ? -13.021 9.055 30.192 1.00 78.69 526 ASP A O 1
ATOM 4078 N N . GLY A 1 527 ? -13.067 10.800 31.583 1.00 72.88 527 GLY A N 1
ATOM 4079 C CA . GLY A 1 527 ? -14.445 10.570 32.030 1.00 72.88 527 GLY A CA 1
ATOM 4080 C C . GLY A 1 527 ? -15.534 10.937 31.013 1.00 72.88 527 GLY A C 1
ATOM 4081 O O . GLY A 1 527 ? -16.704 10.923 31.383 1.00 72.88 527 GLY A O 1
ATOM 4082 N N . SER A 1 528 ? -15.185 11.302 29.772 1.00 78.19 528 SER A N 1
ATOM 4083 C CA . SER A 1 528 ? -16.157 11.748 28.762 1.00 78.19 528 SER A CA 1
ATOM 4084 C C . SER A 1 528 ? -16.808 10.611 27.964 1.00 78.19 528 SER A C 1
ATOM 4086 O O . SER A 1 528 ? -17.699 10.874 27.162 1.00 78.19 528 SER A O 1
ATOM 4088 N N . TYR A 1 529 ? -16.397 9.357 28.170 1.00 83.50 529 TYR A N 1
ATOM 4089 C CA . TYR A 1 529 ? -16.954 8.194 27.475 1.00 83.50 529 TYR A CA 1
ATOM 4090 C C . TYR A 1 529 ? -18.181 7.627 28.202 1.00 83.50 529 TYR A C 1
ATOM 4092 O O . TYR A 1 529 ? -18.121 7.319 29.390 1.00 83.50 529 TYR A O 1
ATOM 4100 N N . ASP A 1 530 ? -19.274 7.405 27.472 1.00 82.12 530 ASP A N 1
ATOM 4101 C CA . ASP A 1 530 ? -20.500 6.770 27.975 1.00 82.12 530 ASP A CA 1
ATOM 4102 C C . ASP A 1 530 ? -20.325 5.267 28.238 1.00 82.12 530 ASP A C 1
ATOM 4104 O O . ASP A 1 530 ? -21.077 4.664 29.008 1.00 82.12 530 ASP A O 1
ATOM 4108 N N . GLY A 1 531 ? -19.332 4.639 27.603 1.00 82.12 531 GLY A N 1
ATOM 4109 C CA . GLY A 1 531 ? -19.048 3.230 27.820 1.00 82.12 531 GLY A CA 1
ATOM 4110 C C . GLY A 1 531 ? -17.694 2.770 27.300 1.00 82.12 531 GLY A C 1
ATOM 4111 O O . GLY A 1 531 ? -17.111 3.345 26.380 1.00 82.12 531 GLY A O 1
ATOM 4112 N N . VAL A 1 532 ? -17.203 1.682 27.896 1.00 84.75 532 VAL A N 1
ATOM 4113 C CA . VAL A 1 532 ? -15.943 1.039 27.517 1.00 84.75 532 VAL A CA 1
ATOM 4114 C C . VAL A 1 532 ? -16.173 -0.443 27.234 1.00 84.75 532 VAL A C 1
ATOM 4116 O O . VAL A 1 532 ? -16.742 -1.182 28.044 1.00 84.75 532 VAL A O 1
ATOM 4119 N N . MET A 1 533 ? -15.704 -0.884 26.073 1.00 85.81 533 MET A N 1
ATOM 4120 C CA . MET A 1 533 ? -15.724 -2.271 25.627 1.00 85.81 533 MET A CA 1
ATOM 4121 C C . MET A 1 533 ? -14.311 -2.848 25.661 1.00 85.81 533 MET A C 1
ATOM 4123 O O . MET A 1 533 ? -13.368 -2.246 25.157 1.00 85.81 533 MET A O 1
ATOM 4127 N N . LEU A 1 534 ? -14.171 -4.043 26.224 1.00 86.31 534 LEU A N 1
ATOM 4128 C CA . LEU A 1 534 ? -12.952 -4.839 26.182 1.00 86.31 534 LEU A CA 1
ATOM 4129 C C . LEU A 1 534 ? -13.081 -5.888 25.079 1.00 86.31 534 LEU A C 1
ATOM 4131 O O . LEU A 1 534 ? -14.030 -6.672 25.054 1.00 86.31 534 LEU A O 1
ATOM 4135 N N . MET A 1 535 ? -12.108 -5.924 24.179 1.00 86.62 535 MET A N 1
ATOM 4136 C CA . MET A 1 535 ? -12.068 -6.842 23.053 1.00 86.62 535 MET A CA 1
ATOM 4137 C C . MET A 1 535 ? -10.933 -7.848 23.212 1.00 86.62 535 MET A C 1
ATOM 4139 O O . MET A 1 535 ? -9.763 -7.478 23.338 1.00 86.62 535 MET A O 1
ATOM 4143 N N . LYS A 1 536 ? -11.266 -9.139 23.161 1.00 84.19 536 LYS A N 1
ATOM 4144 C CA . LYS A 1 536 ? -10.300 -10.241 23.260 1.00 84.19 536 LYS A CA 1
ATOM 4145 C C . LYS A 1 536 ? -10.710 -11.370 22.321 1.00 84.19 536 LYS A C 1
ATOM 4147 O O . LYS A 1 536 ? -11.852 -11.813 22.370 1.00 84.19 536 LYS A O 1
ATOM 4152 N N . ALA A 1 537 ? -9.771 -11.834 21.492 1.00 82.44 537 ALA A N 1
ATOM 4153 C CA . ALA A 1 537 ? -9.963 -12.957 20.564 1.00 82.44 537 ALA A CA 1
ATOM 4154 C C . ALA A 1 537 ? -11.250 -12.859 19.705 1.00 82.44 537 ALA A C 1
ATOM 4156 O O . ALA A 1 537 ? -11.988 -13.831 19.556 1.00 82.44 537 ALA A O 1
ATOM 4157 N N . GLY A 1 538 ? -11.545 -11.668 19.172 1.00 81.19 538 GLY A N 1
ATOM 4158 C CA . GLY A 1 538 ? -12.718 -11.443 18.324 1.00 81.19 538 GLY A CA 1
ATOM 4159 C C . GLY A 1 538 ? -14.054 -11.304 19.058 1.00 81.19 538 GLY A C 1
ATOM 4160 O O . GLY A 1 538 ? -15.077 -11.150 18.395 1.00 81.19 538 GLY A O 1
ATOM 4161 N N . CYS A 1 539 ? -14.066 -11.327 20.393 1.00 84.31 539 CYS A N 1
ATOM 4162 C CA . CYS A 1 539 ? -15.266 -11.156 21.213 1.00 84.31 539 CYS A CA 1
ATOM 4163 C C . CYS A 1 539 ? -15.253 -9.804 21.940 1.00 84.31 539 CYS A C 1
ATOM 4165 O O . CYS A 1 539 ? -14.197 -9.358 22.399 1.00 84.31 539 CYS A O 1
ATOM 4167 N N . LEU A 1 540 ? -16.431 -9.190 22.099 1.00 81.62 540 LEU A N 1
ATOM 4168 C CA . LEU A 1 540 ? -16.627 -7.999 22.931 1.00 81.62 540 LEU A CA 1
ATOM 4169 C C . LEU A 1 540 ? -17.150 -8.384 24.317 1.00 81.62 540 LEU A C 1
ATOM 4171 O O . LEU A 1 540 ? -18.045 -9.217 24.453 1.00 81.62 540 LEU A O 1
ATOM 4175 N N . ARG A 1 541 ? -16.608 -7.741 25.349 1.00 75.94 541 ARG A N 1
ATOM 4176 C CA . ARG A 1 541 ? -17.143 -7.748 26.711 1.00 75.94 541 ARG A CA 1
ATOM 4177 C C . ARG A 1 541 ? -17.249 -6.315 27.209 1.00 75.94 541 ARG A C 1
ATOM 4179 O O . ARG A 1 541 ? -16.260 -5.588 27.212 1.00 75.94 541 ARG A O 1
ATOM 4186 N N . ARG A 1 542 ? -18.435 -5.909 27.654 1.00 66.50 542 ARG A N 1
ATOM 4187 C CA . ARG A 1 542 ? -18.635 -4.603 28.290 1.00 66.50 542 ARG A CA 1
ATOM 4188 C C . ARG A 1 542 ? -17.997 -4.605 29.676 1.00 66.50 542 ARG A C 1
ATOM 4190 O O . ARG A 1 542 ? -18.152 -5.572 30.418 1.00 66.50 542 ARG A O 1
ATOM 4197 N N . SER A 1 543 ? -17.308 -3.524 30.026 1.00 48.75 543 SER A N 1
ATOM 4198 C CA . SER A 1 543 ? -16.870 -3.284 31.400 1.00 48.75 543 SER A CA 1
ATOM 4199 C C . SER A 1 543 ? -17.800 -2.252 32.039 1.00 48.75 543 SER A C 1
ATOM 4201 O O . SER A 1 543 ? -17.761 -1.086 31.661 1.00 48.75 543 SER A O 1
ATOM 4203 N N . GLY A 1 544 ? -18.660 -2.692 32.964 1.00 48.09 544 GLY A N 1
ATOM 4204 C CA . GLY A 1 544 ? -19.634 -1.851 33.680 1.00 48.09 544 GLY A CA 1
ATOM 4205 C C . GLY A 1 544 ? -21.068 -2.398 33.625 1.00 48.09 544 GLY A C 1
ATOM 4206 O O . GLY A 1 544 ? -21.466 -2.993 32.620 1.00 48.09 544 GLY A O 1
ATOM 4207 N N . ALA A 1 545 ? -21.828 -2.221 34.712 1.00 30.61 545 ALA A N 1
ATOM 4208 C CA . ALA A 1 545 ? -23.219 -2.661 34.827 1.00 30.61 545 ALA A CA 1
ATOM 4209 C C . ALA A 1 545 ? -24.149 -1.840 33.914 1.00 30.61 545 ALA A C 1
ATOM 4211 O O . ALA A 1 545 ? -23.935 -0.651 33.678 1.00 30.61 545 ALA A O 1
ATOM 4212 N N . ALA A 1 546 ? -25.175 -2.489 33.367 1.00 31.95 546 ALA A N 1
ATOM 4213 C CA . ALA A 1 546 ? -26.171 -1.848 32.522 1.00 31.95 546 ALA A CA 1
ATOM 4214 C C . ALA A 1 546 ? -27.146 -1.025 33.382 1.00 31.95 546 ALA A C 1
ATOM 4216 O O . ALA A 1 546 ? -27.820 -1.598 34.230 1.00 31.95 546 ALA A O 1
ATOM 4217 N N . GLY A 1 547 ? -27.258 0.284 33.127 1.00 32.53 547 GLY A N 1
ATOM 4218 C CA . GLY A 1 547 ? -28.497 1.016 33.417 1.00 32.53 547 GLY A CA 1
ATOM 4219 C C . GLY A 1 547 ? -28.432 2.329 34.198 1.00 32.53 547 GLY A C 1
ATOM 4220 O O . GLY A 1 547 ? -29.483 2.945 34.308 1.00 32.53 547 GLY A O 1
ATOM 4221 N N . ASP A 1 548 ? -27.287 2.801 34.703 1.00 33.53 548 ASP A N 1
ATOM 4222 C CA . ASP A 1 548 ? -27.293 3.972 35.601 1.00 33.53 548 ASP A CA 1
ATOM 4223 C C . ASP A 1 548 ? -26.521 5.201 35.048 1.00 33.53 548 ASP A C 1
ATOM 4225 O O . ASP A 1 548 ? -25.295 5.139 34.886 1.00 33.53 548 ASP A O 1
ATOM 4229 N N . PRO A 1 549 ? -27.201 6.339 34.774 1.00 38.00 549 PRO A N 1
ATOM 4230 C CA . PRO A 1 549 ? -26.582 7.610 34.377 1.00 38.00 549 PRO A CA 1
ATOM 4231 C C . PRO A 1 549 ? -25.522 8.139 35.357 1.00 38.00 549 PRO A C 1
ATOM 4233 O O . PRO A 1 549 ? -24.669 8.931 34.951 1.00 38.00 549 PRO A O 1
ATOM 4236 N N . ALA A 1 550 ? -25.532 7.690 36.618 1.00 35.72 550 ALA A N 1
ATOM 4237 C CA . ALA A 1 550 ? -24.548 8.081 37.629 1.00 35.72 550 ALA A CA 1
ATOM 4238 C C . ALA A 1 550 ? -23.134 7.496 37.395 1.00 35.72 550 ALA A C 1
ATOM 4240 O O . ALA A 1 550 ? -22.169 7.960 37.998 1.00 35.72 550 ALA A O 1
ATOM 4241 N N . HIS A 1 551 ? -22.975 6.515 36.494 1.00 42.41 551 HIS A N 1
ATOM 4242 C CA . HIS A 1 551 ? -21.743 5.716 36.364 1.00 42.41 551 HIS A CA 1
ATOM 4243 C C . HIS A 1 551 ? -20.847 6.084 35.157 1.00 42.41 551 HIS A C 1
ATOM 4245 O O . HIS A 1 551 ? -19.895 5.355 34.843 1.00 42.41 551 HIS A O 1
ATOM 4251 N N . ARG A 1 552 ? -21.093 7.224 34.482 1.00 45.19 552 ARG A N 1
ATOM 4252 C CA . ARG A 1 552 ? -20.290 7.688 33.321 1.00 45.19 552 ARG A CA 1
ATOM 4253 C C . ARG A 1 552 ? -18.790 7.826 33.643 1.00 45.19 552 ARG A C 1
ATOM 4255 O O . ARG A 1 552 ? -17.952 7.377 32.870 1.00 45.19 552 ARG A O 1
ATOM 4262 N N . GLY A 1 553 ? -18.435 8.336 34.827 1.00 41.97 553 GLY A N 1
ATOM 4263 C CA . GLY A 1 553 ? -17.036 8.430 35.287 1.00 41.97 553 GLY A CA 1
ATOM 4264 C C . GLY A 1 553 ? -16.478 7.154 35.941 1.00 41.97 553 GLY A C 1
ATOM 4265 O O . GLY A 1 553 ? -15.261 6.942 35.996 1.00 41.97 553 GLY A O 1
ATOM 4266 N N . GLU A 1 554 ? -17.351 6.267 36.424 1.00 45.59 554 GLU A N 1
ATOM 4267 C CA . GLU A 1 554 ? -16.942 5.038 37.110 1.00 45.59 554 GLU A CA 1
ATOM 4268 C C . GLU A 1 554 ? -16.498 3.943 36.144 1.00 45.59 554 GLU A C 1
ATOM 4270 O O . GLU A 1 554 ? -15.627 3.156 36.497 1.00 45.59 554 GLU A O 1
ATOM 4275 N N . SER A 1 555 ? -17.010 3.914 34.912 1.00 52.50 555 SER A N 1
ATOM 4276 C CA . SER A 1 555 ? -16.711 2.847 33.946 1.00 52.50 555 SER A CA 1
ATOM 4277 C C . SER A 1 555 ? -15.228 2.800 33.552 1.00 52.50 555 SER A C 1
ATOM 4279 O O . SER A 1 555 ? -14.617 1.733 33.593 1.00 52.50 555 SER A O 1
ATOM 4281 N N . VAL A 1 556 ? -14.601 3.947 33.258 1.00 53.94 556 VAL A N 1
ATOM 4282 C CA . VAL A 1 556 ? -13.156 4.021 32.949 1.00 53.94 556 VAL A CA 1
ATOM 4283 C C . VAL A 1 556 ? -12.315 3.721 34.191 1.00 53.94 556 VAL A C 1
ATOM 4285 O O . VAL A 1 556 ? -11.326 2.994 34.111 1.00 53.94 556 VAL A O 1
ATOM 4288 N N . THR A 1 557 ? -12.735 4.201 35.365 1.00 52.56 557 THR A N 1
ATOM 4289 C CA . THR A 1 557 ? -12.061 3.940 36.649 1.00 52.56 557 THR A CA 1
ATOM 4290 C C . THR A 1 557 ? -12.151 2.462 37.054 1.00 52.56 557 THR A C 1
ATOM 4292 O O . THR A 1 557 ? -11.177 1.889 37.546 1.00 52.56 557 THR A O 1
ATOM 4295 N N . ALA A 1 558 ? -13.285 1.813 36.794 1.00 52.72 558 ALA A N 1
ATOM 4296 C CA . ALA A 1 558 ? -13.519 0.390 37.008 1.00 52.72 558 ALA A CA 1
ATOM 4297 C C . ALA A 1 558 ? -12.709 -0.464 36.026 1.00 52.72 558 ALA A C 1
ATOM 4299 O O . ALA A 1 558 ? -12.098 -1.438 36.455 1.00 52.72 558 ALA A O 1
ATOM 4300 N N . VAL A 1 559 ? -12.606 -0.067 34.749 1.00 56.06 559 VAL A N 1
ATOM 4301 C CA . VAL A 1 559 ? -11.674 -0.687 33.787 1.00 56.06 559 VAL A CA 1
ATOM 4302 C C . VAL A 1 559 ? -10.237 -0.524 34.273 1.00 56.06 559 VAL A C 1
ATOM 4304 O O . VAL A 1 559 ? -9.481 -1.487 34.273 1.00 56.06 559 VAL A O 1
ATOM 4307 N N . ARG A 1 560 ? -9.858 0.663 34.755 1.00 53.03 560 ARG A N 1
ATOM 4308 C CA . ARG A 1 560 ? -8.517 0.941 35.283 1.00 53.03 560 ARG A CA 1
ATOM 4309 C C . ARG A 1 560 ? -8.201 0.059 36.495 1.00 53.03 560 ARG A C 1
ATOM 4311 O O . ARG A 1 560 ? -7.113 -0.503 36.549 1.00 53.03 560 ARG A O 1
ATOM 4318 N N . ARG A 1 561 ? -9.166 -0.165 37.397 1.00 50.81 561 ARG A N 1
ATOM 4319 C CA . ARG A 1 561 ? -9.059 -1.133 38.509 1.00 50.81 561 ARG A CA 1
ATOM 4320 C C . ARG A 1 561 ? -8.999 -2.591 38.033 1.00 50.81 561 ARG A C 1
ATOM 4322 O O . ARG A 1 561 ? -8.186 -3.352 38.546 1.00 50.81 561 ARG A O 1
ATOM 4329 N N . ALA A 1 562 ? -9.821 -2.976 37.057 1.00 49.38 562 ALA A N 1
ATOM 4330 C CA . ALA A 1 562 ? -9.899 -4.344 36.538 1.00 49.38 562 ALA A CA 1
ATOM 4331 C C . ALA A 1 562 ? -8.686 -4.740 35.674 1.00 49.38 562 ALA A C 1
ATOM 4333 O O . ALA A 1 562 ? -8.297 -5.905 35.665 1.00 49.38 562 ALA A O 1
ATOM 4334 N N . VAL A 1 563 ? -8.083 -3.783 34.960 1.00 47.09 563 VAL A N 1
ATOM 4335 C CA . VAL A 1 563 ? -6.945 -3.995 34.049 1.00 47.09 563 VAL A CA 1
ATOM 4336 C C . VAL A 1 563 ? -5.598 -3.843 34.763 1.00 47.09 563 VAL A C 1
ATOM 4338 O O . VAL A 1 563 ? -4.680 -4.601 34.463 1.00 47.09 563 VAL A O 1
ATOM 4341 N N . LEU A 1 564 ? -5.455 -2.907 35.713 1.00 45.16 564 LEU A N 1
ATOM 4342 C CA . LEU A 1 564 ? -4.175 -2.666 36.405 1.00 45.16 564 LEU A CA 1
ATOM 4343 C C . LEU A 1 564 ? -3.995 -3.479 37.699 1.00 45.16 564 LEU A C 1
ATOM 4345 O O . LEU A 1 564 ? -2.874 -3.551 38.205 1.00 45.16 564 LEU A O 1
ATOM 4349 N N . GLY A 1 565 ? -5.055 -4.110 38.216 1.00 35.47 565 GLY A N 1
ATOM 4350 C CA . GLY A 1 565 ? -5.031 -4.836 39.486 1.00 35.47 565 GLY A CA 1
ATOM 4351 C C . GLY A 1 565 ? -4.854 -3.911 40.697 1.00 35.47 565 GLY A C 1
ATOM 4352 O O . GLY A 1 565 ? -4.247 -2.843 40.618 1.00 35.47 565 GLY A O 1
ATOM 4353 N N . ASP A 1 566 ? -5.398 -4.314 41.845 1.00 34.88 566 ASP A N 1
ATOM 4354 C CA . ASP A 1 566 ? -5.281 -3.594 43.117 1.00 34.88 566 ASP A CA 1
ATOM 4355 C C . ASP A 1 566 ? -3.819 -3.584 43.608 1.00 34.88 566 ASP A C 1
ATOM 4357 O O . ASP A 1 566 ? -3.407 -4.367 44.463 1.00 34.88 566 ASP A O 1
ATOM 4361 N N . ARG A 1 567 ? -2.984 -2.696 43.057 1.00 31.78 567 ARG A N 1
ATOM 4362 C CA . ARG A 1 567 ? -1.719 -2.319 43.693 1.00 31.78 567 ARG A CA 1
ATOM 4363 C C . ARG A 1 567 ? -2.038 -1.342 44.816 1.00 31.78 567 ARG A C 1
ATOM 4365 O O . ARG A 1 567 ? -1.812 -0.137 44.693 1.00 31.78 567 ARG A O 1
ATOM 4372 N N . ARG A 1 568 ? -2.518 -1.874 45.945 1.00 32.53 568 ARG A N 1
ATOM 4373 C CA . ARG A 1 568 ? -2.401 -1.178 47.229 1.00 32.53 568 ARG A CA 1
ATOM 4374 C C . ARG A 1 568 ? -0.956 -0.715 47.371 1.00 32.53 568 ARG A C 1
ATOM 4376 O O . ARG A 1 568 ? -0.025 -1.520 47.322 1.00 32.53 568 ARG A O 1
ATOM 4383 N N . ARG A 1 569 ? -0.783 0.597 47.526 1.00 32.06 569 ARG A N 1
ATOM 4384 C CA . ARG A 1 569 ? 0.479 1.226 47.910 1.00 32.06 569 ARG A CA 1
ATOM 4385 C C . ARG A 1 569 ? 1.022 0.499 49.146 1.00 32.06 569 ARG A C 1
ATOM 4387 O O . ARG A 1 569 ? 0.532 0.720 50.248 1.00 32.06 569 ARG A O 1
ATOM 4394 N N . ARG A 1 570 ? 2.038 -0.352 48.982 1.00 25.72 570 ARG A N 1
ATOM 4395 C CA . ARG A 1 570 ? 2.988 -0.591 50.071 1.00 25.72 570 ARG A CA 1
ATOM 4396 C C . ARG A 1 570 ? 3.841 0.676 50.162 1.00 25.72 570 ARG A C 1
ATOM 4398 O O . ARG A 1 570 ? 4.390 1.072 49.131 1.00 25.72 570 ARG A O 1
ATOM 4405 N N . PRO A 1 571 ? 3.923 1.349 51.319 1.00 29.27 571 PRO A N 1
ATOM 4406 C CA . PRO A 1 571 ? 4.845 2.460 51.470 1.00 29.27 571 PRO A CA 1
ATOM 4407 C C . PRO A 1 571 ? 6.265 1.929 51.247 1.00 29.27 571 PRO A C 1
ATOM 4409 O O . PRO A 1 571 ? 6.719 1.014 51.930 1.00 29.27 571 PRO A O 1
ATOM 4412 N N . LEU A 1 572 ? 6.943 2.481 50.243 1.00 31.23 572 LEU A N 1
ATOM 4413 C CA . LEU A 1 572 ? 8.386 2.371 50.076 1.00 31.23 572 LEU A CA 1
ATOM 4414 C C . LEU A 1 572 ? 9.028 3.183 51.201 1.00 31.23 572 LEU A C 1
ATOM 4416 O O . LEU A 1 572 ? 9.297 4.360 51.015 1.00 31.23 572 LEU A O 1
ATOM 4420 N N . LEU A 1 573 ? 9.208 2.574 52.371 1.00 34.72 573 LEU A N 1
ATOM 4421 C CA . LEU A 1 573 ? 10.130 3.008 53.421 1.00 34.72 573 LEU A CA 1
ATOM 4422 C C . LEU A 1 573 ? 10.387 1.807 54.347 1.00 34.72 573 LEU A C 1
ATOM 4424 O O . LEU A 1 573 ? 9.451 1.154 54.794 1.00 34.72 573 LEU A O 1
ATOM 4428 N N . ALA A 1 574 ? 11.672 1.561 54.621 1.00 33.16 574 ALA A N 1
ATOM 4429 C CA . ALA A 1 574 ? 12.244 0.546 55.516 1.00 33.16 574 ALA A CA 1
ATOM 4430 C C . ALA A 1 574 ? 12.320 -0.910 55.001 1.00 33.16 574 ALA A C 1
ATOM 4432 O O . ALA A 1 574 ? 11.462 -1.731 55.296 1.00 33.16 574 ALA A O 1
ATOM 4433 N N . ALA A 1 575 ? 13.424 -1.241 54.312 1.00 32.03 575 ALA A N 1
ATOM 4434 C CA . ALA A 1 575 ? 14.286 -2.400 54.625 1.00 32.03 575 ALA A CA 1
ATOM 4435 C C . ALA A 1 575 ? 15.410 -2.576 53.578 1.00 32.03 575 ALA A C 1
ATOM 4437 O O . ALA A 1 575 ? 15.409 -3.522 52.801 1.00 32.03 575 ALA A O 1
ATOM 4438 N N . CYS A 1 576 ? 16.415 -1.697 53.598 1.00 25.67 576 CYS A N 1
ATOM 4439 C CA . CYS A 1 576 ? 17.760 -2.047 53.133 1.00 25.67 576 CYS A CA 1
ATOM 4440 C C . CYS A 1 576 ? 18.708 -1.885 54.323 1.00 25.67 576 CYS A C 1
ATOM 4442 O O . CYS A 1 576 ? 19.269 -0.817 54.548 1.00 25.67 576 CYS A O 1
ATOM 4444 N N . ARG A 1 577 ? 18.846 -2.945 55.128 1.00 30.81 577 ARG A N 1
ATOM 4445 C CA . ARG A 1 577 ? 20.029 -3.107 55.982 1.00 30.81 577 ARG A CA 1
ATOM 4446 C C . ARG A 1 577 ? 21.167 -3.594 55.078 1.00 30.81 577 ARG A C 1
ATOM 4448 O O . ARG A 1 577 ? 20.941 -4.541 54.325 1.00 30.81 577 ARG A O 1
ATOM 4455 N N . PRO A 1 578 ? 22.363 -2.990 55.125 1.00 30.25 578 PRO A N 1
ATOM 4456 C CA . PRO A 1 578 ? 23.479 -3.447 54.313 1.00 30.25 578 PRO A CA 1
ATOM 4457 C C . PRO A 1 578 ? 23.938 -4.823 54.807 1.00 30.25 578 PRO A C 1
ATOM 4459 O O . PRO A 1 578 ? 24.267 -4.999 55.982 1.00 30.25 578 PRO A O 1
ATOM 4462 N N . SER A 1 579 ? 23.956 -5.805 53.904 1.00 31.03 579 SER A N 1
ATOM 4463 C CA . SER A 1 579 ? 24.626 -7.081 54.141 1.00 31.03 579 SER A CA 1
ATOM 4464 C C . SER A 1 579 ? 26.126 -6.830 54.320 1.00 31.03 579 SER A C 1
ATOM 4466 O O . SER A 1 579 ? 26.806 -6.302 53.435 1.00 31.03 579 SER A O 1
ATOM 4468 N N . ARG A 1 580 ? 26.631 -7.191 55.503 1.00 36.94 580 ARG A N 1
ATOM 4469 C CA . ARG A 1 580 ? 28.049 -7.227 55.869 1.00 36.94 580 ARG A CA 1
ATOM 4470 C C . ARG A 1 580 ? 28.762 -8.306 55.050 1.00 36.94 580 ARG A C 1
ATOM 4472 O O . ARG A 1 580 ? 29.009 -9.394 55.557 1.00 36.94 580 ARG A O 1
ATOM 4479 N N . THR A 1 581 ? 29.087 -8.041 53.787 1.00 40.81 581 THR A N 1
ATOM 4480 C CA . THR A 1 581 ? 30.019 -8.915 53.038 1.00 40.81 581 THR A CA 1
ATOM 4481 C C . THR A 1 581 ? 30.842 -8.195 51.962 1.00 40.81 581 THR A C 1
ATOM 4483 O O . THR A 1 581 ? 31.817 -8.758 51.487 1.00 40.81 581 THR A O 1
ATOM 4486 N N . ILE A 1 582 ? 30.568 -6.923 51.634 1.00 37.12 582 ILE A N 1
ATOM 4487 C CA . ILE A 1 582 ? 31.322 -6.199 50.580 1.00 37.12 582 ILE A CA 1
ATOM 4488 C C . ILE A 1 582 ? 32.331 -5.165 51.140 1.00 37.12 582 ILE A C 1
ATOM 4490 O O . ILE A 1 582 ? 33.177 -4.664 50.410 1.00 37.12 582 ILE A O 1
ATOM 4494 N N . SER A 1 583 ? 32.375 -4.927 52.461 1.00 33.62 583 SER A N 1
ATOM 4495 C CA . SER A 1 583 ? 33.438 -4.110 53.098 1.00 33.62 583 SER A CA 1
ATOM 4496 C C . SER A 1 583 ? 34.660 -4.902 53.590 1.00 33.62 583 SER A C 1
ATOM 4498 O O . SER A 1 583 ? 35.610 -4.289 54.069 1.00 33.62 583 SER A O 1
ATOM 4500 N N . ALA A 1 584 ? 34.674 -6.234 53.466 1.00 37.94 584 ALA A N 1
ATOM 4501 C CA . ALA A 1 584 ? 35.800 -7.069 53.908 1.00 37.94 584 ALA A CA 1
ATOM 4502 C C . ALA A 1 584 ? 36.793 -7.437 52.785 1.00 37.94 584 ALA A C 1
ATOM 4504 O O . ALA A 1 584 ? 37.888 -7.896 53.082 1.00 37.94 584 ALA A O 1
ATOM 4505 N N . MET A 1 585 ? 36.463 -7.186 51.511 1.00 37.03 585 MET A N 1
ATOM 4506 C CA . MET A 1 585 ? 37.322 -7.548 50.367 1.00 37.03 585 MET A CA 1
ATOM 4507 C C . MET A 1 585 ? 38.147 -6.383 49.785 1.00 37.03 585 MET A C 1
ATOM 4509 O O . MET A 1 585 ? 38.993 -6.613 48.934 1.00 37.03 585 MET A O 1
ATOM 4513 N N . ILE A 1 586 ? 37.969 -5.146 50.272 1.00 41.06 586 ILE A N 1
ATOM 4514 C CA . ILE A 1 586 ? 38.716 -3.949 49.807 1.00 41.06 586 ILE A CA 1
ATOM 4515 C C . ILE A 1 586 ? 39.727 -3.444 50.872 1.00 41.06 586 ILE A C 1
ATOM 4517 O O . ILE A 1 586 ? 40.312 -2.375 50.751 1.00 41.06 586 ILE A O 1
ATOM 4521 N N . ARG A 1 587 ? 40.004 -4.227 51.929 1.00 41.34 587 ARG A N 1
ATOM 4522 C CA . ARG A 1 587 ? 41.056 -3.923 52.933 1.00 41.34 587 ARG A CA 1
ATOM 4523 C C . ARG A 1 587 ? 42.155 -4.982 53.067 1.00 41.34 587 ARG A C 1
ATOM 4525 O O . ARG A 1 587 ? 42.920 -4.931 54.023 1.00 41.34 587 ARG A O 1
ATOM 4532 N N . ALA A 1 588 ? 42.275 -5.910 52.121 1.00 46.31 588 ALA A N 1
ATOM 4533 C CA . ALA A 1 588 ? 43.276 -6.976 52.187 1.00 46.31 588 ALA A CA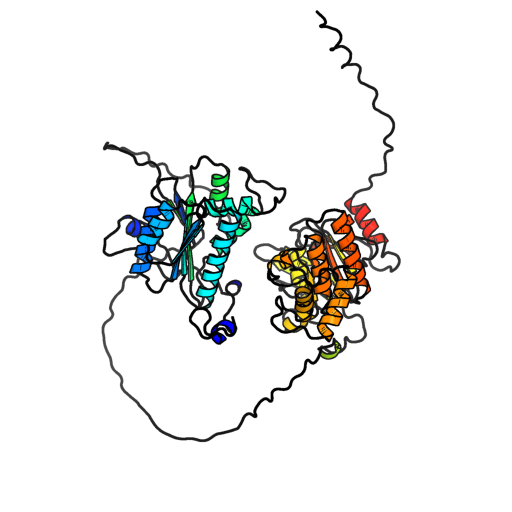 1
ATOM 4534 C C . ALA A 1 588 ? 43.972 -7.235 50.842 1.00 46.31 588 ALA A C 1
ATOM 4536 O O . ALA A 1 588 ? 44.039 -8.373 50.419 1.00 46.31 588 ALA A O 1
ATOM 4537 N N . THR A 1 589 ? 44.481 -6.186 50.191 1.00 42.75 589 THR A N 1
ATOM 4538 C CA . THR A 1 589 ? 45.663 -6.222 49.298 1.00 42.75 589 THR A CA 1
ATOM 4539 C C . THR A 1 589 ? 46.090 -4.781 49.014 1.00 42.75 589 THR A C 1
ATOM 4541 O O . THR A 1 589 ? 45.955 -4.261 47.912 1.00 42.75 589 THR A O 1
ATOM 4544 N N . GLY A 1 590 ? 46.532 -4.100 50.070 1.00 41.47 590 GLY A N 1
ATOM 4545 C CA . GLY A 1 590 ? 47.511 -3.030 49.956 1.00 41.47 590 GLY A CA 1
ATOM 4546 C C . GLY A 1 590 ? 48.874 -3.632 50.275 1.00 41.47 590 GLY A C 1
ATOM 4547 O O . GLY A 1 590 ? 49.215 -3.756 51.450 1.00 41.47 590 GLY A O 1
ATOM 4548 N N . ARG A 1 591 ? 49.583 -4.067 49.235 1.00 37.72 591 ARG A N 1
ATOM 4549 C CA . ARG A 1 591 ? 51.042 -4.108 49.107 1.00 37.72 591 ARG A CA 1
ATOM 4550 C C . ARG A 1 591 ? 51.386 -4.271 47.640 1.00 37.72 591 ARG A C 1
ATOM 4552 O O . ARG A 1 591 ? 50.750 -5.142 47.007 1.00 37.72 591 ARG A O 1
#

Secondary structure (DSSP, 8-state):
------BTTB-HHHHHSPPPGGGSPEE---SEE----TT--HHHHHHHHHS-EETT-EEEEEE-TTSSHHHHHHHHHHHHHHH-TTSEEEEEEEEE-HHHHHHHHHH--SEEEEEETTS-HHHHHHHHHHHHHHHHHHHHTT--EEEEEE-HHHHHHHHHHHSPP-S-BPGGG-BTTTTHHHHHHHHT-BEETTS--EEEEEEEE-SSS-HHHHHHHHHHHT-S-S-S---------------------------EEEE-S------S---------------------------PPPP--S--------GGGG-PPPSS--EEEEEEEEEEESSSEEEEEEEEEEETT-EEEEE--TTSSHHHHHHHHTTSS--SEEEEEETTEETTSS-HHHHHHTEEEEETTHHHHS-TT-BHHHHHHHHHHTSS---SPPPHHHHHHHHHHHHHTT-GGGTTSBGGGS-HHHHHHHHHHHHHHT--SEEEEESTTTT--HHHHHHHHHHHHHHHHT---EEEEEES-GGG--TT-SEEEEEETTEEEEES-SS-GGGTTHHHHHHHHHHH---------S--PPPTTSSSSSSS---